Protein AF-0000000085032322 (afdb_homodimer)

Structure (mmCIF, N/CA/C/O backbone):
data_AF-0000000085032322-model_v1
#
loop_
_entity.id
_entity.type
_entity.pdbx_description
1 polymer Nitroreductase
#
loop_
_atom_site.group_PDB
_atom_site.id
_atom_site.type_symbol
_atom_site.label_atom_id
_atom_site.label_alt_id
_atom_site.label_comp_id
_atom_site.label_asym_id
_atom_site.label_entity_id
_atom_site.label_seq_id
_atom_site.pdbx_PDB_ins_code
_atom_site.Cartn_x
_atom_site.Cartn_y
_atom_site.Cartn_z
_atom_site.occupancy
_atom_site.B_iso_or_equiv
_atom_site.auth_seq_id
_atom_site.auth_comp_id
_atom_site.auth_asym_id
_atom_site.auth_atom_id
_atom_site.pdbx_PDB_model_num
ATOM 1 N N . MET A 1 1 ? 2.844 -12.906 16.047 1 96.62 1 MET A N 1
ATOM 2 C CA . MET A 1 1 ? 4.188 -12.375 16.25 1 96.62 1 MET A CA 1
ATOM 3 C C . MET A 1 1 ? 4.152 -10.859 16.406 1 96.62 1 MET A C 1
ATOM 5 O O . MET A 1 1 ? 3.119 -10.234 16.172 1 96.62 1 MET A O 1
ATOM 9 N N . GLU A 1 2 ? 5.281 -10.32 16.797 1 97.25 2 GLU A N 1
ATOM 10 C CA . GLU A 1 2 ? 5.328 -8.867 16.906 1 97.25 2 GLU A CA 1
ATOM 11 C C . GLU A 1 2 ? 5.289 -8.203 15.539 1 97.25 2 GLU A C 1
ATOM 13 O O . GLU A 1 2 ? 5.73 -8.797 14.547 1 97.25 2 GLU A O 1
ATOM 18 N N . ALA A 1 3 ? 4.77 -6.973 15.5 1 97.94 3 ALA A N 1
ATOM 19 C CA . ALA A 1 3 ? 4.57 -6.27 14.242 1 97.94 3 ALA A CA 1
ATOM 20 C C . ALA A 1 3 ? 5.898 -6.035 13.523 1 97.94 3 ALA A C 1
ATOM 22 O O . ALA A 1 3 ? 6.004 -6.238 12.312 1 97.94 3 ALA A O 1
ATOM 23 N N . HIS A 1 4 ? 6.984 -5.605 14.258 1 97.38 4 HIS A N 1
ATOM 24 C CA . HIS A 1 4 ? 8.273 -5.375 13.617 1 97.38 4 HIS A CA 1
ATOM 25 C C . HIS A 1 4 ? 8.844 -6.668 13.031 1 97.38 4 HIS A C 1
ATOM 27 O O . HIS A 1 4 ? 9.5 -6.645 11.992 1 97.38 4 HIS A O 1
ATOM 33 N N . GLN A 1 5 ? 8.555 -7.766 13.656 1 97.88 5 GLN A N 1
ATOM 34 C CA . GLN A 1 5 ? 8.992 -9.062 13.133 1 97.88 5 GLN A CA 1
ATOM 35 C C . GLN A 1 5 ? 8.258 -9.406 11.836 1 97.88 5 GLN A C 1
ATOM 37 O O . GLN A 1 5 ? 8.859 -9.938 10.906 1 97.88 5 GLN A O 1
ATOM 42 N N . ALA A 1 6 ? 6.906 -9.141 11.828 1 98.25 6 ALA A N 1
ATOM 43 C CA . ALA A 1 6 ? 6.129 -9.422 10.625 1 98.25 6 ALA A CA 1
ATOM 44 C C . ALA A 1 6 ? 6.652 -8.617 9.438 1 98.25 6 ALA A C 1
ATOM 46 O O . ALA A 1 6 ? 6.738 -9.133 8.32 1 98.25 6 ALA A O 1
ATOM 47 N N . LEU A 1 7 ? 7.027 -7.332 9.68 1 97.62 7 LEU A N 1
ATOM 48 C CA . LEU A 1 7 ? 7.578 -6.473 8.641 1 97.62 7 LEU A CA 1
ATOM 49 C C . LEU A 1 7 ? 8.93 -7.004 8.156 1 97.62 7 LEU A C 1
ATOM 51 O O . LEU A 1 7 ? 9.188 -7.051 6.953 1 97.62 7 LEU A O 1
ATOM 55 N N . GLU A 1 8 ? 9.75 -7.441 9.031 1 95.38 8 GLU A N 1
ATOM 56 C CA . GLU A 1 8 ? 11.109 -7.867 8.711 1 95.38 8 GLU A CA 1
ATOM 57 C C . GLU A 1 8 ? 11.117 -9.25 8.07 1 95.38 8 GLU A C 1
ATOM 59 O O . GLU A 1 8 ? 11.977 -9.547 7.23 1 95.38 8 GLU A O 1
ATOM 64 N N . ARG A 1 9 ? 10.117 -10.062 8.422 1 95.31 9 ARG A N 1
ATOM 65 C CA . ARG A 1 9 ? 10.164 -11.469 8.031 1 95.31 9 ARG A CA 1
ATOM 66 C C . ARG A 1 9 ? 9.367 -11.703 6.758 1 95.31 9 ARG A C 1
ATOM 68 O O . ARG A 1 9 ? 9.508 -12.75 6.117 1 95.31 9 ARG A O 1
ATOM 75 N N . ARG A 1 10 ? 8.461 -10.773 6.496 1 95.44 10 ARG A N 1
ATOM 76 C CA . ARG A 1 10 ? 7.723 -10.992 5.254 1 95.44 10 ARG A CA 1
ATOM 77 C C . ARG A 1 10 ? 8.68 -11.102 4.07 1 95.44 10 ARG A C 1
ATOM 79 O O . ARG A 1 10 ? 9.609 -10.305 3.939 1 95.44 10 ARG A O 1
ATOM 86 N N . ARG A 1 11 ? 8.562 -12.078 3.229 1 94.25 11 ARG A N 1
ATOM 87 C CA . ARG A 1 11 ? 9.336 -12.312 2.01 1 94.25 11 ARG A CA 1
ATOM 88 C C . ARG A 1 11 ? 8.461 -12.906 0.914 1 94.25 11 ARG A C 1
ATOM 90 O O . ARG A 1 11 ? 7.508 -13.633 1.2 1 94.25 11 ARG A O 1
ATOM 97 N N . SER A 1 12 ? 8.828 -12.602 -0.283 1 96 12 SER A N 1
ATOM 98 C CA . SER A 1 12 ? 8.125 -13.195 -1.414 1 96 12 SER A CA 1
ATOM 99 C C . SER A 1 12 ? 8.391 -14.695 -1.509 1 96 12 SER A C 1
ATOM 101 O O . SER A 1 12 ? 9.547 -15.117 -1.581 1 96 12 SER A O 1
ATOM 103 N N . THR A 1 13 ? 7.352 -15.469 -1.435 1 97.5 13 THR A N 1
ATOM 104 C CA . THR A 1 13 ? 7.422 -16.922 -1.579 1 97.5 13 THR A CA 1
ATOM 105 C C . THR A 1 13 ? 7.09 -17.344 -3.01 1 97.5 13 THR A C 1
ATOM 107 O O . THR A 1 13 ? 5.957 -17.172 -3.467 1 97.5 13 THR A O 1
ATOM 110 N N . ARG A 1 14 ? 8.016 -18 -3.613 1 97.5 14 ARG A N 1
ATOM 111 C CA . ARG A 1 14 ? 7.836 -18.234 -5.043 1 97.5 14 ARG A CA 1
ATOM 112 C C . ARG A 1 14 ? 7.645 -19.719 -5.336 1 97.5 14 ARG A C 1
ATOM 114 O O . ARG A 1 14 ? 7.852 -20.156 -6.465 1 97.5 14 ARG A O 1
ATOM 121 N N . TRP A 1 15 ? 7.348 -20.438 -4.34 1 98.62 15 TRP A N 1
ATOM 122 C CA . TRP A 1 15 ? 6.855 -21.812 -4.414 1 98.62 15 TRP A CA 1
ATOM 123 C C . TRP A 1 15 ? 6.242 -22.25 -3.086 1 98.62 15 TRP A C 1
ATOM 125 O O . TRP A 1 15 ? 6.922 -22.25 -2.057 1 98.62 15 TRP A O 1
ATOM 135 N N . PHE A 1 16 ? 4.965 -22.625 -3.141 1 98.81 16 PHE A N 1
ATOM 136 C CA . PHE A 1 16 ? 4.227 -23 -1.939 1 98.81 16 PHE A CA 1
ATOM 137 C C . PHE A 1 16 ? 4.117 -24.516 -1.821 1 98.81 16 PHE A C 1
ATOM 139 O O . PHE A 1 16 ? 4.148 -25.219 -2.828 1 98.81 16 PHE A O 1
ATOM 146 N N . LEU A 1 17 ? 3.996 -25.016 -0.553 1 98.75 17 LEU A N 1
ATOM 147 C CA . LEU A 1 17 ? 3.641 -26.406 -0.308 1 98.75 17 LEU A CA 1
ATOM 148 C C . LEU A 1 17 ? 2.215 -26.688 -0.768 1 98.75 17 LEU A C 1
ATOM 150 O O . LEU A 1 17 ? 1.369 -25.797 -0.777 1 98.75 17 LEU A O 1
ATOM 154 N N . ASP A 1 18 ? 2.043 -27.984 -1.103 1 96.94 18 ASP A N 1
ATOM 155 C CA . ASP A 1 18 ? 0.691 -28.438 -1.428 1 96.94 18 ASP A CA 1
ATOM 156 C C . ASP A 1 18 ? -0.138 -28.641 -0.163 1 96.94 18 ASP A C 1
ATOM 158 O O . ASP A 1 18 ? -0.427 -29.781 0.216 1 96.94 18 ASP A O 1
ATOM 162 N N . ARG A 1 19 ? -0.375 -27.734 0.65 1 97.75 19 ARG A N 1
ATOM 163 C CA . ARG A 1 19 ? -1.167 -27.703 1.875 1 97.75 19 ARG A CA 1
ATOM 164 C C . ARG A 1 19 ? -2.221 -26.609 1.819 1 97.75 19 ARG A C 1
ATOM 166 O O . ARG A 1 19 ? -1.889 -25.422 1.661 1 97.75 19 ARG A O 1
ATOM 173 N N . PRO A 1 20 ? -3.484 -27.094 1.827 1 97.94 20 PRO A N 1
ATOM 174 C CA . PRO A 1 20 ? -4.52 -26.062 1.769 1 97.94 20 PRO A CA 1
ATOM 175 C C . PRO A 1 20 ? -4.441 -25.078 2.932 1 97.94 20 PRO A C 1
ATOM 177 O O . PRO A 1 20 ? -3.936 -25.422 4.004 1 97.94 20 PRO A O 1
ATOM 180 N N . VAL A 1 21 ? -4.832 -23.859 2.693 1 98.38 21 VAL A N 1
ATOM 181 C CA . VAL A 1 21 ? -4.977 -22.859 3.746 1 98.38 21 VAL A CA 1
ATOM 182 C C . VAL A 1 21 ? -6.422 -22.844 4.246 1 98.38 21 VAL A C 1
ATOM 184 O O . VAL A 1 21 ? -7.359 -22.922 3.447 1 98.38 21 VAL A O 1
ATOM 187 N N . ASP A 1 22 ? -6.641 -22.75 5.488 1 98 22 ASP A N 1
ATOM 188 C CA . ASP A 1 22 ? -7.973 -22.672 6.078 1 98 22 ASP A CA 1
ATOM 189 C C . ASP A 1 22 ? -8.727 -21.453 5.543 1 98 22 ASP A C 1
ATOM 191 O O . ASP A 1 22 ? -8.219 -20.328 5.582 1 98 22 ASP A O 1
ATOM 195 N N . PRO A 1 23 ? -9.961 -21.703 5.031 1 96.75 23 PRO A N 1
ATOM 196 C CA . PRO A 1 23 ? -10.75 -20.594 4.492 1 96.75 23 PRO A CA 1
ATOM 197 C C . PRO A 1 23 ? -10.938 -19.469 5.508 1 96.75 23 PRO A C 1
ATOM 199 O O . PRO A 1 23 ? -10.969 -18.281 5.137 1 96.75 23 PRO A O 1
ATOM 202 N N . ASP A 1 24 ? -11.133 -19.797 6.742 1 97.12 24 ASP A N 1
ATOM 203 C CA . ASP A 1 24 ? -11.312 -18.781 7.773 1 97.12 24 ASP A CA 1
ATOM 204 C C . ASP A 1 24 ? -10.062 -17.906 7.926 1 97.12 24 ASP A C 1
ATOM 206 O O . ASP A 1 24 ? -10.156 -16.719 8.18 1 97.12 24 ASP A O 1
ATOM 210 N N . ASP A 1 25 ? -8.883 -18.531 7.812 1 97.88 25 ASP A N 1
ATOM 211 C CA . ASP A 1 25 ? -7.629 -17.781 7.852 1 97.88 25 ASP A CA 1
ATOM 212 C C . ASP A 1 25 ? -7.523 -16.828 6.668 1 97.88 25 ASP A C 1
ATOM 214 O O . ASP A 1 25 ? -7.105 -15.672 6.824 1 97.88 25 ASP A O 1
ATOM 218 N N . LEU A 1 26 ? -7.945 -17.312 5.484 1 97.88 26 LEU A N 1
ATOM 219 C CA . LEU A 1 26 ? -7.914 -16.484 4.289 1 97.88 26 LEU A CA 1
ATOM 220 C C . LEU A 1 26 ? -8.805 -15.25 4.457 1 97.88 26 LEU A C 1
ATOM 222 O O . LEU A 1 26 ? -8.391 -14.133 4.148 1 97.88 26 LEU A O 1
ATOM 226 N N . LYS A 1 27 ? -9.977 -15.492 4.949 1 95.69 27 LYS A N 1
ATOM 227 C CA . LYS A 1 27 ? -10.914 -14.391 5.164 1 95.69 27 LYS A CA 1
ATOM 228 C C . LYS A 1 27 ? -10.367 -13.406 6.195 1 95.69 27 LYS A C 1
ATOM 230 O O . LYS A 1 27 ? -10.477 -12.188 6.012 1 95.69 27 LYS A O 1
ATOM 235 N N . THR A 1 28 ? -9.797 -13.945 7.25 1 96.19 28 THR A N 1
ATOM 236 C CA . THR A 1 28 ? -9.219 -13.094 8.289 1 96.19 28 THR A CA 1
ATOM 237 C C . THR A 1 28 ? -8.102 -12.227 7.711 1 96.19 28 THR A C 1
ATOM 239 O O . THR A 1 28 ? -8.016 -11.039 8.031 1 96.19 28 THR A O 1
ATOM 242 N N . ILE A 1 29 ? -7.27 -12.781 6.852 1 97.75 29 ILE A N 1
ATOM 243 C CA . ILE A 1 29 ? -6.164 -12.062 6.234 1 97.75 29 ILE A CA 1
ATOM 244 C C . ILE A 1 29 ? -6.707 -10.883 5.43 1 97.75 29 ILE A C 1
ATOM 246 O O . ILE A 1 29 ? -6.211 -9.758 5.555 1 97.75 29 ILE A O 1
ATOM 250 N N . VAL A 1 30 ? -7.77 -11.086 4.652 1 96.88 30 VAL A N 1
ATOM 251 C CA . VAL A 1 30 ? -8.328 -10.039 3.811 1 96.88 30 VAL A CA 1
ATOM 252 C C . VAL A 1 30 ? -8.977 -8.961 4.684 1 96.88 30 VAL A C 1
ATOM 254 O O . VAL A 1 30 ? -8.766 -7.766 4.461 1 96.88 30 VAL A O 1
ATOM 257 N N . VAL A 1 31 ? -9.68 -9.398 5.707 1 94.56 31 VAL A N 1
ATOM 258 C CA . VAL A 1 31 ? -10.367 -8.469 6.598 1 94.56 31 VAL A CA 1
ATOM 259 C C . VAL A 1 31 ? -9.344 -7.609 7.336 1 94.56 31 VAL A C 1
ATOM 261 O O . VAL A 1 31 ? -9.539 -6.402 7.488 1 94.56 31 VAL A O 1
ATOM 264 N N . GLN A 1 32 ? -8.289 -8.203 7.758 1 95.94 32 GLN A N 1
ATOM 265 C CA . GLN A 1 32 ? -7.234 -7.438 8.414 1 95.94 32 GLN A CA 1
ATOM 266 C C . GLN A 1 32 ? -6.594 -6.441 7.453 1 95.94 32 GLN A C 1
ATOM 268 O O . GLN A 1 32 ? -6.211 -5.34 7.855 1 95.94 32 GLN A O 1
ATOM 273 N N . GLY A 1 33 ? -6.477 -6.828 6.156 1 96.19 33 GLY A N 1
ATOM 274 C CA . GLY A 1 33 ? -5.977 -5.906 5.148 1 96.19 33 GLY A CA 1
ATOM 275 C C . GLY A 1 33 ? -6.852 -4.68 4.977 1 96.19 33 GLY A C 1
ATOM 276 O O . GLY A 1 33 ? -6.359 -3.605 4.625 1 96.19 33 GLY A O 1
ATOM 277 N N . LEU A 1 34 ? -8.141 -4.758 5.293 1 93.5 34 LEU A N 1
ATOM 278 C CA . LEU A 1 34 ? -9.117 -3.688 5.098 1 93.5 34 LEU A CA 1
ATOM 279 C C . LEU A 1 34 ? -8.891 -2.566 6.109 1 93.5 34 LEU A C 1
ATOM 281 O O . LEU A 1 34 ? -9.453 -1.476 5.965 1 93.5 34 LEU A O 1
ATOM 285 N N . HIS A 1 35 ? -7.996 -2.805 7.066 1 93.81 35 HIS A N 1
ATOM 286 C CA . HIS A 1 35 ? -7.68 -1.761 8.031 1 93.81 35 HIS A CA 1
ATOM 287 C C . HIS A 1 35 ? -6.758 -0.708 7.426 1 93.81 35 HIS A C 1
ATOM 289 O O . HIS A 1 35 ? -6.535 0.347 8.023 1 93.81 35 HIS A O 1
ATOM 295 N N . ALA A 1 36 ? -6.219 -0.999 6.223 1 96.06 36 ALA A N 1
ATOM 296 C CA . ALA A 1 36 ? -5.418 0.01 5.535 1 96.06 36 ALA A CA 1
ATOM 297 C C . ALA A 1 36 ? -6.223 1.287 5.305 1 96.06 36 ALA A C 1
ATOM 299 O O . ALA A 1 36 ? -7.422 1.229 5.02 1 96.06 36 ALA A O 1
ATOM 300 N N . PRO A 1 37 ? -5.602 2.455 5.5 1 96.06 37 PRO A N 1
ATOM 301 C CA . PRO A 1 37 ? -6.309 3.691 5.156 1 96.06 37 PRO A CA 1
ATOM 302 C C . PRO A 1 37 ? -6.59 3.811 3.658 1 96.06 37 PRO A C 1
ATOM 304 O O . PRO A 1 37 ? -5.90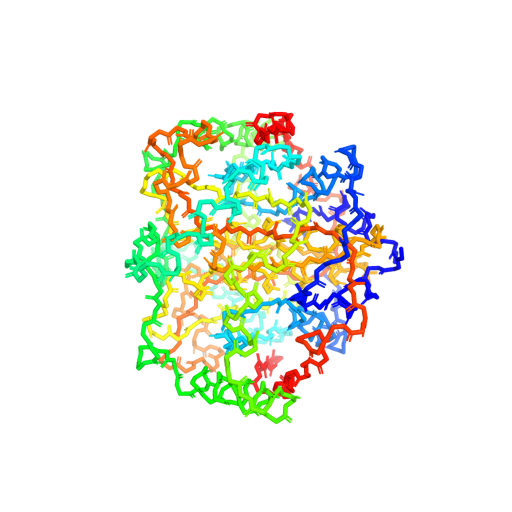2 3.189 2.846 1 96.06 37 PRO A O 1
ATOM 307 N N . SER A 1 38 ? -7.645 4.484 3.307 1 96.19 38 SER A N 1
ATOM 308 C CA . SER A 1 38 ? -7.969 4.82 1.924 1 96.19 38 SER A CA 1
ATOM 309 C C . SER A 1 38 ? -8.477 6.254 1.81 1 96.19 38 SER A C 1
ATOM 311 O O . SER A 1 38 ? -8.914 6.844 2.799 1 96.19 38 SER A O 1
ATOM 313 N N . TRP A 1 39 ? -8.297 6.875 0.628 1 97.19 39 TRP A N 1
ATOM 314 C CA . TRP A 1 39 ? -8.727 8.242 0.357 1 97.19 39 TRP A CA 1
ATOM 315 C C . TRP A 1 39 ? -10.164 8.469 0.816 1 97.19 39 TRP A C 1
ATOM 317 O O . TRP A 1 39 ? -11.094 7.902 0.244 1 97.19 39 TRP A O 1
ATOM 327 N N . VAL A 1 40 ? -10.359 9.305 1.935 1 93.94 40 VAL A N 1
ATOM 328 C CA . VAL A 1 40 ? -11.664 9.633 2.496 1 93.94 40 VAL A CA 1
ATOM 329 C C . VAL A 1 40 ? -12.469 8.359 2.717 1 93.94 40 VAL A C 1
ATOM 331 O O . VAL A 1 40 ? -13.664 8.305 2.404 1 93.94 40 VAL A O 1
ATOM 334 N N . ASN A 1 41 ? -11.789 7.293 3.113 1 93.44 41 ASN A N 1
ATOM 335 C CA . ASN A 1 41 ? -12.391 5.992 3.398 1 93.44 41 ASN A CA 1
ATOM 336 C C . ASN A 1 41 ? -13.141 5.445 2.189 1 93.44 41 ASN A C 1
ATOM 338 O O . ASN A 1 41 ? -14.164 4.777 2.34 1 93.44 41 ASN A O 1
ATOM 342 N N . SER A 1 42 ? -12.617 5.68 1.024 1 94.88 42 SER A N 1
ATOM 343 C CA . SER A 1 42 ? -13.281 5.25 -0.203 1 94.88 42 SER A CA 1
ATOM 344 C C . SER A 1 42 ? -13.305 3.73 -0.317 1 94.88 42 SER A C 1
ATOM 346 O O . SER A 1 42 ? -14.234 3.164 -0.905 1 94.88 42 SER A O 1
ATOM 348 N N . GLN A 1 43 ? -12.305 3.059 0.145 1 93.94 43 GLN A N 1
ATOM 349 C CA . GLN A 1 43 ? -12.172 1.611 0.018 1 93.94 43 GLN A CA 1
ATOM 350 C C . GLN A 1 43 ? -12.523 1.148 -1.394 1 93.94 43 GLN A C 1
ATOM 352 O O . GLN A 1 43 ? -13.398 0.306 -1.576 1 93.94 43 GLN A O 1
ATOM 357 N N . PRO A 1 44 ? -11.664 1.643 -2.348 1 95.25 44 PRO A N 1
ATOM 358 C CA . PRO A 1 44 ? -12.07 1.54 -3.752 1 95.25 44 PRO A CA 1
ATOM 359 C C . PRO A 1 44 ? -11.828 0.149 -4.336 1 95.25 44 PRO A C 1
ATOM 361 O O . PRO A 1 44 ? -12.016 -0.061 -5.535 1 95.25 44 PRO A O 1
ATOM 364 N N . TYR A 1 45 ? -11.484 -0.844 -3.607 1 95.88 45 TYR A N 1
ATOM 365 C CA . TYR A 1 45 ? -10.977 -2.111 -4.117 1 95.88 45 TYR A CA 1
ATOM 366 C C . TYR A 1 45 ? -11.906 -3.26 -3.756 1 95.88 45 TYR A C 1
ATOM 368 O O . TYR A 1 45 ? -12.844 -3.084 -2.969 1 95.88 45 TYR A O 1
ATOM 376 N N . HIS A 1 46 ? -11.688 -4.406 -4.402 1 95.81 46 HIS A N 1
ATOM 377 C CA . HIS A 1 46 ? -12.352 -5.668 -4.105 1 95.81 46 HIS A CA 1
ATOM 378 C C . HIS A 1 46 ? -11.367 -6.832 -4.125 1 95.81 46 HIS A C 1
ATOM 380 O O . HIS A 1 46 ? -10.344 -6.766 -4.809 1 95.81 46 HIS A O 1
ATOM 386 N N . ALA A 1 47 ? -11.609 -7.816 -3.27 1 97.25 47 ALA A N 1
ATOM 387 C CA . ALA A 1 47 ? -10.789 -9.023 -3.199 1 97.25 47 ALA A CA 1
ATOM 388 C C . ALA A 1 47 ? -11.602 -10.266 -3.551 1 97.25 47 ALA A C 1
ATOM 390 O O . ALA A 1 47 ? -12.656 -10.508 -2.971 1 97.25 47 ALA A O 1
ATOM 391 N N . HIS A 1 48 ? -11.133 -11.016 -4.52 1 97.62 48 HIS A N 1
ATOM 392 C CA . HIS A 1 48 ? -11.695 -12.32 -4.863 1 97.62 48 HIS A CA 1
ATOM 393 C C . HIS A 1 48 ? -10.766 -13.445 -4.422 1 97.62 48 HIS A C 1
ATOM 395 O O . HIS A 1 48 ? -9.719 -13.672 -5.031 1 97.62 48 HIS A O 1
ATOM 401 N N . ILE A 1 49 ? -11.156 -14.195 -3.35 1 98.31 49 ILE A N 1
ATOM 402 C CA . ILE A 1 49 ? -10.375 -15.328 -2.863 1 98.31 49 ILE A CA 1
ATOM 403 C C . ILE A 1 49 ? -10.719 -16.578 -3.664 1 98.31 49 ILE A C 1
ATOM 405 O O . ILE A 1 49 ? -11.883 -16.984 -3.732 1 98.31 49 ILE A O 1
ATOM 409 N N . VAL A 1 50 ? -9.734 -17.172 -4.293 1 98.69 50 VAL A N 1
ATOM 410 C CA . VAL A 1 50 ? -9.953 -18.344 -5.117 1 98.69 50 VAL A CA 1
ATOM 411 C C . VAL A 1 50 ? -9.094 -19.5 -4.605 1 98.69 50 VAL A C 1
ATOM 413 O O . VAL A 1 50 ? -7.887 -19.344 -4.41 1 98.69 50 VAL A O 1
ATOM 416 N N . THR A 1 51 ? -9.672 -20.703 -4.285 1 98.44 51 THR A N 1
ATOM 417 C CA . THR A 1 51 ? -9 -21.906 -3.775 1 98.44 51 THR A CA 1
ATOM 418 C C . THR A 1 51 ? -9.555 -23.156 -4.434 1 98.44 51 THR A C 1
ATOM 420 O O . THR A 1 51 ? -10.359 -23.078 -5.367 1 98.44 51 THR A O 1
ATOM 423 N N . GLY A 1 52 ? -9.062 -24.281 -4.105 1 97.81 52 GLY A N 1
ATOM 424 C CA . GLY A 1 52 ? -9.656 -25.562 -4.422 1 97.81 52 GLY A CA 1
ATOM 425 C C . GLY A 1 52 ? -9.7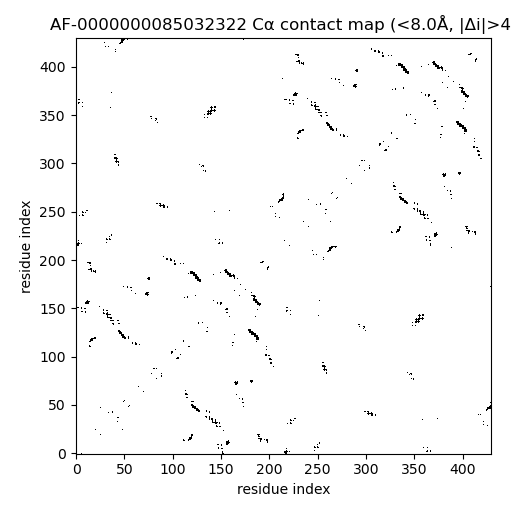11 -25.859 -5.91 1 97.81 52 GLY A C 1
ATOM 426 O O . GLY A 1 52 ? -8.742 -25.594 -6.629 1 97.81 52 GLY A O 1
ATOM 427 N N . GLU A 1 53 ? -10.844 -26.422 -6.301 1 98.06 53 GLU A N 1
ATOM 428 C CA . GLU A 1 53 ? -11 -26.906 -7.668 1 98.06 53 GLU A CA 1
ATOM 429 C C . GLU A 1 53 ? -10.977 -25.75 -8.672 1 98.06 53 GLU A C 1
ATOM 431 O O . GLU A 1 53 ? -10.438 -25.891 -9.766 1 98.06 53 GLU A O 1
ATOM 436 N N . THR A 1 54 ? -11.586 -24.641 -8.305 1 98.56 54 THR A N 1
ATOM 437 C CA . THR A 1 54 ? -11.602 -23.484 -9.203 1 98.56 54 THR A CA 1
ATOM 438 C C . THR A 1 54 ? -10.18 -23.016 -9.5 1 98.56 54 THR A C 1
ATOM 440 O O . THR A 1 54 ? -9.836 -22.766 -10.656 1 98.56 54 THR A O 1
ATOM 443 N N . LEU A 1 55 ? -9.391 -22.938 -8.445 1 98.69 55 LEU A N 1
ATOM 444 C CA . LEU A 1 55 ? -8.016 -22.5 -8.648 1 98.69 55 LEU A CA 1
ATOM 445 C C . LEU A 1 55 ? -7.23 -23.531 -9.453 1 98.69 55 LEU A C 1
ATOM 447 O O . LEU A 1 55 ? -6.395 -23.156 -10.289 1 98.69 55 LEU A O 1
ATOM 451 N N . GLN A 1 56 ? -7.512 -24.812 -9.211 1 98.5 56 GLN A N 1
ATOM 452 C CA . GLN A 1 56 ? -6.824 -25.844 -9.977 1 98.5 56 GLN A CA 1
ATOM 453 C C . GLN A 1 56 ? -7.141 -25.734 -11.469 1 98.5 56 GLN A C 1
ATOM 455 O O . GLN A 1 56 ? -6.25 -25.891 -12.305 1 98.5 56 GLN A O 1
ATOM 460 N N . ARG A 1 57 ? -8.359 -25.438 -11.773 1 98.69 57 ARG A N 1
ATOM 461 C CA . ARG A 1 57 ? -8.742 -25.25 -13.172 1 98.69 57 ARG A CA 1
ATOM 462 C C . ARG A 1 57 ? -8.016 -24.062 -13.789 1 98.69 57 ARG A C 1
ATOM 464 O O . ARG A 1 57 ? -7.566 -24.125 -14.93 1 98.69 57 ARG A O 1
ATOM 471 N N . ILE A 1 58 ? -7.914 -22.969 -13.047 1 98.75 58 ILE A N 1
ATOM 472 C CA . ILE A 1 58 ? -7.188 -21.781 -13.508 1 98.75 58 ILE A CA 1
ATOM 473 C C . ILE A 1 58 ? -5.727 -22.156 -13.758 1 98.75 58 ILE A C 1
ATOM 475 O O . ILE A 1 58 ? -5.164 -21.797 -14.805 1 98.75 58 ILE A O 1
ATOM 479 N N . LYS A 1 59 ? -5.133 -22.906 -12.805 1 98.69 59 LYS A N 1
ATOM 480 C CA . LYS A 1 59 ? -3.734 -23.312 -12.938 1 98.69 59 LYS A CA 1
ATOM 481 C C . LYS A 1 59 ? -3.523 -24.156 -14.188 1 98.69 59 LYS A C 1
ATOM 483 O O . LYS A 1 59 ? -2.553 -23.953 -14.922 1 98.69 59 LYS A O 1
ATOM 488 N N . ASP A 1 60 ? -4.422 -25.078 -14.43 1 98.69 60 ASP A N 1
ATOM 489 C CA . ASP A 1 60 ? -4.324 -25.938 -15.602 1 98.69 60 ASP A CA 1
ATOM 490 C C . ASP A 1 60 ? -4.406 -25.125 -16.891 1 98.69 60 ASP A C 1
ATOM 492 O O . ASP A 1 60 ? -3.613 -25.328 -17.812 1 98.69 60 ASP A O 1
ATOM 496 N N . ASP A 1 61 ? -5.336 -24.234 -16.922 1 98.56 61 ASP A N 1
ATOM 497 C CA . ASP A 1 61 ? -5.52 -23.391 -18.109 1 98.56 61 ASP A CA 1
ATOM 498 C C . ASP A 1 61 ? -4.324 -22.469 -18.312 1 98.56 61 ASP A C 1
ATOM 500 O O . ASP A 1 61 ? -3.916 -22.219 -19.453 1 98.56 61 ASP A O 1
ATOM 504 N N . TYR A 1 62 ? -3.791 -21.891 -17.203 1 98.38 62 TYR A N 1
ATOM 505 C CA . TYR A 1 62 ? -2.604 -21.047 -17.281 1 98.38 62 TYR A CA 1
ATOM 506 C C . TYR A 1 62 ? -1.419 -21.828 -17.844 1 98.38 62 TYR A C 1
ATOM 508 O O . TYR A 1 62 ? -0.686 -21.312 -18.688 1 98.38 62 TYR A O 1
ATOM 516 N N . LEU A 1 63 ? -1.247 -23.016 -17.312 1 98.19 63 LEU A N 1
ATOM 517 C CA . LEU A 1 63 ? -0.135 -23.859 -17.766 1 98.19 63 LEU A CA 1
ATOM 518 C C . LEU A 1 63 ? -0.252 -24.156 -19.266 1 98.19 63 LEU A C 1
ATOM 520 O O . LEU A 1 63 ? 0.729 -24.047 -20 1 98.19 63 LEU A O 1
ATOM 524 N N . GLU A 1 64 ? -1.423 -24.516 -19.656 1 98.31 64 GLU A N 1
ATOM 525 C CA . GLU A 1 64 ? -1.663 -24.797 -21.078 1 98.31 64 GLU A CA 1
ATOM 526 C C . GLU A 1 64 ? -1.395 -23.562 -21.938 1 98.31 64 GLU A C 1
ATOM 528 O O . GLU A 1 64 ? -0.752 -23.656 -22.984 1 98.31 64 GLU A O 1
ATOM 533 N N . ALA A 1 65 ? -1.913 -22.422 -21.516 1 98.06 65 ALA A N 1
ATOM 534 C CA . ALA A 1 65 ? -1.709 -21.172 -22.234 1 98.06 65 ALA A CA 1
ATOM 535 C C . ALA A 1 65 ? -0.224 -20.844 -22.359 1 98.06 65 ALA A C 1
ATOM 537 O O . ALA A 1 65 ? 0.243 -20.438 -23.422 1 98.06 65 ALA A O 1
ATOM 538 N N . SER A 1 66 ? 0.48 -21.016 -21.234 1 96.56 66 SER A N 1
ATOM 539 C CA . SER A 1 66 ? 1.915 -20.75 -21.234 1 96.56 66 SER A CA 1
ATOM 540 C C . SER A 1 66 ? 2.654 -21.688 -22.188 1 96.56 66 SER A C 1
ATOM 542 O O . SER A 1 66 ? 3.521 -21.25 -22.938 1 96.56 66 SER A O 1
ATOM 544 N N . ARG A 1 67 ? 2.328 -22.922 -22.188 1 96.56 67 ARG A N 1
ATOM 545 C CA . ARG A 1 67 ? 2.971 -23.938 -23.031 1 96.56 67 ARG A CA 1
ATOM 546 C C . ARG A 1 67 ? 2.711 -23.656 -24.5 1 96.56 67 ARG A C 1
ATOM 548 O O . ARG A 1 67 ? 3.574 -23.906 -25.344 1 96.56 67 ARG A O 1
ATOM 555 N N . ASN A 1 68 ? 1.587 -23.094 -24.781 1 97.62 68 ASN A N 1
ATOM 556 C CA . ASN A 1 68 ? 1.195 -22.828 -26.156 1 97.62 68 ASN A CA 1
ATOM 557 C C . ASN A 1 68 ? 1.652 -21.438 -26.609 1 97.62 68 ASN A C 1
ATOM 559 O O . ASN A 1 68 ? 1.314 -21 -27.719 1 97.62 68 ASN A O 1
ATOM 563 N N . GLY A 1 69 ? 2.326 -20.719 -25.812 1 96.56 69 GLY A N 1
ATOM 564 C CA . GLY A 1 69 ? 2.873 -19.406 -26.172 1 96.56 69 GLY A CA 1
ATOM 565 C C . GLY A 1 69 ? 1.821 -18.328 -26.266 1 96.56 69 GLY A C 1
ATOM 566 O O . GLY A 1 69 ? 1.948 -17.391 -27.047 1 96.56 69 GLY A O 1
ATOM 567 N N . LYS A 1 70 ? 0.777 -18.5 -25.469 1 97.31 70 LYS A N 1
ATOM 568 C CA . LYS A 1 70 ? -0.254 -17.469 -25.453 1 97.31 70 LYS A CA 1
ATOM 569 C C . LYS A 1 70 ? 0.317 -16.125 -24.984 1 97.31 70 LYS A C 1
ATOM 571 O O . LYS A 1 70 ? 1.059 -16.078 -24 1 97.31 70 LYS A O 1
ATOM 576 N N . GLU A 1 71 ? -0.008 -15.109 -25.734 1 97.31 71 GLU A N 1
ATOM 577 C CA . GLU A 1 71 ? 0.441 -13.766 -25.359 1 97.31 71 GLU A CA 1
ATOM 578 C C . GLU A 1 71 ? -0.261 -13.281 -24.094 1 97.31 71 GLU A C 1
ATOM 580 O O . GLU A 1 71 ? -1.47 -13.469 -23.938 1 97.31 71 GLU A O 1
ATOM 585 N N . SER A 1 72 ? 0.542 -12.688 -23.203 1 97 72 SER A N 1
ATOM 586 C CA . SER A 1 72 ? -0.039 -12.055 -22.031 1 97 72 SER A CA 1
ATOM 587 C C . SER A 1 72 ? -0.811 -10.789 -22.406 1 97 72 SER A C 1
ATOM 589 O O . SER A 1 72 ? -0.372 -10.023 -23.266 1 97 72 SER A O 1
ATOM 591 N N . LYS A 1 73 ? -1.988 -10.57 -21.812 1 97.38 73 LYS A N 1
ATOM 592 C CA . LYS A 1 73 ? -2.793 -9.367 -22.031 1 97.38 73 LYS A CA 1
ATOM 593 C C . LYS A 1 73 ? -3.363 -8.844 -20.719 1 97.38 73 LYS A C 1
ATOM 595 O O . LYS A 1 73 ? -4.582 -8.727 -20.562 1 97.38 73 LYS A O 1
ATOM 600 N N . PRO A 1 74 ? -2.455 -8.523 -19.812 1 97.88 74 PRO A N 1
ATOM 601 C CA . PRO A 1 74 ? -2.936 -7.996 -18.531 1 97.88 74 PRO A CA 1
ATOM 602 C C . PRO A 1 74 ? -3.768 -6.727 -18.688 1 97.88 74 PRO A C 1
ATOM 604 O O . PRO A 1 74 ? -3.588 -5.984 -19.656 1 97.88 74 PRO A O 1
ATOM 607 N N . GLU A 1 75 ? -4.672 -6.527 -17.797 1 97.62 75 GLU A N 1
ATOM 608 C CA . GLU A 1 75 ? -5.566 -5.375 -17.859 1 97.62 75 GLU A CA 1
ATOM 609 C C . GLU A 1 75 ? -4.863 -4.102 -17.406 1 97.62 75 GLU A C 1
ATOM 611 O O . GLU A 1 75 ? -5.242 -2.998 -17.812 1 97.62 75 GLU A O 1
ATOM 616 N N . LEU A 1 76 ? -3.891 -4.184 -16.562 1 97.06 76 LEU A N 1
ATOM 617 C CA . LEU A 1 76 ? -2.912 -3.143 -16.266 1 97.06 76 LEU A CA 1
ATOM 618 C C . LEU A 1 76 ? -1.529 -3.539 -16.781 1 97.06 76 LEU A C 1
ATOM 620 O O . LEU A 1 76 ? -0.908 -4.461 -16.25 1 97.06 76 LEU A O 1
ATOM 624 N N . PRO A 1 77 ? -1.031 -2.898 -17.766 1 95.56 77 PRO A N 1
ATOM 625 C CA . PRO A 1 77 ? 0.205 -3.338 -18.422 1 95.56 77 PRO A CA 1
ATOM 626 C C . PRO A 1 77 ? 1.441 -3.113 -17.547 1 95.56 77 PRO A C 1
ATOM 628 O O . PRO A 1 77 ? 1.462 -2.193 -16.734 1 95.56 77 PRO A O 1
ATOM 631 N N . PRO A 1 78 ? 2.418 -4.027 -17.766 1 95.75 78 PRO A N 1
ATOM 632 C CA . PRO A 1 78 ? 3.697 -3.76 -17.109 1 95.75 78 PRO A CA 1
ATOM 633 C C . PRO A 1 78 ? 4.391 -2.514 -17.641 1 95.75 78 PRO A C 1
ATOM 635 O O . PRO A 1 78 ? 4.043 -2.029 -18.719 1 95.75 78 PRO A O 1
ATOM 638 N N . THR A 1 79 ? 5.285 -2.018 -16.875 1 95.94 79 THR A N 1
ATOM 639 C CA . THR A 1 79 ? 6.086 -0.869 -17.281 1 95.94 79 THR A CA 1
ATOM 640 C C . THR A 1 79 ? 7.41 -1.322 -17.891 1 95.94 79 THR A C 1
ATOM 642 O O . THR A 1 79 ? 8.172 -2.047 -17.25 1 95.94 79 THR A O 1
ATOM 645 N N . PRO A 1 80 ? 7.688 -0.906 -19.172 1 96.06 80 PRO A N 1
ATOM 646 C CA . PRO A 1 80 ? 8.992 -1.253 -19.75 1 96.06 80 PRO A CA 1
ATOM 647 C C . PRO A 1 80 ? 10.164 -0.784 -18.891 1 96.06 80 PRO A C 1
ATOM 649 O O . PRO A 1 80 ? 10.094 0.286 -18.281 1 96.06 80 PRO A O 1
ATOM 652 N N . LEU A 1 81 ? 11.172 -1.581 -18.906 1 95.38 81 LEU A N 1
ATOM 653 C CA . LEU A 1 81 ? 12.352 -1.324 -18.078 1 95.38 81 LEU A CA 1
ATOM 654 C C . LEU A 1 81 ? 12.875 0.09 -18.312 1 95.38 81 LEU A C 1
ATOM 656 O O . LEU A 1 81 ? 13.234 0.784 -17.359 1 95.38 81 LEU A O 1
ATOM 660 N N . GLU A 1 82 ? 12.891 0.559 -19.531 1 95.06 82 GLU A N 1
ATOM 661 C CA . GLU A 1 82 ? 13.5 1.828 -19.906 1 95.06 82 GLU A CA 1
ATOM 662 C C . GLU A 1 82 ? 12.719 3.01 -19.344 1 95.06 82 GLU A C 1
ATOM 664 O O . GLU A 1 82 ? 13.234 4.133 -19.297 1 95.06 82 GLU A O 1
ATOM 669 N N . ASP A 1 83 ? 11.484 2.754 -18.938 1 95.81 83 ASP A N 1
ATOM 670 C CA . ASP A 1 83 ? 10.641 3.836 -18.438 1 95.81 83 ASP A CA 1
ATOM 671 C C . ASP A 1 83 ? 10.789 4.004 -16.938 1 95.81 83 ASP A C 1
ATOM 673 O O . ASP A 1 83 ? 10.227 4.938 -16.344 1 95.81 83 ASP A O 1
ATOM 677 N N . TRP A 1 84 ? 11.508 3.123 -16.266 1 95.75 84 TRP A N 1
ATOM 678 C CA . TRP A 1 84 ? 11.789 3.25 -14.836 1 95.75 84 TRP A CA 1
ATOM 679 C C . TRP A 1 84 ? 12.969 4.191 -14.602 1 95.75 84 TRP A C 1
ATOM 681 O O . TRP A 1 84 ? 13.773 4.434 -15.5 1 95.75 84 TRP A O 1
ATOM 691 N N . SER A 1 85 ? 13.07 4.793 -13.414 1 94.06 85 SER A N 1
ATOM 692 C CA . SER A 1 85 ? 14.203 5.641 -13.062 1 94.06 85 SER A CA 1
ATOM 693 C C . SER A 1 85 ? 15.516 4.863 -13.102 1 94.06 85 SER A C 1
ATOM 695 O O . SER A 1 85 ? 15.516 3.635 -12.992 1 94.06 85 SER A O 1
ATOM 697 N N . PRO A 1 86 ? 16.672 5.566 -13.195 1 93.38 86 PRO A N 1
ATOM 698 C CA . PRO A 1 86 ? 17.969 4.879 -13.195 1 93.38 86 PRO A CA 1
ATOM 699 C C . PRO A 1 86 ? 18.188 4.031 -11.945 1 93.38 86 PRO A C 1
ATOM 701 O O . PRO A 1 86 ? 18.688 2.906 -12.039 1 93.38 86 PRO A O 1
ATOM 704 N N . LEU A 1 87 ? 17.797 4.52 -10.805 1 91.38 87 LEU A N 1
ATOM 705 C CA . LEU A 1 87 ? 17.969 3.766 -9.562 1 91.38 87 LEU A CA 1
ATOM 706 C C . LEU A 1 87 ? 17.109 2.508 -9.57 1 91.38 87 LEU A C 1
ATOM 708 O O . LEU A 1 87 ? 17.547 1.439 -9.148 1 91.38 87 LEU A O 1
ATOM 712 N N . ALA A 1 88 ? 15.836 2.645 -10.016 1 93.94 88 ALA A N 1
ATOM 713 C CA . ALA A 1 88 ? 14.953 1.483 -10.109 1 93.94 88 ALA A CA 1
ATOM 714 C C . ALA A 1 88 ? 15.523 0.434 -11.055 1 93.94 88 ALA A C 1
ATOM 716 O O . ALA A 1 88 ? 15.484 -0.764 -10.766 1 93.94 88 ALA A O 1
ATOM 717 N N . GLN A 1 89 ? 16.031 0.893 -12.195 1 95.44 89 GLN A N 1
ATOM 718 C CA . GLN A 1 89 ? 16.656 -0.023 -13.148 1 95.44 89 GLN A CA 1
ATOM 719 C C . GLN A 1 89 ? 17.828 -0.761 -12.523 1 95.44 89 GLN A C 1
ATOM 721 O O . GLN A 1 89 ? 18 -1.961 -12.742 1 95.44 89 GLN A O 1
ATOM 726 N N . GLN A 1 90 ? 18.609 -0.03 -11.805 1 93.44 90 GLN A N 1
ATOM 727 C CA . GLN A 1 90 ? 19.75 -0.634 -11.117 1 93.44 90 GLN A CA 1
ATOM 728 C C . GLN A 1 90 ? 19.281 -1.693 -10.117 1 93.44 90 GLN A C 1
ATOM 730 O O . GLN A 1 90 ? 19.859 -2.787 -10.062 1 93.44 90 GLN A O 1
ATOM 735 N N . ASN A 1 91 ? 18.281 -1.375 -9.312 1 92.75 91 ASN A N 1
ATOM 736 C CA . ASN A 1 91 ? 17.734 -2.322 -8.352 1 92.75 91 ASN A CA 1
ATOM 737 C C . ASN A 1 91 ? 17.203 -3.576 -9.031 1 92.75 91 ASN A C 1
ATOM 739 O O . ASN A 1 91 ? 17.438 -4.691 -8.57 1 92.75 91 ASN A O 1
ATOM 743 N N . MET A 1 92 ? 16.5 -3.385 -10.148 1 94.31 92 MET A N 1
ATOM 744 C CA . MET A 1 92 ? 15.953 -4.508 -10.906 1 94.31 92 MET A CA 1
ATOM 745 C C . MET A 1 92 ? 17.062 -5.391 -11.461 1 94.31 92 MET A C 1
ATOM 747 O O . MET A 1 92 ? 16.953 -6.617 -11.461 1 94.31 92 MET A O 1
ATOM 751 N N . THR A 1 93 ? 18.109 -4.75 -11.969 1 93.44 93 THR A N 1
ATOM 752 C CA . THR A 1 93 ? 19.266 -5.492 -12.477 1 93.44 93 THR A CA 1
ATOM 753 C C . THR A 1 93 ? 19.906 -6.324 -11.367 1 93.44 93 THR A C 1
ATOM 755 O O . THR A 1 93 ? 20.219 -7.5 -11.57 1 93.44 93 THR A O 1
ATOM 758 N N . HIS A 1 94 ? 20.094 -5.68 -10.188 1 91.88 94 HIS A N 1
ATOM 759 C CA . HIS A 1 94 ? 20.656 -6.391 -9.047 1 91.88 94 HIS A CA 1
ATOM 760 C C . HIS A 1 94 ? 19.781 -7.582 -8.656 1 91.88 94 HIS A C 1
ATOM 762 O O . HIS A 1 94 ? 20.312 -8.648 -8.312 1 91.88 94 HIS A O 1
ATOM 768 N N . TRP A 1 95 ? 18.516 -7.375 -8.688 1 91.94 95 TRP A N 1
ATOM 769 C CA . TRP A 1 95 ? 17.594 -8.453 -8.367 1 91.94 95 TRP A CA 1
ATOM 770 C C . TRP A 1 95 ? 17.734 -9.609 -9.359 1 91.94 95 TRP A C 1
ATOM 772 O O . TRP A 1 95 ? 17.797 -10.773 -8.961 1 91.94 95 TRP A O 1
ATOM 782 N N . ARG A 1 96 ? 17.812 -9.305 -10.648 1 92 96 ARG A N 1
ATOM 783 C CA . ARG A 1 96 ? 17.938 -10.32 -11.688 1 92 96 ARG A CA 1
ATOM 784 C C . ARG A 1 96 ? 19.25 -11.078 -11.539 1 92 96 ARG A C 1
ATOM 786 O O . ARG A 1 96 ? 19.297 -12.297 -11.734 1 92 96 ARG A O 1
ATOM 793 N N . GLU A 1 97 ? 20.281 -10.352 -11.227 1 90.5 97 GLU A N 1
ATOM 794 C CA . GLU A 1 97 ? 21.578 -10.992 -10.992 1 90.5 97 GLU A CA 1
ATOM 795 C C . GLU A 1 97 ? 21.516 -11.961 -9.82 1 90.5 97 GLU A C 1
ATOM 797 O O . GLU A 1 97 ? 22.125 -13.031 -9.852 1 90.5 97 GLU A O 1
ATOM 802 N N . GLY A 1 98 ? 20.781 -11.516 -8.797 1 89.75 98 GLY A N 1
ATOM 803 C CA . GLY A 1 98 ? 20.578 -12.414 -7.672 1 89.75 98 GLY A CA 1
ATOM 804 C C . GLY A 1 98 ? 19.828 -13.688 -8.047 1 89.75 98 GLY A C 1
ATOM 805 O O . GLY A 1 98 ? 20.172 -14.773 -7.57 1 89.75 98 GLY A O 1
ATOM 806 N N . VAL A 1 99 ? 18.812 -13.531 -8.883 1 91.5 99 VAL A N 1
ATOM 807 C CA . VAL A 1 99 ? 18.062 -14.688 -9.367 1 91.5 99 VAL A CA 1
ATOM 808 C C . VAL A 1 99 ? 18.984 -15.617 -10.148 1 91.5 99 VAL A C 1
ATOM 810 O O . VAL A 1 99 ? 19.016 -16.828 -9.906 1 91.5 99 VAL A O 1
ATOM 813 N N . GLU A 1 100 ? 19.766 -15.07 -11.016 1 90.62 100 GLU A N 1
ATOM 814 C CA . GLU A 1 100 ? 20.672 -15.852 -11.859 1 90.62 100 GLU A CA 1
ATOM 815 C C . GLU A 1 100 ? 21.734 -16.562 -11.016 1 90.62 100 GLU A C 1
ATOM 817 O O . GLU A 1 100 ? 22.109 -17.688 -11.297 1 90.62 100 GLU A O 1
ATOM 822 N N . HIS A 1 101 ? 22.219 -15.852 -10.109 1 90.88 101 HIS A N 1
ATOM 823 C CA . HIS A 1 101 ? 23.219 -16.422 -9.227 1 90.88 101 HIS A CA 1
ATOM 824 C C . HIS A 1 101 ? 22.672 -17.609 -8.453 1 90.88 101 HIS A C 1
ATOM 826 O O . HIS A 1 101 ? 23.375 -18.609 -8.25 1 90.88 101 HIS A O 1
ATOM 832 N N . THR A 1 102 ? 21.438 -17.484 -8.039 1 91.69 102 THR A N 1
ATOM 833 C CA . THR A 1 102 ? 20.844 -18.516 -7.195 1 91.69 102 THR A CA 1
ATOM 834 C C . THR A 1 102 ? 20.344 -19.688 -8.039 1 91.69 102 THR A C 1
ATOM 836 O O . THR A 1 102 ? 20.531 -20.859 -7.656 1 91.69 102 THR A O 1
ATOM 839 N N . LEU A 1 103 ? 19.719 -19.375 -9.195 1 93.31 103 LEU A N 1
ATOM 840 C CA . LEU A 1 103 ? 19 -20.391 -9.93 1 93.31 103 LEU A CA 1
ATOM 841 C C . LEU A 1 103 ? 19.781 -20.844 -11.164 1 93.31 103 LEU A C 1
ATOM 843 O O . LEU A 1 103 ? 19.5 -21.891 -11.734 1 93.31 103 LEU A O 1
ATOM 847 N N . GLY A 1 104 ? 20.797 -20.078 -11.547 1 87.94 104 GLY A N 1
ATOM 848 C CA . GLY A 1 104 ? 21.578 -20.391 -12.727 1 87.94 104 GLY A CA 1
ATOM 849 C C . GLY A 1 104 ? 20.906 -19.969 -14.023 1 87.94 104 GLY A C 1
ATOM 850 O O . GLY A 1 104 ? 21.594 -19.625 -15 1 87.94 104 GLY A O 1
ATOM 851 N N . ASP A 1 105 ? 19.703 -20.125 -14.062 1 85.62 105 ASP A N 1
ATOM 852 C CA . ASP A 1 105 ? 18.953 -19.75 -15.25 1 85.62 105 ASP A CA 1
ATOM 853 C C . ASP A 1 105 ? 17.547 -19.266 -14.891 1 85.62 105 ASP A C 1
ATOM 855 O O . ASP A 1 105 ? 16.953 -19.734 -13.922 1 85.62 105 ASP A O 1
ATOM 859 N N . MET A 1 106 ? 17.031 -18.359 -15.727 1 88.38 106 MET A N 1
ATOM 860 C CA . MET A 1 106 ? 15.719 -17.766 -15.492 1 88.38 106 MET A CA 1
ATOM 861 C C . MET A 1 106 ? 14.602 -18.75 -15.805 1 88.38 106 MET A C 1
ATOM 863 O O . MET A 1 106 ? 13.453 -18.547 -15.414 1 88.38 106 MET A O 1
ATOM 867 N N . LYS A 1 107 ? 14.961 -19.859 -16.422 1 90.69 107 LYS A N 1
ATOM 868 C CA . LYS A 1 107 ? 13.969 -20.859 -16.797 1 90.69 107 LYS A CA 1
ATOM 869 C C . LYS A 1 107 ? 13.297 -21.469 -15.578 1 90.69 107 LYS A C 1
ATOM 871 O O . LYS A 1 107 ? 12.117 -21.812 -15.617 1 90.69 107 LYS A O 1
ATOM 876 N N . VAL A 1 108 ? 14.078 -21.625 -14.547 1 93.56 108 VAL A N 1
ATOM 877 C CA . VAL A 1 108 ? 13.539 -22.188 -13.312 1 93.56 108 VAL A CA 1
ATOM 878 C C . VAL A 1 108 ? 12.461 -21.25 -12.758 1 93.56 108 VAL A C 1
ATOM 880 O O . VAL A 1 108 ? 11.406 -21.719 -12.312 1 93.56 108 VAL A O 1
ATOM 883 N N . MET A 1 109 ? 12.758 -19.969 -12.797 1 94.25 109 MET A N 1
ATOM 884 C CA . MET A 1 109 ? 11.789 -18.969 -12.352 1 94.25 109 MET A CA 1
ATOM 885 C C . MET A 1 109 ? 10.555 -18.984 -13.242 1 94.25 109 MET A C 1
ATOM 887 O O . MET A 1 109 ? 9.422 -18.922 -12.75 1 94.25 109 MET A O 1
ATOM 891 N N . GLU A 1 110 ? 10.758 -19.078 -14.5 1 94 110 GLU A N 1
ATOM 892 C CA . GLU A 1 110 ? 9.664 -19.094 -15.461 1 94 110 GLU A CA 1
ATOM 893 C C . GLU A 1 110 ? 8.781 -20.328 -15.266 1 94 110 GLU A C 1
ATOM 895 O O . GLU A 1 110 ? 7.559 -20.25 -15.422 1 94 110 GLU A O 1
ATOM 900 N N . GLU A 1 111 ? 9.383 -21.406 -15.008 1 95.56 111 GLU A N 1
ATOM 901 C CA . GLU A 1 111 ? 8.633 -22.625 -14.758 1 95.56 111 GLU A CA 1
ATOM 902 C C . GLU A 1 111 ? 7.758 -22.5 -13.508 1 95.56 111 GLU A C 1
ATOM 904 O O . GLU A 1 111 ? 6.59 -22.891 -13.523 1 95.56 111 GLU A O 1
ATOM 909 N N . ALA A 1 112 ? 8.352 -21.953 -12.469 1 97.19 112 ALA A N 1
ATOM 910 C CA . ALA A 1 112 ? 7.574 -21.719 -11.258 1 97.19 112 ALA A CA 1
ATOM 911 C C . ALA A 1 112 ? 6.387 -20.797 -11.531 1 97.19 112 ALA A C 1
ATOM 913 O O . ALA A 1 112 ? 5.273 -21.062 -11.078 1 97.19 112 ALA A O 1
ATOM 914 N N . ALA A 1 113 ? 6.645 -19.781 -12.297 1 97.25 113 ALA A N 1
ATOM 915 C CA . ALA A 1 113 ? 5.617 -18.797 -12.625 1 97.25 113 ALA A CA 1
ATOM 916 C C . ALA A 1 113 ? 4.496 -19.422 -13.453 1 97.25 113 ALA A C 1
ATOM 918 O O . ALA A 1 113 ? 3.324 -19.078 -13.273 1 97.25 113 ALA A O 1
ATOM 919 N N . SER A 1 114 ? 4.824 -20.328 -14.352 1 97.19 114 SER A N 1
ATOM 920 C CA . SER A 1 114 ? 3.828 -20.953 -15.219 1 97.19 114 SER A CA 1
ATOM 921 C C . SER A 1 114 ? 2.885 -21.844 -14.422 1 97.19 114 SER A C 1
ATOM 923 O O . SER A 1 114 ? 1.773 -22.141 -14.859 1 97.19 114 SER A O 1
ATOM 925 N N . HIS A 1 115 ? 3.346 -22.281 -13.273 1 98.06 115 HIS A N 1
ATOM 926 C CA . HIS A 1 115 ? 2.525 -23.094 -12.391 1 98.06 115 HIS A CA 1
ATOM 927 C C . HIS A 1 115 ? 1.868 -22.25 -11.305 1 98.06 115 HIS A C 1
ATOM 929 O O . HIS A 1 115 ? 1.379 -22.781 -10.305 1 98.06 115 HIS A O 1
ATOM 935 N N . LEU A 1 116 ? 1.938 -20.922 -11.453 1 98.75 116 LEU A N 1
ATOM 936 C CA . LEU A 1 116 ? 1.425 -19.953 -10.492 1 98.75 116 LEU A CA 1
ATOM 937 C C . LEU A 1 116 ? 1.966 -20.219 -9.094 1 98.75 116 LEU A C 1
ATOM 939 O O . LEU A 1 116 ? 1.219 -20.188 -8.117 1 98.75 116 LEU A O 1
ATOM 943 N N . TYR A 1 117 ? 3.244 -20.656 -9.086 1 98.69 117 TYR A N 1
ATOM 944 C CA . TYR A 1 117 ? 4.062 -20.828 -7.895 1 98.69 117 TYR A CA 1
ATOM 945 C C . TYR A 1 117 ? 3.457 -21.859 -6.953 1 98.69 117 TYR A C 1
ATOM 947 O O . TYR A 1 117 ? 3.672 -21.797 -5.738 1 98.69 117 TYR A O 1
ATOM 955 N N . ASN A 1 118 ? 2.559 -22.719 -7.457 1 98.69 118 ASN A N 1
ATOM 956 C CA . ASN A 1 118 ? 1.892 -23.781 -6.695 1 98.69 118 ASN A CA 1
ATOM 957 C C . ASN A 1 118 ? 1.11 -23.203 -5.516 1 98.69 118 ASN A C 1
ATOM 959 O O . ASN A 1 118 ? 1.023 -23.828 -4.457 1 98.69 118 ASN A O 1
ATOM 963 N N . ALA A 1 119 ? 0.596 -22 -5.688 1 98.88 119 ALA A N 1
ATOM 964 C CA . ALA A 1 119 ? -0.161 -21.359 -4.621 1 98.88 119 ALA A CA 1
ATOM 965 C C . ALA A 1 119 ? -1.47 -22.094 -4.352 1 98.88 119 ALA A C 1
ATOM 967 O O . ALA A 1 119 ? -2.264 -22.312 -5.27 1 98.88 119 ALA A O 1
ATOM 968 N N . PRO A 1 120 ? -1.751 -22.5 -3.113 1 98.81 120 PRO A N 1
ATOM 969 C CA . PRO A 1 120 ? -3.023 -23.156 -2.822 1 98.81 120 PRO A CA 1
ATOM 970 C C . PRO A 1 120 ? -4.195 -22.188 -2.746 1 98.81 120 PRO A C 1
ATOM 972 O O . PRO A 1 120 ? -5.355 -22.609 -2.725 1 98.81 120 PRO A O 1
ATOM 975 N N . ALA A 1 121 ? -3.945 -20.875 -2.627 1 98.88 121 ALA A N 1
ATOM 976 C CA . ALA A 1 121 ? -4.938 -19.812 -2.637 1 98.88 121 ALA A CA 1
ATOM 977 C C . ALA A 1 121 ? -4.395 -18.562 -3.334 1 98.88 121 ALA A C 1
ATOM 979 O O . ALA A 1 121 ? -3.217 -18.234 -3.191 1 98.88 121 ALA A O 1
ATOM 980 N N . ILE A 1 122 ? -5.211 -17.922 -4.105 1 98.88 122 ILE A N 1
ATOM 981 C CA . ILE A 1 122 ? -4.879 -16.625 -4.699 1 98.88 122 ILE A CA 1
ATOM 982 C C . ILE A 1 122 ? -5.984 -15.625 -4.398 1 98.88 122 ILE A C 1
ATOM 984 O O . ILE A 1 122 ? -7.172 -15.93 -4.551 1 98.88 122 ILE A O 1
ATOM 988 N N . VAL A 1 123 ? -5.617 -14.516 -3.871 1 98.81 123 VAL A N 1
ATOM 989 C CA . VAL A 1 123 ? -6.531 -13.383 -3.746 1 98.81 123 VAL A CA 1
ATOM 990 C C . VAL A 1 123 ? -6.34 -12.43 -4.926 1 98.81 123 VAL A C 1
ATOM 992 O O . VAL A 1 123 ? -5.305 -11.773 -5.039 1 98.81 123 VAL A O 1
ATOM 995 N N . TYR A 1 124 ? -7.312 -12.352 -5.812 1 98.62 124 TYR A N 1
ATOM 996 C CA . TYR A 1 124 ? -7.297 -11.406 -6.926 1 98.62 124 TYR A CA 1
ATOM 997 C C . TYR A 1 124 ? -7.828 -10.047 -6.496 1 98.62 124 TYR A C 1
ATOM 999 O O . TYR A 1 124 ? -8.945 -9.945 -5.988 1 98.62 124 TYR A O 1
ATOM 1007 N N . LEU A 1 125 ? -7.016 -9.055 -6.668 1 98.56 125 LEU A N 1
ATOM 1008 C CA . LEU A 1 125 ? -7.359 -7.684 -6.297 1 98.56 125 LEU A CA 1
ATOM 1009 C C . LEU A 1 125 ? -7.852 -6.898 -7.504 1 98.56 125 LEU A C 1
ATOM 1011 O O . LEU A 1 125 ? -7.184 -6.863 -8.539 1 98.56 125 LEU A O 1
ATOM 1015 N N . THR A 1 126 ? -9 -6.25 -7.359 1 98 126 THR A N 1
ATOM 1016 C CA . THR A 1 126 ? -9.578 -5.508 -8.477 1 98 126 THR A CA 1
ATOM 1017 C C . THR A 1 126 ? -9.883 -4.07 -8.062 1 98 126 THR A C 1
ATOM 1019 O O . THR A 1 126 ? -9.969 -3.764 -6.875 1 98 126 THR A O 1
ATOM 1022 N N . LEU A 1 127 ? -9.922 -3.215 -8.992 1 98.06 127 LEU A N 1
ATOM 1023 C CA . LEU A 1 127 ? -10.398 -1.836 -8.906 1 98.06 127 LEU A CA 1
ATOM 1024 C C . LEU A 1 127 ? -11.469 -1.564 -9.961 1 98.06 127 LEU A C 1
ATOM 1026 O O . LEU A 1 127 ? -11.57 -2.291 -10.945 1 98.06 127 LEU A O 1
ATOM 1030 N N . PRO A 1 128 ? -12.344 -0.505 -9.703 1 96.69 128 PRO A N 1
ATOM 1031 C CA . PRO A 1 128 ? -13.273 -0.117 -10.766 1 96.69 128 PRO A CA 1
ATOM 1032 C C . PRO A 1 128 ? -12.562 0.292 -12.055 1 96.69 128 PRO A C 1
ATOM 1034 O O . PRO A 1 128 ? -11.438 0.802 -12.008 1 96.69 128 PRO A O 1
ATOM 1037 N N . LYS A 1 129 ? -13.5 0.13 -13.07 1 91.25 129 LYS A N 1
ATOM 1038 C CA . LYS A 1 129 ? -13 0.632 -14.344 1 91.25 129 LYS A CA 1
ATOM 1039 C C . LYS A 1 129 ? -12.75 2.137 -14.289 1 91.25 129 LYS A C 1
ATOM 1041 O O . LYS A 1 129 ? -13.5 2.869 -13.633 1 91.25 129 LYS A O 1
ATOM 1046 N N . ASN A 1 130 ? -11.68 2.766 -14.469 1 90.44 130 ASN A N 1
ATOM 1047 C CA . ASN A 1 130 ? -11.273 4.168 -14.461 1 90.44 130 ASN A CA 1
ATOM 1048 C C . ASN A 1 130 ? -10.781 4.602 -13.086 1 90.44 130 ASN A C 1
ATOM 1050 O O . ASN A 1 130 ? -11.055 5.719 -12.641 1 90.44 130 ASN A O 1
ATOM 1054 N N . PHE A 1 131 ? -10.375 3.596 -12.44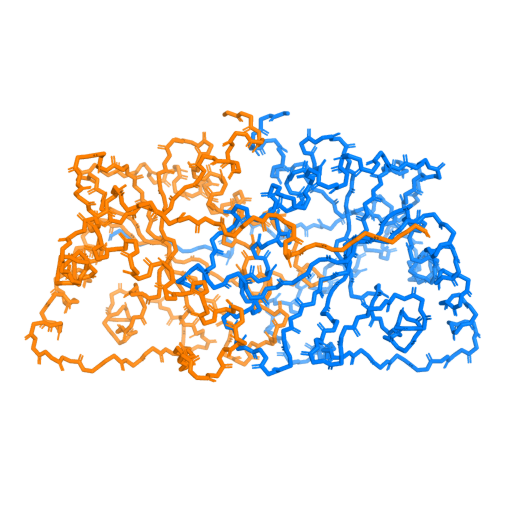5 1 94.62 131 PHE A N 1
ATOM 1055 C CA . PHE A 1 131 ? -9.859 3.92 -11.117 1 94.62 131 PHE A CA 1
ATOM 1056 C C . PHE A 1 131 ? -8.859 5.066 -11.195 1 94.62 131 PHE A C 1
ATOM 1058 O O . PHE A 1 131 ? -8.188 5.25 -12.219 1 94.62 131 PHE A O 1
ATOM 1065 N N . SER A 1 132 ? -8.836 5.844 -10.141 1 93.94 132 SER A N 1
ATOM 1066 C CA . SER A 1 132 ? -7.891 6.953 -10.039 1 93.94 132 SER A CA 1
ATOM 1067 C C . SER A 1 132 ? -6.516 6.473 -9.586 1 93.94 132 SER A C 1
ATOM 1069 O O . SER A 1 132 ? -6.387 5.375 -9.039 1 93.94 132 SER A O 1
ATOM 1071 N N . PRO A 1 133 ? -5.484 7.336 -9.766 1 95.5 133 PRO A N 1
ATOM 1072 C CA . PRO A 1 133 ? -4.168 7.031 -9.203 1 95.5 133 PRO A CA 1
ATOM 1073 C C . PRO A 1 133 ? -4.215 6.793 -7.691 1 95.5 133 PRO A C 1
ATOM 1075 O O . PRO A 1 133 ? -3.502 5.926 -7.18 1 95.5 133 PRO A O 1
ATOM 1078 N N . TRP A 1 134 ? -5.098 7.457 -7.043 1 97.31 134 TRP A N 1
ATOM 1079 C CA . TRP A 1 134 ? -5.203 7.324 -5.59 1 97.31 134 TRP A CA 1
ATOM 1080 C C . TRP A 1 134 ? -5.762 5.961 -5.207 1 97.31 134 TRP A C 1
ATOM 1082 O O . TRP A 1 134 ? -5.398 5.402 -4.168 1 97.31 134 TRP A O 1
ATOM 1092 N N . SER A 1 135 ? -6.613 5.395 -6.094 1 97.88 135 SER A N 1
ATOM 1093 C CA . SER A 1 135 ? -7.121 4.047 -5.859 1 97.88 135 SER A CA 1
ATOM 1094 C C . SER A 1 135 ? -6 3.016 -5.926 1 97.88 135 SER A C 1
ATOM 1096 O O . SER A 1 135 ? -6.023 2.016 -5.203 1 97.88 135 SER A O 1
ATOM 1098 N N . LEU A 1 136 ? -5.039 3.262 -6.816 1 98 136 LEU A N 1
ATOM 1099 C CA . LEU A 1 136 ? -3.904 2.352 -6.926 1 98 136 LEU A CA 1
ATOM 1100 C C . LEU A 1 136 ? -3.014 2.441 -5.691 1 98 136 LEU A C 1
ATOM 1102 O O . LEU A 1 136 ? -2.549 1.42 -5.18 1 98 136 LEU A O 1
ATOM 1106 N N . TYR A 1 137 ? -2.768 3.688 -5.207 1 98.56 137 TYR A N 1
ATOM 1107 C CA . TYR A 1 137 ? -2.043 3.865 -3.955 1 98.56 137 TYR A CA 1
ATOM 1108 C C . TYR A 1 137 ? -2.727 3.115 -2.818 1 98.56 137 TYR A C 1
ATOM 1110 O O . TYR A 1 137 ? -2.074 2.398 -2.057 1 98.56 137 TYR A O 1
ATOM 1118 N N . ASP A 1 138 ? -4.062 3.275 -2.734 1 98.38 138 ASP A N 1
ATOM 1119 C CA . ASP A 1 138 ? -4.84 2.621 -1.686 1 98.38 138 ASP A CA 1
ATOM 1120 C C . ASP A 1 138 ? -4.758 1.102 -1.806 1 98.38 138 ASP A C 1
ATOM 1122 O O . ASP A 1 138 ? -4.684 0.397 -0.797 1 98.38 138 ASP A O 1
ATOM 1126 N N . LEU A 1 139 ? -4.781 0.61 -3.061 1 98.69 139 LEU A N 1
ATOM 1127 C CA . LEU A 1 139 ? -4.688 -0.827 -3.293 1 98.69 139 LEU A CA 1
ATOM 1128 C C . LEU A 1 139 ? -3.363 -1.379 -2.777 1 98.69 139 LEU A C 1
ATOM 1130 O O . LEU A 1 139 ? -3.316 -2.486 -2.236 1 98.69 139 LEU A O 1
ATOM 1134 N N . GLY A 1 140 ? -2.283 -0.591 -2.973 1 98.81 140 GLY A N 1
ATOM 1135 C CA . GLY A 1 140 ? -0.991 -0.994 -2.441 1 98.81 140 GLY A CA 1
ATOM 1136 C C . GLY A 1 140 ? -0.989 -1.152 -0.933 1 98.81 140 GLY A C 1
ATOM 1137 O O . GLY A 1 140 ? -0.422 -2.111 -0.405 1 98.81 140 GLY A O 1
ATOM 1138 N N . GLY A 1 141 ? -1.599 -0.216 -0.261 1 98.75 141 GLY A N 1
ATOM 1139 C CA . GLY A 1 141 ? -1.733 -0.318 1.183 1 98.75 141 GLY A CA 1
ATOM 1140 C C . GLY A 1 141 ? -2.547 -1.521 1.623 1 98.75 141 GLY A C 1
ATOM 1141 O O . GLY A 1 141 ? -2.174 -2.215 2.572 1 98.75 141 GLY A O 1
ATOM 1142 N N . PHE A 1 142 ? -3.682 -1.78 0.909 1 98.44 142 PHE A N 1
ATOM 1143 C CA . PHE A 1 142 ? -4.531 -2.939 1.162 1 98.44 142 PHE A CA 1
ATOM 1144 C C . PHE A 1 142 ? -3.742 -4.234 1 1 98.44 142 PHE A C 1
ATOM 1146 O O . PHE A 1 142 ? -3.779 -5.102 1.873 1 98.44 142 PHE A O 1
ATOM 1153 N N . GLY A 1 143 ? -2.982 -4.336 -0.048 1 98.75 143 GLY A N 1
ATOM 1154 C CA . GLY A 1 143 ? -2.133 -5.492 -0.285 1 98.75 143 GLY A CA 1
ATOM 1155 C C . GLY A 1 143 ? -1.1 -5.711 0.805 1 98.75 143 GLY A C 1
ATOM 1156 O O . GLY A 1 143 ? -0.929 -6.828 1.293 1 98.75 143 GLY A O 1
ATOM 1157 N N . MET A 1 144 ? -0.419 -4.621 1.211 1 98.88 144 MET A N 1
ATOM 1158 C CA . MET A 1 144 ? 0.602 -4.723 2.25 1 98.88 144 MET A CA 1
ATOM 1159 C C . MET A 1 144 ? -0.015 -5.148 3.578 1 98.88 144 MET A C 1
ATOM 1161 O O . MET A 1 144 ? 0.586 -5.922 4.328 1 98.88 144 MET A O 1
ATOM 1165 N N . GLY A 1 145 ? -1.206 -4.598 3.873 1 98.62 145 GLY A N 1
ATOM 1166 C CA . GLY A 1 145 ? -1.908 -5.059 5.062 1 98.62 145 GLY A CA 1
ATOM 1167 C C . GLY A 1 145 ? -2.15 -6.555 5.07 1 98.62 145 GLY A C 1
ATOM 1168 O O . GLY A 1 145 ? -1.929 -7.219 6.086 1 98.62 145 GLY A O 1
ATOM 1169 N N . MET A 1 146 ? -2.588 -7.117 3.955 1 98.56 146 MET A N 1
ATOM 1170 C CA . MET A 1 146 ? -2.814 -8.555 3.842 1 98.56 146 MET A CA 1
ATOM 1171 C C . MET A 1 146 ? -1.517 -9.328 4.035 1 98.56 146 MET A C 1
ATOM 1173 O O . MET A 1 146 ? -1.506 -10.375 4.684 1 98.56 146 MET A O 1
ATOM 1177 N N . ILE A 1 147 ? -0.427 -8.812 3.439 1 98.88 147 ILE A N 1
ATOM 1178 C CA . ILE A 1 147 ? 0.868 -9.477 3.52 1 98.88 147 ILE A CA 1
ATOM 1179 C C . ILE A 1 147 ? 1.326 -9.539 4.973 1 98.88 147 ILE A C 1
ATOM 1181 O O . ILE A 1 147 ? 1.797 -10.578 5.438 1 98.88 147 ILE A O 1
ATOM 1185 N N . ILE A 1 148 ? 1.124 -8.453 5.738 1 98.88 148 ILE A N 1
ATOM 1186 C CA . ILE A 1 148 ? 1.497 -8.422 7.148 1 98.88 148 ILE A CA 1
ATOM 1187 C C . ILE A 1 148 ? 0.604 -9.375 7.941 1 98.88 148 ILE A C 1
ATOM 1189 O O . ILE A 1 148 ? 1.086 -10.125 8.797 1 98.88 148 ILE A O 1
ATOM 1193 N N . ALA A 1 149 ? -0.694 -9.375 7.664 1 98.62 149 ALA A N 1
ATOM 1194 C CA . ALA A 1 149 ? -1.634 -10.273 8.328 1 98.62 149 ALA A CA 1
ATOM 1195 C C . ALA A 1 149 ? -1.271 -11.734 8.078 1 98.62 149 ALA A C 1
ATOM 1197 O O . ALA A 1 149 ? -1.292 -12.555 9 1 98.62 149 ALA A O 1
ATOM 1198 N N . ALA A 1 150 ? -0.951 -12.062 6.844 1 98.81 150 ALA A N 1
ATOM 1199 C CA . ALA A 1 150 ? -0.561 -13.422 6.484 1 98.81 150 ALA A CA 1
ATOM 1200 C C . ALA A 1 150 ? 0.699 -13.844 7.234 1 98.81 150 ALA A C 1
ATOM 1202 O O . ALA A 1 150 ? 0.737 -14.922 7.836 1 98.81 150 ALA A O 1
ATOM 1203 N N . THR A 1 151 ? 1.703 -12.945 7.199 1 98.69 151 THR A N 1
ATOM 1204 C CA . THR A 1 151 ? 2.959 -13.227 7.883 1 98.69 151 THR A CA 1
ATOM 1205 C C . THR A 1 151 ? 2.721 -13.484 9.367 1 98.69 151 THR A C 1
ATOM 1207 O O . THR A 1 151 ? 3.309 -14.406 9.945 1 98.69 151 THR A O 1
ATOM 1210 N N . ASP A 1 152 ? 1.837 -12.711 9.961 1 98.31 152 ASP A N 1
ATOM 1211 C CA . ASP A 1 152 ? 1.483 -12.836 11.375 1 98.31 152 ASP A CA 1
ATOM 1212 C C . ASP A 1 152 ? 0.898 -14.211 11.672 1 98.31 152 ASP A C 1
ATOM 1214 O O . ASP A 1 152 ? 1.099 -14.758 12.758 1 98.31 152 ASP A O 1
ATOM 1218 N N . GLN A 1 153 ? 0.221 -14.797 10.734 1 97.88 153 GLN A N 1
ATOM 1219 C CA . GLN A 1 153 ? -0.47 -16.078 10.922 1 97.88 153 GLN A CA 1
ATOM 1220 C C . GLN A 1 153 ? 0.398 -17.234 10.469 1 97.88 153 GLN A C 1
ATOM 1222 O O . GLN A 1 153 ? -0.058 -18.391 10.438 1 97.88 153 GLN A O 1
ATOM 1227 N N . GLY A 1 154 ? 1.6 -16.953 10.086 1 97.88 154 GLY A N 1
ATOM 1228 C CA . GLY A 1 154 ? 2.49 -18 9.602 1 97.88 154 GLY A CA 1
ATOM 1229 C C . GLY A 1 154 ? 2.17 -18.453 8.188 1 97.88 154 GLY A C 1
ATOM 1230 O O . GLY A 1 154 ? 2.559 -19.547 7.781 1 97.88 154 GLY A O 1
ATOM 1231 N N . ILE A 1 155 ? 1.359 -17.703 7.5 1 98.75 155 ILE A N 1
ATOM 1232 C CA . ILE A 1 155 ? 1.018 -17.969 6.105 1 98.75 155 ILE A CA 1
ATOM 1233 C C . ILE A 1 155 ? 1.886 -17.109 5.191 1 98.75 155 ILE A C 1
ATOM 1235 O O . ILE A 1 155 ? 2.006 -15.898 5.402 1 98.75 155 ILE A O 1
ATOM 1239 N N . ALA A 1 156 ? 2.607 -17.719 4.223 1 98.62 156 ALA A N 1
ATOM 1240 C CA . ALA A 1 156 ? 3.469 -17 3.277 1 98.62 156 ALA A CA 1
ATOM 1241 C C . ALA A 1 156 ? 2.646 -16.359 2.168 1 98.62 156 ALA A C 1
ATOM 1243 O O . ALA A 1 156 ? 1.474 -16.688 1.981 1 98.62 156 ALA A O 1
ATOM 1244 N N . SER A 1 157 ? 3.287 -15.406 1.484 1 98.81 157 SER A N 1
ATOM 1245 C CA . SER A 1 157 ? 2.57 -14.664 0.452 1 98.81 157 SER A CA 1
ATOM 1246 C C . SER A 1 157 ? 3.488 -14.312 -0.712 1 98.81 157 SER A C 1
ATOM 1248 O O . SER A 1 157 ? 4.715 -14.336 -0.575 1 98.81 157 SER A O 1
ATOM 1250 N N . LEU A 1 158 ? 2.91 -14.039 -1.843 1 98.62 158 LEU A N 1
ATOM 1251 C CA . LEU A 1 158 ? 3.576 -13.5 -3.025 1 98.62 158 LEU A CA 1
ATOM 1252 C C . LEU A 1 158 ? 2.639 -12.586 -3.809 1 98.62 158 LEU A C 1
ATOM 1254 O O . LEU A 1 158 ? 1.701 -13.062 -4.457 1 98.62 158 LEU A O 1
ATOM 1258 N N . PRO A 1 159 ? 2.818 -11.297 -3.67 1 98.75 159 PRO A N 1
ATOM 1259 C CA . PRO A 1 159 ? 2.205 -10.469 -4.711 1 98.75 159 PRO A CA 1
ATOM 1260 C C . PRO A 1 159 ? 2.887 -10.625 -6.066 1 98.75 159 PRO A C 1
ATOM 1262 O O . PRO A 1 159 ? 4.105 -10.453 -6.172 1 98.75 159 PRO A O 1
ATOM 1265 N N . ALA A 1 160 ? 2.139 -10.945 -7.109 1 98.31 160 ALA A N 1
ATOM 1266 C CA . ALA A 1 160 ? 2.795 -11.172 -8.398 1 98.31 160 ALA A CA 1
ATOM 1267 C C . ALA A 1 160 ? 1.879 -10.781 -9.555 1 98.31 160 ALA A C 1
ATOM 1269 O O . ALA A 1 160 ? 0.688 -11.102 -9.547 1 98.31 160 ALA A O 1
ATOM 1270 N N . TYR A 1 161 ? 2.477 -10.141 -10.43 1 97.12 161 TYR A N 1
ATOM 1271 C CA . TYR A 1 161 ? 1.854 -9.773 -11.695 1 97.12 161 TYR A CA 1
ATOM 1272 C C . TYR A 1 161 ? 1.48 -11.008 -12.5 1 97.12 161 TYR A C 1
ATOM 1274 O O . TYR A 1 161 ? 0.482 -11.008 -13.227 1 97.12 161 TYR A O 1
ATOM 1282 N N . ARG A 1 162 ? 2.16 -12.078 -12.367 1 97.69 162 ARG A N 1
ATOM 1283 C CA . ARG A 1 162 ? 1.979 -13.32 -13.109 1 97.69 162 ARG A CA 1
ATOM 1284 C C . ARG A 1 162 ? 0.591 -13.906 -12.875 1 97.69 162 ARG A C 1
ATOM 1286 O O . ARG A 1 162 ? 0.041 -14.586 -13.742 1 97.69 162 ARG A O 1
ATOM 1293 N N . PHE A 1 163 ? 0.019 -13.609 -11.781 1 98.75 163 PHE A N 1
ATOM 1294 C CA . PHE A 1 163 ? -1.278 -14.172 -11.43 1 98.75 163 PHE A CA 1
ATOM 1295 C C . PHE A 1 163 ? -2.383 -13.57 -12.289 1 98.75 163 PHE A C 1
ATOM 1297 O O . PHE A 1 163 ? -3.508 -14.078 -12.305 1 98.75 163 PHE A O 1
ATOM 1304 N N . VAL A 1 164 ? -2.049 -12.484 -13.031 1 98.62 164 VAL A N 1
ATOM 1305 C CA . VAL A 1 164 ? -3.156 -11.797 -13.688 1 98.62 164 VAL A CA 1
ATOM 1306 C C . VAL A 1 164 ? -2.824 -11.57 -15.164 1 98.62 164 VAL A C 1
ATOM 1308 O O . VAL A 1 164 ? -3.41 -10.695 -15.812 1 98.62 164 VAL A O 1
ATOM 1311 N N . ILE A 1 165 ? -1.893 -12.336 -15.758 1 98.44 165 ILE A N 1
ATOM 1312 C CA . ILE A 1 165 ? -1.419 -12.047 -17.109 1 98.44 165 ILE A CA 1
ATOM 1313 C C . ILE A 1 165 ? -2.402 -12.617 -18.125 1 98.44 165 ILE A C 1
ATOM 1315 O O . ILE A 1 165 ? -2.352 -12.258 -19.312 1 98.44 165 ILE A O 1
ATOM 1319 N N . TYR A 1 166 ? -3.293 -13.5 -17.766 1 98.56 166 TYR A N 1
ATOM 1320 C CA . TYR A 1 166 ? -4.363 -14.031 -18.609 1 98.56 166 TYR A CA 1
ATOM 1321 C C . TYR A 1 166 ? -5.727 -13.773 -17.969 1 98.56 166 TYR A C 1
ATOM 1323 O O . TYR A 1 166 ? -6.41 -14.719 -17.562 1 98.56 166 TYR A O 1
ATOM 1331 N N . PRO A 1 167 ? -6.211 -12.477 -18.031 1 98.38 167 PRO A N 1
ATOM 1332 C CA . PRO A 1 167 ? -7.477 -12.164 -17.359 1 98.38 167 PRO A CA 1
ATOM 1333 C C . PRO A 1 167 ? -8.656 -12.93 -17.938 1 98.38 167 PRO A C 1
ATOM 1335 O O . PRO A 1 167 ? -9.617 -13.234 -17.234 1 98.38 167 PRO A O 1
ATOM 1338 N N . ASP A 1 168 ? -8.617 -13.25 -19.219 1 97.94 168 ASP A N 1
ATOM 1339 C CA . ASP A 1 168 ? -9.711 -13.992 -19.844 1 97.94 168 ASP A CA 1
ATOM 1340 C C . ASP A 1 168 ? -9.867 -15.367 -19.188 1 97.94 168 ASP A C 1
ATOM 1342 O O . ASP A 1 168 ? -10.992 -15.836 -18.984 1 97.94 168 ASP A O 1
ATOM 1346 N N . ILE A 1 169 ? -8.758 -16.031 -18.859 1 98.5 169 ILE A N 1
ATOM 1347 C CA . ILE A 1 169 ? -8.797 -17.328 -18.188 1 98.5 169 ILE A CA 1
ATOM 1348 C C . ILE A 1 169 ? -9.414 -17.188 -16.812 1 98.5 169 ILE A C 1
ATOM 1350 O O . ILE A 1 169 ? -10.281 -17.984 -16.422 1 98.5 169 ILE A O 1
ATOM 1354 N N . ILE A 1 170 ? -9.031 -16.188 -16.031 1 98.69 170 ILE A N 1
ATOM 1355 C CA . ILE A 1 170 ? -9.547 -15.977 -14.688 1 98.69 170 ILE A CA 1
ATOM 1356 C C . ILE A 1 170 ? -11.055 -15.727 -14.742 1 98.69 170 ILE A C 1
ATOM 1358 O O . ILE A 1 170 ? -11.812 -16.344 -13.992 1 98.69 170 ILE A O 1
ATOM 1362 N N . ARG A 1 171 ? -11.461 -14.898 -15.648 1 97.88 171 ARG A N 1
ATOM 1363 C CA . ARG A 1 171 ? -12.859 -14.484 -15.75 1 97.88 171 ARG A CA 1
ATOM 1364 C C . ARG A 1 171 ? -13.742 -15.641 -16.203 1 97.88 171 ARG A C 1
ATOM 1366 O O . ARG A 1 171 ? -14.961 -15.602 -16.016 1 97.88 171 ARG A O 1
ATOM 1373 N N . GLN A 1 172 ? -13.18 -16.688 -16.797 1 97.5 172 GLN A N 1
ATOM 1374 C CA . GLN A 1 172 ? -13.93 -17.891 -17.156 1 97.5 172 GLN A CA 1
ATOM 1375 C C . GLN A 1 172 ? -14.336 -18.656 -15.898 1 97.5 172 GLN A C 1
ATOM 1377 O O . GLN A 1 172 ? -15.352 -19.359 -15.906 1 97.5 172 GLN A O 1
ATOM 1382 N N . HIS A 1 173 ? -13.539 -18.484 -14.812 1 97.56 173 HIS A N 1
ATOM 1383 C CA . HIS A 1 173 ? -13.734 -19.328 -13.648 1 97.56 173 HIS A CA 1
ATOM 1384 C C . HIS A 1 173 ? -14.219 -18.531 -12.445 1 97.56 173 HIS A C 1
ATOM 1386 O O . HIS A 1 173 ? -14.75 -19.094 -11.484 1 97.56 173 HIS A O 1
ATOM 1392 N N . VAL A 1 174 ? -13.953 -17.25 -12.438 1 96.31 174 VAL A N 1
ATOM 1393 C CA . VAL A 1 174 ? -14.305 -16.359 -11.336 1 96.31 174 VAL A CA 1
ATOM 1394 C C . VAL A 1 174 ? -15.211 -15.25 -11.836 1 96.31 174 VAL A C 1
ATOM 1396 O O . VAL A 1 174 ? -14.891 -14.562 -12.805 1 96.31 174 VAL A O 1
ATOM 1399 N N . GLU A 1 175 ? -16.328 -15.07 -11.25 1 92.94 175 GLU A N 1
ATOM 1400 C CA . GLU A 1 175 ? -17.25 -14.016 -11.641 1 92.94 175 GLU A CA 1
ATOM 1401 C C . GLU A 1 175 ? -16.766 -12.648 -11.164 1 92.94 175 GLU A C 1
ATOM 1403 O O . GLU A 1 175 ? -17.125 -12.188 -10.086 1 92.94 175 GLU A O 1
ATOM 1408 N N . ILE A 1 176 ? -16.062 -12.008 -12.008 1 95.12 176 ILE A N 1
ATOM 1409 C CA . ILE A 1 176 ? -15.609 -10.641 -11.766 1 95.12 176 ILE A CA 1
ATOM 1410 C C . ILE A 1 176 ? -16.422 -9.672 -12.617 1 95.12 176 ILE A C 1
ATOM 1412 O O . ILE A 1 176 ? -16.5 -9.812 -13.836 1 95.12 176 ILE A O 1
ATOM 1416 N N . PRO A 1 177 ? -17.078 -8.75 -11.992 1 94.12 177 PRO A N 1
ATOM 1417 C CA . PRO A 1 177 ? -17.875 -7.789 -12.758 1 94.12 177 PRO A CA 1
ATOM 1418 C C . PRO A 1 177 ? -17.078 -7.117 -13.875 1 94.12 177 PRO A C 1
ATOM 1420 O O . PRO A 1 177 ? -15.883 -6.848 -13.711 1 94.12 177 PRO A O 1
ATOM 1423 N N . GLU A 1 178 ? -17.766 -6.762 -14.953 1 94.06 178 GLU A N 1
ATOM 1424 C CA . GLU A 1 178 ? -17.125 -6.18 -16.125 1 94.06 178 GLU A CA 1
ATOM 1425 C C . GLU A 1 178 ? -16.578 -4.785 -15.836 1 94.06 178 GLU A C 1
ATOM 1427 O O . GLU A 1 178 ? -15.641 -4.324 -16.484 1 94.06 178 GLU A O 1
ATOM 1432 N N . ASP A 1 179 ? -17.094 -4.188 -14.844 1 94.81 179 ASP A N 1
ATOM 1433 C CA . ASP A 1 179 ? -16.688 -2.824 -14.531 1 94.81 179 ASP A CA 1
ATOM 1434 C C . ASP A 1 179 ? -15.523 -2.814 -13.539 1 94.81 179 ASP A C 1
ATOM 1436 O O . ASP A 1 179 ? -15.18 -1.767 -12.984 1 94.81 179 ASP A O 1
ATOM 1440 N N . GLU A 1 180 ? -14.938 -3.977 -13.305 1 95.94 180 GLU A N 1
ATOM 1441 C CA . GLU A 1 180 ? -13.727 -4.09 -12.5 1 95.94 180 GLU A CA 1
ATOM 1442 C C . GLU A 1 180 ? -12.523 -4.477 -13.352 1 95.94 180 GLU A C 1
ATOM 1444 O O . GLU A 1 180 ? -12.664 -5.219 -14.328 1 95.94 180 GLU A O 1
ATOM 1449 N N . VAL A 1 181 ? -11.438 -3.977 -12.922 1 97.38 181 VAL A N 1
ATOM 1450 C CA . VAL A 1 181 ? -10.156 -4.312 -13.539 1 97.38 181 VAL A CA 1
ATOM 1451 C C . VAL A 1 181 ? -9.352 -5.215 -12.602 1 97.38 181 VAL A C 1
ATOM 1453 O O . VAL A 1 181 ? -9.195 -4.91 -11.422 1 97.38 181 VAL A O 1
ATOM 1456 N N . LEU A 1 182 ? -8.914 -6.355 -13.172 1 98.19 182 LEU A N 1
ATOM 1457 C CA . LEU A 1 182 ? -7.984 -7.215 -12.445 1 98.19 182 LEU A CA 1
ATOM 1458 C C . LEU A 1 182 ? -6.598 -6.582 -12.375 1 98.19 182 LEU A C 1
ATOM 1460 O O . LEU A 1 182 ? -5.914 -6.461 -13.398 1 98.19 182 LEU A O 1
ATOM 1464 N N . VAL A 1 183 ? -6.16 -6.27 -11.195 1 98.5 183 VAL A N 1
ATOM 1465 C CA . VAL A 1 183 ? -4.926 -5.492 -11.086 1 98.5 183 VAL A CA 1
ATOM 1466 C C . VAL A 1 183 ? -3.773 -6.406 -10.68 1 98.5 183 VAL A C 1
ATOM 1468 O O . VAL A 1 183 ? -2.73 -6.434 -11.336 1 98.5 183 VAL A O 1
ATOM 1471 N N . LEU A 1 184 ? -3.965 -7.203 -9.609 1 98.69 184 LEU A N 1
ATOM 1472 C CA . LEU A 1 184 ? -2.891 -7.992 -9.016 1 98.69 184 LEU A CA 1
ATOM 1473 C C . LEU A 1 184 ? -3.439 -9.242 -8.344 1 98.69 184 LEU A C 1
ATOM 1475 O O . LEU A 1 184 ? -4.617 -9.297 -7.984 1 98.69 184 LEU A O 1
ATOM 1479 N N . GLY A 1 185 ? -2.648 -10.227 -8.289 1 98.81 185 GLY A N 1
ATOM 1480 C CA . GLY A 1 185 ? -2.916 -11.367 -7.43 1 98.81 185 GLY A CA 1
ATOM 1481 C C . GLY A 1 185 ? -1.916 -11.508 -6.301 1 98.81 185 GLY A C 1
ATOM 1482 O O . GLY A 1 185 ? -0.733 -11.203 -6.465 1 98.81 185 GLY A O 1
ATOM 1483 N N . ILE A 1 186 ? -2.402 -11.992 -5.188 1 98.94 186 ILE A N 1
ATOM 1484 C CA . ILE A 1 186 ? -1.539 -12.367 -4.074 1 98.94 186 ILE A CA 1
ATOM 1485 C C . ILE A 1 186 ? -1.726 -13.852 -3.76 1 98.94 186 ILE A C 1
ATOM 1487 O O . ILE A 1 186 ? -2.799 -14.273 -3.318 1 98.94 186 ILE A O 1
ATOM 1491 N N . GLY A 1 187 ? -0.656 -14.641 -4.012 1 98.94 187 GLY A N 1
ATOM 1492 C CA . GLY A 1 187 ? -0.667 -16.031 -3.58 1 98.94 187 GLY A CA 1
ATOM 1493 C C . GLY A 1 187 ? -0.497 -16.188 -2.082 1 98.94 187 GLY A C 1
ATOM 1494 O O . GLY A 1 187 ? 0.273 -15.453 -1.457 1 98.94 187 GLY A O 1
ATOM 1495 N N . LEU A 1 188 ? -1.213 -17.094 -1.493 1 98.88 188 LEU A N 1
ATOM 1496 C CA . LEU A 1 188 ? -1.142 -17.391 -0.068 1 98.88 188 LEU A CA 1
ATOM 1497 C C . LEU A 1 188 ? -0.99 -18.891 0.163 1 98.88 188 LEU A C 1
ATOM 1499 O O . LEU A 1 188 ? -1.621 -19.688 -0.526 1 98.88 188 LEU A O 1
ATOM 1503 N N . GLY A 1 189 ? -0.158 -19.25 1.046 1 98.88 189 GLY A N 1
ATOM 1504 C CA . GLY A 1 189 ? 0.101 -20.641 1.393 1 98.88 189 GLY A CA 1
ATOM 1505 C C . GLY A 1 189 ? 1.295 -20.812 2.312 1 98.88 189 GLY A C 1
ATOM 1506 O O . GLY A 1 189 ? 1.683 -19.875 3.018 1 98.88 189 GLY A O 1
ATOM 1507 N N . TYR A 1 190 ? 1.795 -22 2.373 1 98.81 190 TYR A N 1
ATOM 1508 C CA . TYR A 1 190 ? 2.951 -22.312 3.205 1 98.81 190 TYR A CA 1
ATOM 1509 C C . TYR A 1 190 ? 4.211 -22.453 2.355 1 98.81 190 TYR A C 1
ATOM 1511 O O . TYR A 1 190 ? 4.207 -23.172 1.348 1 98.81 190 TYR A O 1
ATOM 1519 N N . ARG A 1 191 ? 5.254 -21.734 2.762 1 98.38 191 ARG A N 1
ATOM 1520 C CA . ARG A 1 191 ? 6.492 -21.656 1.995 1 98.38 191 ARG A CA 1
ATOM 1521 C C . ARG A 1 191 ? 7.195 -23 1.944 1 98.38 191 ARG A C 1
ATOM 1523 O O . ARG A 1 191 ? 7.352 -23.672 2.971 1 98.38 191 ARG A O 1
ATOM 1530 N N . ASP A 1 192 ? 7.555 -23.516 0.773 1 98.44 192 ASP A N 1
ATOM 1531 C CA . ASP A 1 192 ? 8.477 -24.625 0.624 1 98.44 192 ASP A CA 1
ATOM 1532 C C . ASP A 1 192 ? 9.93 -24.172 0.76 1 98.44 192 ASP A C 1
ATOM 1534 O O . ASP A 1 192 ? 10.516 -23.656 -0.199 1 98.44 192 ASP A O 1
ATOM 1538 N N . SER A 1 193 ? 10.531 -24.375 1.886 1 95.19 193 SER A N 1
ATOM 1539 C CA . SER A 1 193 ? 11.859 -23.844 2.188 1 95.19 193 SER A CA 1
ATOM 1540 C C . SER A 1 193 ? 12.93 -24.562 1.368 1 95.19 193 SER A C 1
ATOM 1542 O O . SER A 1 193 ? 14.07 -24.078 1.277 1 95.19 193 SER A O 1
ATOM 1544 N N . TYR A 1 194 ? 12.531 -25.656 0.716 1 95.81 194 TYR A N 1
ATOM 1545 C CA . TYR A 1 194 ? 13.516 -26.438 -0.03 1 95.81 194 TYR A CA 1
ATOM 1546 C C . TYR A 1 194 ? 13.453 -26.109 -1.516 1 95.81 194 TYR A C 1
ATOM 1548 O O . TYR A 1 194 ? 14.344 -26.5 -2.281 1 95.81 194 TYR A O 1
ATOM 1556 N N . ALA A 1 195 ? 12.453 -25.359 -1.932 1 96.31 195 ALA A N 1
ATOM 1557 C CA . ALA A 1 195 ? 12.367 -24.984 -3.338 1 96.31 195 ALA A CA 1
ATOM 1558 C C . ALA A 1 195 ? 13.453 -23.984 -3.697 1 96.31 195 ALA A C 1
ATOM 1560 O O . ALA A 1 195 ? 13.602 -22.953 -3.035 1 96.31 195 ALA A O 1
ATOM 1561 N N . PRO A 1 196 ? 14.219 -24.188 -4.75 1 94.19 196 PRO A N 1
ATOM 1562 C CA . PRO A 1 196 ? 15.312 -23.297 -5.113 1 94.19 196 PRO A CA 1
ATOM 1563 C C . PRO A 1 196 ? 14.844 -21.859 -5.336 1 94.19 196 PRO A C 1
ATOM 1565 O O . PRO A 1 196 ? 15.539 -20.906 -4.957 1 94.19 196 PRO A O 1
ATOM 1568 N N . VAL A 1 197 ? 13.727 -21.656 -5.91 1 95.56 197 VAL A N 1
ATOM 1569 C CA . VAL A 1 197 ? 13.227 -20.312 -6.23 1 95.56 197 VAL A CA 1
ATOM 1570 C C . VAL A 1 197 ? 12.969 -19.531 -4.941 1 95.56 197 VAL A C 1
ATOM 1572 O O . VAL A 1 197 ? 12.906 -18.312 -4.957 1 95.56 197 VAL A O 1
ATOM 1575 N N . ASN A 1 198 ? 12.797 -20.219 -3.816 1 96.06 198 ASN A N 1
ATOM 1576 C CA . ASN A 1 198 ? 12.578 -19.547 -2.537 1 96.06 198 ASN A CA 1
ATOM 1577 C C . ASN A 1 198 ? 13.898 -19.219 -1.845 1 96.06 198 ASN A C 1
ATOM 1579 O O . ASN A 1 198 ? 13.906 -18.594 -0.776 1 96.06 198 ASN A O 1
ATOM 1583 N N . ARG A 1 199 ? 14.984 -19.484 -2.482 1 91.44 199 ARG A N 1
ATOM 1584 C CA . ARG A 1 199 ? 16.297 -19.203 -1.891 1 91.44 199 ARG A CA 1
ATOM 1585 C C . ARG A 1 199 ? 16.922 -17.969 -2.512 1 91.44 199 ARG A C 1
ATOM 1587 O O . ARG A 1 199 ? 18.062 -17.609 -2.174 1 91.44 199 ARG A O 1
ATOM 1594 N N . ILE A 1 200 ? 16.156 -17.453 -3.395 1 86.75 200 ILE A N 1
ATOM 1595 C CA . ILE A 1 200 ? 16.625 -16.219 -4.012 1 86.75 200 ILE A CA 1
ATOM 1596 C C . ILE A 1 200 ? 16.844 -15.156 -2.939 1 86.75 200 ILE A C 1
ATOM 1598 O O . ILE A 1 200 ? 15.992 -14.953 -2.076 1 86.75 200 ILE A O 1
ATOM 1602 N N . ILE A 1 201 ? 18.047 -14.664 -2.869 1 69.12 201 ILE A N 1
ATOM 1603 C CA . ILE A 1 201 ? 18.328 -13.555 -1.969 1 69.12 201 ILE A CA 1
ATOM 1604 C C . ILE A 1 201 ? 18.5 -12.266 -2.775 1 69.12 201 ILE A C 1
ATOM 1606 O O . ILE A 1 201 ? 19.328 -12.203 -3.686 1 69.12 201 ILE A O 1
ATOM 1610 N N . ALA A 1 202 ? 17.438 -11.43 -2.748 1 61.12 202 ALA A N 1
ATOM 1611 C CA . ALA A 1 202 ? 17.625 -10.125 -3.383 1 61.12 202 ALA A CA 1
ATOM 1612 C C . ALA A 1 202 ? 18.344 -9.164 -2.449 1 61.12 202 ALA A C 1
ATOM 1614 O O . ALA A 1 202 ? 18.016 -9.055 -1.268 1 61.12 202 ALA A O 1
ATOM 1615 N N . ALA A 1 203 ? 19.703 -8.844 -2.775 1 56.53 203 ALA A N 1
ATOM 1616 C CA . ALA A 1 203 ? 20.375 -7.828 -1.979 1 56.53 203 ALA A CA 1
ATOM 1617 C C . ALA A 1 203 ? 19.578 -6.535 -1.933 1 56.53 203 ALA A C 1
ATOM 1619 O O . ALA A 1 203 ? 18.984 -6.125 -2.938 1 56.53 203 ALA A O 1
ATOM 1620 N N . ARG A 1 204 ? 18.875 -6.184 -0.843 1 56.12 204 ARG A N 1
ATOM 1621 C CA . ARG A 1 204 ? 18.219 -4.883 -0.751 1 56.12 204 ARG A CA 1
ATOM 1622 C C . ARG A 1 204 ? 19.234 -3.768 -0.563 1 56.12 204 ARG A C 1
ATOM 1624 O O . ARG A 1 204 ? 20.266 -3.965 0.082 1 56.12 204 ARG A O 1
ATOM 1631 N N . GLU A 1 205 ? 19.297 -2.924 -1.643 1 54.75 205 GLU A N 1
ATOM 1632 C CA . GLU A 1 205 ? 20.141 -1.745 -1.455 1 54.75 205 GLU A CA 1
ATOM 1633 C C . GLU A 1 205 ? 20.031 -1.211 -0.029 1 54.75 205 GLU A C 1
ATOM 1635 O O . GLU A 1 205 ? 18.969 -1.262 0.579 1 54.75 205 GLU A O 1
ATOM 1640 N N . PRO A 1 206 ? 21.141 -0.816 0.48 1 54.78 206 PRO A N 1
ATOM 1641 C CA . PRO A 1 206 ? 21.156 -0.176 1.797 1 54.78 206 PRO A CA 1
ATOM 1642 C C . PRO A 1 206 ? 20.141 0.958 1.917 1 54.78 206 PRO A C 1
ATOM 1644 O O . PRO A 1 206 ? 19.891 1.674 0.943 1 54.78 206 PRO A O 1
ATOM 1647 N N . LEU A 1 207 ? 19.125 0.935 2.889 1 61.44 207 LEU A N 1
ATOM 1648 C CA . LEU A 1 207 ? 18.078 1.83 3.383 1 61.44 207 LEU A CA 1
ATOM 1649 C C . LEU A 1 207 ? 18.5 3.287 3.24 1 61.44 207 LEU A C 1
ATOM 1651 O O . LEU A 1 207 ? 17.672 4.156 2.955 1 61.44 207 LEU A O 1
ATOM 1655 N N . THR A 1 208 ? 19.75 3.463 3.1 1 65.12 208 THR A N 1
ATOM 1656 C CA . THR A 1 208 ? 20.266 4.824 3.223 1 65.12 208 THR A CA 1
ATOM 1657 C C . THR A 1 208 ? 20.031 5.609 1.934 1 65.12 208 THR A C 1
ATOM 1659 O O . THR A 1 208 ? 19.891 6.832 1.96 1 65.12 208 THR A O 1
ATOM 1662 N N . GLU A 1 209 ? 19.766 4.941 0.899 1 79.31 209 GLU A N 1
ATOM 1663 C CA . GLU A 1 209 ? 19.688 5.684 -0.354 1 79.31 209 GLU A CA 1
ATOM 1664 C C . GLU A 1 209 ? 18.25 6.148 -0.633 1 79.31 209 GLU A C 1
ATOM 1666 O O . GLU A 1 209 ? 18.031 7.035 -1.461 1 79.31 209 GLU A O 1
ATOM 1671 N N . LEU A 1 210 ? 17.359 5.738 0.21 1 87.12 210 LEU A N 1
ATOM 1672 C CA . LEU A 1 210 ? 15.961 6.035 -0.095 1 87.12 210 LEU A CA 1
ATOM 1673 C C . LEU A 1 210 ? 15.367 6.973 0.947 1 87.12 210 LEU A C 1
ATOM 1675 O O . LEU A 1 210 ? 14.156 7.184 0.979 1 87.12 210 LEU A O 1
ATOM 1679 N N . LEU A 1 211 ? 16.266 7.566 1.74 1 90.5 211 LEU A N 1
ATOM 1680 C CA . LEU A 1 211 ? 15.734 8.438 2.779 1 90.5 211 LEU A CA 1
ATOM 1681 C C . LEU A 1 211 ? 16.609 9.68 2.949 1 90.5 211 LEU A C 1
ATOM 1683 O O . LEU A 1 211 ? 17.828 9.594 2.873 1 90.5 211 LEU A O 1
ATOM 1687 N N . ASP A 1 212 ? 15.977 10.812 3.068 1 90.19 212 ASP A N 1
ATOM 1688 C CA . ASP A 1 212 ? 16.609 12.055 3.502 1 90.19 212 ASP A CA 1
ATOM 1689 C C . ASP A 1 212 ? 15.969 12.57 4.793 1 90.19 212 ASP A C 1
ATOM 1691 O O . ASP A 1 212 ? 14.789 12.328 5.047 1 90.19 212 ASP A O 1
ATOM 1695 N N . TYR A 1 213 ? 16.797 13.195 5.613 1 92.81 213 TYR A N 1
ATOM 1696 C CA . TYR A 1 213 ? 16.328 13.781 6.863 1 92.81 213 TYR A CA 1
ATOM 1697 C C . TYR A 1 213 ? 16.688 15.266 6.938 1 92.81 213 TYR A C 1
ATOM 1699 O O . TYR A 1 213 ? 17.812 15.656 6.621 1 92.81 213 TYR A O 1
ATOM 1707 N N . LYS A 1 214 ? 15.656 16.047 7.215 1 91.56 214 LYS A N 1
ATOM 1708 C CA . LYS A 1 214 ? 15.852 17.484 7.367 1 91.56 214 LYS A CA 1
ATOM 1709 C C . LYS A 1 214 ? 15.203 17.984 8.648 1 91.56 214 LYS A C 1
ATOM 1711 O O . LYS A 1 214 ? 14.023 17.719 8.906 1 91.56 214 LYS A O 1
ATOM 1716 N N . GLU A 1 215 ? 15.906 18.703 9.516 1 92.5 215 GLU A N 1
ATOM 1717 C CA . GLU A 1 215 ? 15.406 19.266 10.758 1 92.5 215 GLU A CA 1
ATOM 1718 C C . GLU A 1 215 ? 15.234 20.781 10.656 1 92.5 215 GLU A C 1
ATOM 1720 O O . GLU A 1 215 ? 16.062 21.469 10.047 1 92.5 215 GLU A O 1
ATOM 1725 N N . MET B 1 1 ? 4.117 -4.52 19.844 1 96.56 1 MET B N 1
ATOM 1726 C CA . MET B 1 1 ? 2.824 -5.195 19.938 1 96.56 1 MET B CA 1
ATOM 1727 C C . MET B 1 1 ? 2.701 -6.27 18.859 1 96.56 1 MET B C 1
ATOM 1729 O O . MET B 1 1 ? 3.541 -6.355 17.969 1 96.56 1 MET B O 1
ATOM 1733 N N . GLU B 1 2 ? 1.66 -7.059 18.984 1 97.19 2 GLU B N 1
ATOM 1734 C CA . GLU B 1 2 ? 1.454 -8.078 17.953 1 97.19 2 GLU B CA 1
ATOM 1735 C C . GLU B 1 2 ? 1.023 -7.441 16.641 1 97.19 2 GLU B C 1
ATOM 1737 O O . GLU B 1 2 ? 0.403 -6.379 16.625 1 97.19 2 GLU B O 1
ATOM 1742 N N . ALA B 1 3 ? 1.336 -8.148 15.531 1 98 3 ALA B N 1
ATOM 1743 C CA . ALA B 1 3 ? 1.075 -7.605 14.203 1 98 3 ALA B CA 1
ATOM 1744 C C . ALA B 1 3 ? -0.418 -7.391 13.984 1 98 3 ALA B C 1
ATOM 1746 O O . ALA B 1 3 ? -0.83 -6.355 13.453 1 98 3 ALA B O 1
ATOM 1747 N N . HIS B 1 4 ? -1.301 -8.352 14.391 1 97.44 4 HIS B N 1
ATOM 1748 C CA . HIS B 1 4 ? -2.738 -8.188 14.211 1 97.44 4 HIS B CA 1
ATOM 1749 C C . HIS B 1 4 ? -3.262 -6.996 15.008 1 97.44 4 HIS B C 1
ATOM 1751 O O . HIS B 1 4 ? -4.188 -6.309 14.57 1 97.44 4 HIS B O 1
ATOM 1757 N N . GLN B 1 5 ? -2.672 -6.734 16.141 1 97.88 5 GLN B N 1
ATOM 1758 C CA . GLN B 1 5 ? -3.053 -5.574 16.938 1 97.88 5 GLN B CA 1
ATOM 1759 C C . GLN B 1 5 ? -2.674 -4.273 16.219 1 97.88 5 GLN B C 1
ATOM 1761 O O . GLN B 1 5 ? -3.434 -3.303 16.25 1 97.88 5 GLN B O 1
ATOM 1766 N N . ALA B 1 6 ? -1.432 -4.25 15.641 1 98.25 6 ALA B N 1
ATOM 1767 C CA . ALA B 1 6 ? -0.994 -3.059 14.922 1 98.25 6 ALA B CA 1
ATOM 1768 C C . ALA B 1 6 ? -1.932 -2.742 13.758 1 98.25 6 ALA B C 1
ATOM 1770 O O . ALA B 1 6 ? -2.26 -1.577 13.516 1 98.25 6 ALA B O 1
ATOM 1771 N N . LEU B 1 7 ? -2.381 -3.793 13.047 1 97.75 7 LEU B N 1
ATOM 1772 C CA . LEU B 1 7 ? -3.312 -3.625 11.938 1 97.75 7 LEU B CA 1
ATOM 1773 C C . LEU B 1 7 ? -4.656 -3.1 12.43 1 97.75 7 LEU B C 1
ATOM 1775 O O . LEU B 1 7 ? -5.23 -2.191 11.82 1 97.75 7 LEU B O 1
ATOM 1779 N N . GLU B 1 8 ? -5.148 -3.588 13.5 1 95.56 8 GLU B N 1
ATOM 1780 C CA . GLU B 1 8 ? -6.473 -3.258 14.016 1 95.56 8 GLU B CA 1
ATOM 1781 C C . GLU B 1 8 ? -6.477 -1.892 14.695 1 95.56 8 GLU B C 1
ATOM 1783 O O . GLU B 1 8 ? -7.484 -1.181 14.664 1 95.56 8 GLU B O 1
ATOM 1788 N N . ARG B 1 9 ? -5.32 -1.509 15.234 1 95.44 9 ARG B N 1
ATOM 1789 C CA . ARG B 1 9 ? -5.285 -0.324 16.094 1 95.44 9 ARG B CA 1
ATOM 1790 C C . ARG B 1 9 ? -4.848 0.905 15.297 1 95.44 9 ARG B C 1
ATOM 1792 O O . ARG B 1 9 ? -5.023 2.037 15.75 1 95.44 9 ARG B O 1
ATOM 1799 N N . ARG B 1 10 ? -4.184 0.629 14.18 1 95.5 10 ARG B N 1
ATOM 1800 C CA . ARG B 1 10 ? -3.805 1.808 13.414 1 95.5 10 ARG B CA 1
ATOM 1801 C C . ARG B 1 10 ? -5.027 2.65 13.062 1 95.5 10 ARG B C 1
ATOM 1803 O O . ARG B 1 10 ? -6.055 2.117 12.641 1 95.5 10 ARG B O 1
ATOM 1810 N N . ARG B 1 11 ? -5.02 3.932 13.289 1 94.38 11 ARG B N 1
ATOM 1811 C CA . ARG B 1 11 ? -6.062 4.898 12.961 1 94.38 11 ARG B CA 1
ATOM 1812 C C . ARG B 1 11 ? -5.457 6.227 12.516 1 94.38 11 ARG B C 1
ATOM 1814 O O . ARG B 1 11 ? -4.367 6.598 12.961 1 94.38 11 ARG B O 1
ATOM 1821 N N . SER B 1 12 ? -6.184 6.891 11.672 1 96.06 12 SER B N 1
ATOM 1822 C CA . SER B 1 12 ? -5.75 8.219 11.258 1 96.06 12 SER B CA 1
ATOM 1823 C C . SER B 1 12 ? -5.824 9.211 12.406 1 96.06 12 SER B C 1
ATOM 1825 O O . SER B 1 12 ? -6.887 9.398 13.008 1 96.06 12 SER B O 1
ATOM 1827 N N . THR B 1 13 ? -4.715 9.789 12.758 1 97.56 13 THR B N 1
ATOM 1828 C CA . THR B 1 13 ? -4.621 10.812 13.789 1 97.56 13 THR B CA 1
ATOM 1829 C C . THR B 1 13 ? -4.652 12.211 13.172 1 97.56 13 THR B C 1
ATOM 1831 O O . THR B 1 13 ? -3.721 12.602 12.469 1 97.56 13 THR B O 1
ATOM 1834 N N . ARG B 1 14 ? -5.613 12.961 13.562 1 97.56 14 ARG B N 1
ATOM 1835 C CA . ARG B 1 14 ? -5.816 14.211 12.844 1 97.56 14 ARG B CA 1
ATOM 1836 C C . ARG B 1 14 ? -5.52 15.406 13.742 1 97.56 14 ARG B C 1
ATOM 1838 O O . ARG B 1 14 ? -5.977 16.516 13.477 1 97.56 14 ARG B O 1
ATOM 1845 N N . TRP B 1 15 ? -4.852 15.164 14.805 1 98.62 15 TRP B N 1
ATOM 1846 C CA . TRP B 1 15 ? -4.223 16.156 15.664 1 98.62 15 TRP B CA 1
ATOM 1847 C C . TRP B 1 15 ? -3.213 15.508 16.594 1 98.62 15 TRP B C 1
ATOM 1849 O O . TRP B 1 15 ? -3.568 14.641 17.391 1 98.62 15 TRP B O 1
ATOM 1859 N N . PHE B 1 16 ? -1.964 15.961 16.5 1 98.81 16 PHE B N 1
ATOM 1860 C CA . PHE B 1 16 ? -0.876 15.391 17.281 1 98.81 16 PHE B CA 1
ATOM 1861 C C . PHE B 1 16 ? -0.534 16.281 18.469 1 98.81 16 PHE B C 1
ATOM 1863 O O . PHE B 1 16 ? -0.745 17.484 18.438 1 98.81 16 PHE B O 1
ATOM 1870 N N . LEU B 1 17 ? -0.007 15.648 19.562 1 98.75 17 LEU B N 1
ATOM 1871 C CA . LEU B 1 17 ? 0.585 16.391 20.672 1 98.75 17 LEU B CA 1
ATOM 1872 C C . LEU B 1 17 ? 1.852 17.109 20.219 1 98.75 17 LEU B C 1
ATOM 1874 O O . LEU B 1 17 ? 2.537 16.656 19.297 1 98.75 17 LEU B O 1
ATOM 1878 N N . ASP B 1 18 ? 2.098 18.219 20.953 1 97 18 ASP B N 1
ATOM 1879 C CA . ASP B 1 18 ? 3.35 18.938 20.719 1 97 18 ASP B CA 1
ATOM 1880 C C . ASP B 1 18 ? 4.52 18.219 21.391 1 97 18 ASP B C 1
ATOM 1882 O O . ASP B 1 18 ? 5.047 18.703 22.406 1 97 18 ASP B O 1
ATOM 1886 N N . ARG B 1 19 ? 4.848 17.062 21.109 1 97.75 19 ARG B N 1
ATOM 1887 C CA . ARG B 1 19 ? 5.938 16.219 21.594 1 97.75 19 ARG B CA 1
ATOM 1888 C C . ARG B 1 19 ? 6.777 15.688 20.422 1 97.75 19 ARG B C 1
ATOM 1890 O O . ARG B 1 19 ? 6.262 15.008 19.547 1 97.75 19 ARG B O 1
ATOM 1897 N N . PRO B 1 20 ? 8.055 16.156 20.438 1 98 20 PRO B N 1
ATOM 1898 C CA . PRO B 1 20 ? 8.883 15.688 19.328 1 98 20 PRO B CA 1
ATOM 1899 C C . PRO B 1 20 ? 9 14.164 19.297 1 98 20 PRO B C 1
ATOM 1901 O O . PRO B 1 20 ? 8.867 13.508 20.328 1 98 20 PRO B O 1
ATOM 1904 N N . VAL B 1 21 ? 9.148 13.633 18.125 1 98.38 21 VAL B N 1
ATOM 1905 C CA . VAL B 1 21 ? 9.445 12.219 17.953 1 98.38 21 VAL B CA 1
ATOM 1906 C C . VAL B 1 21 ? 10.953 12.016 17.828 1 98.38 21 VAL B C 1
ATOM 1908 O O . VAL B 1 21 ? 11.641 12.789 17.156 1 98.38 21 VAL B O 1
ATOM 1911 N N . ASP B 1 22 ? 11.5 11.039 18.438 1 98 22 ASP B N 1
ATOM 1912 C CA . ASP B 1 22 ? 12.922 10.711 18.344 1 98 22 ASP B CA 1
ATOM 1913 C C . ASP B 1 22 ? 13.328 10.445 16.891 1 98 22 ASP B C 1
ATOM 1915 O O . ASP B 1 22 ? 12.703 9.641 16.203 1 98 22 ASP B O 1
ATOM 1919 N N . PRO B 1 23 ? 14.391 11.156 16.453 1 96.69 23 PRO B N 1
ATOM 1920 C CA . PRO B 1 23 ? 14.836 10.961 15.062 1 96.69 23 PRO B CA 1
ATOM 1921 C C . PRO B 1 23 ? 15.148 9.5 14.75 1 96.69 23 PRO B C 1
ATOM 1923 O O . PRO B 1 23 ? 14.914 9.039 13.633 1 96.69 23 PRO B O 1
ATOM 1926 N N . ASP B 1 24 ? 15.727 8.797 15.656 1 97 24 ASP B N 1
ATOM 1927 C CA . ASP B 1 24 ? 16.047 7.395 15.438 1 97 24 ASP B CA 1
ATOM 1928 C C . ASP B 1 24 ? 14.789 6.562 15.227 1 97 24 ASP B C 1
ATOM 1930 O O . ASP B 1 24 ? 14.789 5.613 14.438 1 97 24 ASP B O 1
ATOM 1934 N N . ASP B 1 25 ? 13.711 6.883 15.961 1 97.88 25 ASP B N 1
ATOM 1935 C CA . ASP B 1 25 ? 12.43 6.207 15.766 1 97.88 25 ASP B CA 1
ATOM 1936 C C . ASP B 1 25 ? 11.867 6.484 14.375 1 97.88 25 ASP B C 1
ATOM 1938 O O . ASP B 1 25 ? 11.359 5.578 13.711 1 97.88 25 ASP B O 1
ATOM 1942 N N . LEU B 1 26 ? 12.008 7.754 13.938 1 97.81 26 LEU B N 1
ATOM 1943 C CA . LEU B 1 26 ? 11.523 8.125 12.609 1 97.81 26 LEU B CA 1
ATOM 1944 C C . LEU B 1 26 ? 12.258 7.34 11.531 1 97.81 26 LEU B C 1
ATOM 1946 O O . LEU B 1 26 ? 11.625 6.801 10.617 1 97.81 26 LEU B O 1
ATOM 1950 N N . LYS B 1 27 ? 13.539 7.277 11.672 1 95.62 27 LYS B N 1
ATOM 1951 C CA . LYS B 1 27 ? 14.336 6.539 10.703 1 95.62 27 LYS B CA 1
ATOM 1952 C C . LYS B 1 27 ? 13.984 5.055 10.703 1 95.62 27 LYS B C 1
ATOM 1954 O O . LYS B 1 27 ? 13.867 4.434 9.648 1 95.62 27 LYS B O 1
ATOM 1959 N N . THR B 1 28 ? 13.812 4.516 11.891 1 96.31 28 THR B N 1
ATOM 1960 C CA . THR B 1 28 ? 13.438 3.111 12.023 1 96.31 28 THR B CA 1
ATOM 1961 C C . THR B 1 28 ? 12.102 2.842 11.336 1 96.31 28 THR B C 1
ATOM 1963 O O . THR B 1 28 ? 11.945 1.831 10.648 1 96.31 28 THR B O 1
ATOM 1966 N N . ILE B 1 29 ? 11.148 3.738 11.492 1 97.69 29 ILE B N 1
ATOM 1967 C CA . ILE B 1 29 ? 9.828 3.598 10.891 1 97.69 29 ILE B CA 1
ATOM 1968 C C . ILE B 1 29 ? 9.953 3.523 9.375 1 97.69 29 ILE B C 1
ATOM 1970 O O . ILE B 1 29 ? 9.367 2.646 8.734 1 97.69 29 ILE B O 1
ATOM 1974 N N . VAL B 1 30 ? 10.766 4.391 8.781 1 96.81 30 VAL B N 1
ATOM 1975 C CA . VAL B 1 30 ? 10.922 4.434 7.328 1 96.81 30 VAL B CA 1
ATOM 1976 C C . VAL B 1 30 ? 11.633 3.17 6.848 1 96.81 30 VAL B C 1
ATOM 1978 O O . VAL B 1 30 ? 11.211 2.545 5.871 1 96.81 30 VAL B O 1
ATOM 1981 N N . VAL B 1 31 ? 12.664 2.777 7.578 1 94.56 31 VAL B N 1
ATOM 1982 C CA . VAL B 1 31 ? 13.445 1.603 7.199 1 94.56 31 VAL B CA 1
ATOM 1983 C C . VAL B 1 31 ? 12.562 0.355 7.273 1 94.56 31 VAL B C 1
ATOM 1985 O O . VAL B 1 31 ? 12.625 -0.507 6.395 1 94.56 31 VAL B O 1
ATOM 1988 N N . GLN B 1 32 ? 11.75 0.269 8.266 1 95.81 32 GLN B N 1
ATOM 1989 C CA . GLN B 1 32 ? 10.836 -0.86 8.375 1 95.81 32 GLN B CA 1
ATOM 1990 C C . GLN B 1 32 ? 9.82 -0.853 7.23 1 95.81 32 GLN B C 1
ATOM 1992 O O . GLN B 1 32 ? 9.43 -1.911 6.738 1 95.81 32 GLN B O 1
ATOM 1997 N N . GLY B 1 33 ? 9.375 0.355 6.805 1 96.06 33 GLY B N 1
ATOM 1998 C CA . GLY B 1 33 ? 8.492 0.467 5.656 1 96.06 3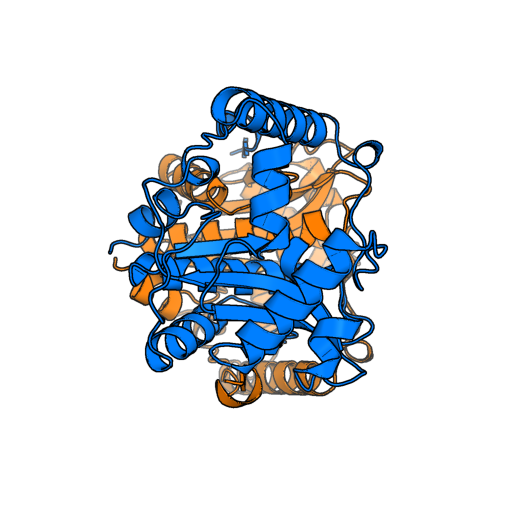3 GLY B CA 1
ATOM 1999 C C . GLY B 1 33 ? 9.109 -0.065 4.379 1 96.06 33 GLY B C 1
ATOM 2000 O O . GLY B 1 33 ? 8.391 -0.548 3.494 1 96.06 33 GLY B O 1
ATOM 2001 N N . LEU B 1 34 ? 10.422 -0.075 4.258 1 93.25 34 LEU B N 1
ATOM 2002 C CA . LEU B 1 34 ? 11.148 -0.477 3.057 1 93.25 34 LEU B CA 1
ATOM 2003 C C . LEU B 1 34 ? 11.078 -1.988 2.861 1 93.25 34 LEU B C 1
ATOM 2005 O O . LEU B 1 34 ? 11.422 -2.496 1.791 1 93.25 34 LEU B O 1
ATOM 2009 N N . HIS B 1 35 ? 10.531 -2.682 3.85 1 93.62 35 HIS B N 1
ATOM 2010 C CA . HIS B 1 35 ? 10.367 -4.125 3.713 1 93.62 35 HIS B CA 1
ATOM 2011 C C . HIS B 1 35 ? 9.18 -4.461 2.816 1 93.62 35 HIS B C 1
ATOM 2013 O O . HIS B 1 35 ? 8.992 -5.617 2.434 1 93.62 35 HIS B O 1
ATOM 2019 N N . ALA B 1 36 ? 8.375 -3.439 2.48 1 95.75 36 ALA B N 1
ATOM 2020 C CA . ALA B 1 36 ? 7.285 -3.67 1.534 1 95.75 36 ALA B CA 1
ATOM 2021 C C . ALA B 1 36 ? 7.816 -4.207 0.208 1 95.75 36 ALA B C 1
ATOM 2023 O O . ALA B 1 36 ? 8.883 -3.797 -0.252 1 95.75 36 ALA B O 1
ATOM 2024 N N . PRO B 1 37 ? 7.121 -5.176 -0.395 1 95.81 37 PRO B N 1
ATOM 2025 C CA . PRO B 1 37 ? 7.527 -5.609 -1.735 1 95.81 37 PRO B CA 1
ATOM 2026 C C . PRO B 1 37 ? 7.367 -4.508 -2.783 1 95.81 37 PRO B C 1
ATOM 2028 O O . PRO B 1 37 ? 6.578 -3.58 -2.592 1 95.81 37 PRO B O 1
ATOM 2031 N N . SER B 1 38 ? 8.172 -4.543 -3.805 1 96.12 38 SER B N 1
ATOM 2032 C CA . SER B 1 38 ? 8.055 -3.664 -4.961 1 96.12 38 SER B CA 1
ATOM 2033 C C . SER B 1 38 ? 8.312 -4.422 -6.262 1 96.12 38 SER B C 1
ATOM 2035 O O . SER B 1 38 ? 8.93 -5.488 -6.25 1 96.12 38 SER B O 1
ATOM 2037 N N . TRP B 1 39 ? 7.738 -3.938 -7.379 1 97.12 39 TRP B N 1
ATOM 2038 C CA . TRP B 1 39 ? 7.887 -4.547 -8.695 1 97.12 39 TRP B CA 1
ATOM 2039 C C . TRP B 1 39 ? 9.352 -4.848 -8.992 1 97.12 39 TRP B C 1
ATOM 2041 O O . TRP B 1 39 ? 10.156 -3.93 -9.164 1 97.12 39 TRP B O 1
ATOM 2051 N N . VAL B 1 40 ? 9.734 -6.211 -9.031 1 93.81 40 VAL B N 1
ATOM 2052 C CA . VAL B 1 40 ? 11.094 -6.672 -9.305 1 93.81 40 VAL B CA 1
ATOM 2053 C C . VAL B 1 40 ? 12.086 -5.922 -8.422 1 93.81 40 VAL B C 1
ATOM 2055 O O . VAL B 1 40 ? 13.148 -5.5 -8.891 1 93.81 40 VAL B O 1
ATOM 2058 N N . ASN B 1 41 ? 11.688 -5.633 -7.199 1 93.06 41 ASN B N 1
ATOM 2059 C CA . ASN B 1 41 ? 12.508 -4.941 -6.211 1 93.06 41 ASN B CA 1
ATOM 2060 C C . ASN B 1 41 ? 12.961 -3.574 -6.711 1 93.06 41 ASN B C 1
ATOM 2062 O O . ASN B 1 41 ? 14.062 -3.129 -6.402 1 93.06 41 ASN B O 1
ATOM 2066 N N . SER B 1 42 ? 12.109 -2.902 -7.43 1 94.69 42 SER B N 1
ATOM 2067 C CA . SER B 1 42 ? 12.461 -1.612 -8.016 1 94.69 42 SER B CA 1
ATOM 2068 C C . SER B 1 42 ? 12.648 -0.552 -6.934 1 94.69 42 SER B C 1
ATOM 2070 O O . SER B 1 42 ? 13.453 0.371 -7.098 1 94.69 42 SER B O 1
ATOM 2072 N N . GLN B 1 43 ? 11.906 -0.611 -5.875 1 93.69 43 GLN B N 1
ATOM 2073 C CA . GLN B 1 43 ? 11.922 0.39 -4.812 1 93.69 43 GLN B CA 1
ATOM 2074 C C . GLN B 1 43 ? 11.93 1.803 -5.391 1 93.69 43 GLN B C 1
ATOM 2076 O O . GLN B 1 43 ? 12.828 2.596 -5.098 1 93.69 43 GLN B O 1
ATOM 2081 N N . PRO B 1 44 ? 10.797 2.094 -6.102 1 95 44 PRO B N 1
ATOM 2082 C CA . PRO B 1 44 ? 10.812 3.277 -6.965 1 95 44 PRO B CA 1
ATOM 2083 C C . PRO B 1 44 ? 10.609 4.574 -6.184 1 95 44 PRO B C 1
ATOM 2085 O O . PRO B 1 44 ? 10.5 5.648 -6.785 1 95 44 PRO B O 1
ATOM 2088 N N . TYR B 1 45 ? 10.586 4.605 -4.898 1 95.75 45 TYR B N 1
ATOM 2089 C CA . TYR B 1 45 ? 10.133 5.738 -4.098 1 95.75 45 TYR B CA 1
ATOM 2090 C C . TYR B 1 45 ? 11.281 6.316 -3.275 1 95.75 45 TYR B C 1
ATOM 2092 O O . TYR B 1 45 ? 12.359 5.73 -3.207 1 95.75 45 TYR B O 1
ATOM 2100 N N . HIS B 1 46 ? 11.047 7.52 -2.721 1 95.88 46 HIS B N 1
ATOM 2101 C CA . HIS B 1 46 ? 11.938 8.188 -1.772 1 95.88 46 HIS B CA 1
ATOM 2102 C C . HIS B 1 46 ? 11.148 8.812 -0.627 1 95.88 46 HIS B C 1
ATOM 2104 O O . HIS B 1 46 ? 9.977 9.156 -0.789 1 95.88 46 HIS B O 1
ATOM 2110 N N . ALA B 1 47 ? 11.75 8.812 0.558 1 97.19 47 ALA B N 1
ATOM 2111 C CA . ALA B 1 47 ? 11.148 9.422 1.744 1 97.19 47 ALA B CA 1
ATOM 2112 C C . ALA B 1 47 ? 11.992 10.594 2.248 1 97.19 47 ALA B C 1
ATOM 2114 O O . ALA B 1 47 ? 13.188 10.445 2.482 1 97.19 47 ALA B O 1
ATOM 2115 N N . HIS B 1 48 ? 11.383 11.75 2.369 1 97.62 48 HIS B N 1
ATOM 2116 C CA . HIS B 1 48 ? 12 12.914 2.996 1 97.62 48 HIS B CA 1
ATOM 2117 C C . HIS B 1 48 ? 11.398 13.188 4.371 1 97.62 48 HIS B C 1
ATOM 2119 O O . HIS B 1 48 ? 10.258 13.648 4.477 1 97.62 48 HIS B O 1
ATOM 2125 N N . ILE B 1 49 ? 12.164 12.891 5.461 1 98.31 49 ILE B N 1
ATOM 2126 C CA . ILE B 1 49 ? 11.711 13.133 6.824 1 98.31 49 ILE B CA 1
ATOM 2127 C C . ILE B 1 49 ? 11.984 14.586 7.207 1 98.31 49 ILE B C 1
ATOM 2129 O O . ILE B 1 49 ? 13.125 15.047 7.141 1 98.31 49 ILE B O 1
ATOM 2133 N N . VAL B 1 50 ? 10.953 15.312 7.562 1 98.69 50 VAL B N 1
ATOM 2134 C CA . VAL B 1 50 ? 11.094 16.719 7.914 1 98.69 50 VAL B CA 1
ATOM 2135 C C . VAL B 1 50 ? 10.57 16.953 9.328 1 98.69 50 VAL B C 1
ATOM 2137 O O . VAL B 1 50 ? 9.461 16.547 9.664 1 98.69 50 VAL B O 1
ATOM 2140 N N . THR B 1 51 ? 11.367 17.547 10.266 1 98.44 51 THR B N 1
ATOM 2141 C CA . THR B 1 51 ? 11.031 17.828 11.656 1 98.44 51 THR B CA 1
ATOM 2142 C C . THR B 1 51 ? 11.555 19.203 12.07 1 98.44 51 THR B C 1
ATOM 2144 O O . THR B 1 51 ? 12.055 19.969 11.234 1 98.44 51 THR B O 1
ATOM 2147 N N . GLY B 1 52 ? 11.32 19.625 13.25 1 97.88 52 GLY B N 1
ATOM 2148 C CA . GLY B 1 52 ? 11.977 20.766 13.875 1 97.88 52 GLY B CA 1
ATOM 2149 C C . GLY B 1 52 ? 11.648 22.078 13.203 1 97.88 52 GLY B C 1
ATOM 2150 O O . GLY B 1 52 ? 10.492 22.328 12.859 1 97.88 52 GLY B O 1
ATOM 2151 N N . GLU B 1 53 ? 12.688 22.891 13.086 1 98.12 53 GLU B N 1
ATOM 2152 C CA . GLU B 1 53 ? 12.516 24.25 12.602 1 98.12 53 GLU B CA 1
ATOM 2153 C C . GLU B 1 53 ? 12.062 24.281 11.148 1 98.12 53 GLU B C 1
ATOM 2155 O O . GLU B 1 53 ? 11.258 25.125 10.75 1 98.12 53 GLU B O 1
ATOM 2160 N N . THR B 1 54 ? 12.594 23.375 10.352 1 98.56 54 THR B N 1
ATOM 2161 C CA . THR B 1 54 ? 12.203 23.312 8.945 1 98.56 54 THR B CA 1
ATOM 2162 C C . THR B 1 54 ? 10.711 23.047 8.812 1 98.56 54 THR B C 1
ATOM 2164 O O . THR B 1 54 ? 10.023 23.719 8.039 1 98.56 54 THR B O 1
ATOM 2167 N N . LEU B 1 55 ? 10.25 22.078 9.602 1 98.69 55 LEU B N 1
ATOM 2168 C CA . LEU B 1 55 ? 8.828 21.781 9.539 1 98.69 55 LEU B CA 1
ATOM 2169 C C . LEU B 1 55 ? 7.988 22.938 10.062 1 98.69 55 LEU B C 1
ATOM 2171 O O . LEU B 1 55 ? 6.914 23.219 9.531 1 98.69 55 LEU B O 1
ATOM 2175 N N . GLN B 1 56 ? 8.5 23.609 11.102 1 98.5 56 GLN B N 1
ATOM 2176 C CA . GLN B 1 56 ? 7.77 24.766 11.625 1 98.5 56 GLN B CA 1
ATOM 2177 C C . GLN B 1 56 ? 7.633 25.859 10.562 1 98.5 56 GLN B C 1
ATOM 2179 O O . GLN B 1 56 ? 6.574 26.484 10.438 1 98.5 56 GLN B O 1
ATOM 2184 N N . ARG B 1 57 ? 8.672 26.078 9.82 1 98.69 57 ARG B N 1
ATOM 2185 C CA . ARG B 1 57 ? 8.617 27.062 8.75 1 98.69 57 ARG B CA 1
ATOM 2186 C C . ARG B 1 57 ? 7.59 26.672 7.691 1 98.69 57 ARG B C 1
ATOM 2188 O O . ARG B 1 57 ? 6.848 27.531 7.191 1 98.69 57 ARG B O 1
ATOM 2195 N N . ILE B 1 58 ? 7.559 25.406 7.328 1 98.75 58 ILE B N 1
ATOM 2196 C CA . ILE B 1 58 ? 6.578 24.906 6.367 1 98.75 58 ILE B CA 1
ATOM 2197 C C . ILE B 1 58 ? 5.168 25.141 6.906 1 98.75 58 ILE B C 1
ATOM 2199 O O . ILE B 1 58 ? 4.293 25.625 6.191 1 98.75 58 ILE B O 1
ATOM 2203 N N . LYS B 1 59 ? 4.965 24.812 8.211 1 98.69 59 LYS B N 1
ATOM 2204 C CA . LYS B 1 59 ? 3.654 24.984 8.828 1 98.69 59 LYS B CA 1
ATOM 2205 C C . LYS B 1 59 ? 3.217 26.438 8.789 1 98.69 59 LYS B C 1
ATOM 2207 O O . LYS B 1 59 ? 2.062 26.75 8.477 1 98.69 59 LYS B O 1
ATOM 2212 N N . ASP B 1 60 ? 4.133 27.328 9.094 1 98.69 60 ASP B N 1
ATOM 2213 C CA . ASP B 1 60 ? 3.828 28.75 9.094 1 98.69 60 ASP B CA 1
ATOM 2214 C C . ASP B 1 60 ? 3.436 29.219 7.691 1 98.69 60 ASP B C 1
ATOM 2216 O O . ASP B 1 60 ? 2.453 29.953 7.527 1 98.69 60 ASP B O 1
ATOM 2220 N N . ASP B 1 61 ? 4.191 28.812 6.73 1 98.62 61 ASP B N 1
ATOM 2221 C CA . ASP B 1 61 ? 3.918 29.203 5.355 1 98.62 61 ASP B CA 1
ATOM 2222 C C . ASP B 1 61 ? 2.6 28.609 4.863 1 98.62 61 ASP B C 1
ATOM 2224 O O . ASP B 1 61 ? 1.86 29.266 4.121 1 98.62 61 ASP B O 1
ATOM 2228 N N . TYR B 1 62 ? 2.324 27.344 5.227 1 98.44 62 TYR B N 1
ATOM 2229 C CA . TYR B 1 62 ? 1.062 26.703 4.879 1 98.44 62 TYR B CA 1
ATOM 2230 C C . TYR B 1 62 ? -0.119 27.469 5.465 1 98.44 62 TYR B C 1
ATOM 2232 O O . TYR B 1 62 ? -1.124 27.688 4.785 1 98.44 62 TYR B O 1
ATOM 2240 N N . LEU B 1 63 ? 0.03 27.812 6.734 1 98.19 63 LEU B N 1
ATOM 2241 C CA . LEU B 1 63 ? -1.04 28.531 7.414 1 98.19 63 LEU B CA 1
ATOM 2242 C C . LEU B 1 63 ? -1.304 29.875 6.738 1 98.19 63 LEU B C 1
ATOM 2244 O O . LEU B 1 63 ? -2.459 30.234 6.5 1 98.19 63 LEU B O 1
ATOM 2248 N N . GLU B 1 64 ? -0.257 30.562 6.445 1 98.31 64 GLU B N 1
ATOM 2249 C CA . GLU B 1 64 ? -0.386 31.844 5.754 1 98.31 64 GLU B CA 1
ATOM 2250 C C . GLU B 1 64 ? -1.051 31.672 4.391 1 98.31 64 GLU B C 1
ATOM 2252 O O . GLU B 1 64 ? -1.943 32.438 4.031 1 98.31 64 GLU B O 1
ATOM 2257 N N . ALA B 1 65 ? -0.594 30.688 3.635 1 98.06 65 ALA B N 1
ATOM 2258 C CA . ALA B 1 65 ? -1.161 30.406 2.318 1 98.06 65 ALA B CA 1
ATOM 2259 C C . ALA B 1 65 ? -2.65 30.094 2.418 1 98.06 65 ALA B C 1
ATOM 2261 O O . ALA B 1 65 ? -3.449 30.578 1.61 1 98.06 65 ALA B O 1
ATOM 2262 N N . SER B 1 66 ? -2.988 29.266 3.393 1 96.5 66 SER B N 1
ATOM 2263 C CA . SER B 1 66 ? -4.387 28.906 3.6 1 96.5 66 SER B CA 1
ATOM 2264 C C . SER B 1 66 ? -5.23 30.125 3.953 1 96.5 66 SER B C 1
ATOM 2266 O O . SER B 1 66 ? -6.324 30.297 3.418 1 96.5 66 SER B O 1
ATOM 2268 N N . ARG B 1 67 ? -4.746 30.969 4.801 1 96.44 67 ARG B N 1
ATOM 2269 C CA . ARG B 1 67 ? -5.457 32.156 5.246 1 96.44 67 ARG B CA 1
ATOM 2270 C C . ARG B 1 67 ? -5.66 33.125 4.098 1 96.44 67 ARG B C 1
ATOM 2272 O O . ARG B 1 67 ? -6.684 33.812 4.031 1 96.44 67 ARG B O 1
ATOM 2279 N N . ASN B 1 68 ? -4.762 33.125 3.195 1 97.62 68 ASN B N 1
ATOM 2280 C CA . ASN B 1 68 ? -4.812 34.062 2.072 1 97.62 68 ASN B CA 1
ATOM 2281 C C . ASN B 1 68 ? -5.559 33.469 0.884 1 97.62 68 ASN B C 1
ATOM 2283 O O . ASN B 1 68 ? -5.602 34.062 -0.192 1 97.62 68 ASN B O 1
ATOM 2287 N N . GLY B 1 69 ? -6.066 32.312 0.989 1 96.5 69 GLY B N 1
ATOM 2288 C CA . GLY B 1 69 ? -6.863 31.688 -0.052 1 96.5 69 GLY B CA 1
ATOM 2289 C C . GLY B 1 69 ? -6.031 31.188 -1.222 1 96.5 69 GLY B C 1
ATOM 2290 O O . GLY B 1 69 ? -6.5 31.172 -2.361 1 96.5 69 GLY B O 1
ATOM 2291 N N . LYS B 1 70 ? -4.801 30.844 -0.924 1 97.38 70 LYS B N 1
ATOM 2292 C CA . LYS B 1 70 ? -3.953 30.297 -1.981 1 97.38 70 LYS B CA 1
ATOM 2293 C C . LYS B 1 70 ? -4.547 29.016 -2.559 1 97.38 70 LYS B C 1
ATOM 2295 O O . LYS B 1 70 ? -4.98 28.141 -1.812 1 97.38 70 LYS B O 1
ATOM 2300 N N . GLU B 1 71 ? -4.586 28.969 -3.852 1 97.25 71 GLU B N 1
ATOM 2301 C CA . GLU B 1 71 ? -5.09 27.766 -4.52 1 97.25 71 GLU B CA 1
ATOM 2302 C C . GLU B 1 71 ? -4.129 26.594 -4.352 1 97.25 71 GLU B C 1
ATOM 2304 O O . GLU B 1 71 ? -2.912 26.766 -4.457 1 97.25 71 GLU B O 1
ATOM 2309 N N . SER B 1 72 ? -4.691 25.422 -4.051 1 97.06 72 SER B N 1
ATOM 2310 C CA . SER B 1 72 ? -3.893 24.203 -4.004 1 97.06 72 SER B CA 1
ATOM 2311 C C . SER B 1 72 ? -3.432 23.797 -5.398 1 97.06 72 SER B C 1
ATOM 2313 O O . SER B 1 72 ? -4.188 23.906 -6.367 1 97.06 72 SER B O 1
ATOM 2315 N N . LYS B 1 73 ? -2.184 23.375 -5.527 1 97.31 73 LYS B N 1
ATOM 2316 C CA . LYS B 1 73 ? -1.643 22.891 -6.793 1 97.31 73 LYS B CA 1
ATOM 2317 C C . LYS B 1 73 ? -0.814 21.625 -6.582 1 97.31 73 LYS B C 1
ATOM 2319 O O . LYS B 1 73 ? 0.366 21.578 -6.934 1 97.31 73 LYS B O 1
ATOM 2324 N N . PRO B 1 74 ? -1.48 20.594 -6.059 1 97.81 74 PRO B N 1
ATOM 2325 C CA . PRO B 1 74 ? -0.743 19.359 -5.844 1 97.81 74 PRO B CA 1
ATOM 2326 C C . PRO B 1 74 ? -0.17 18.781 -7.133 1 97.81 74 PRO B C 1
ATOM 2328 O O . PRO B 1 74 ? -0.715 19.016 -8.219 1 97.81 74 PRO B O 1
ATOM 2331 N N . GLU B 1 75 ? 0.907 18.094 -7.027 1 97.56 75 GLU B N 1
ATOM 2332 C CA . GLU B 1 75 ? 1.578 17.531 -8.195 1 97.56 75 GLU B CA 1
ATOM 2333 C C . GLU B 1 75 ? 0.865 16.281 -8.695 1 97.56 75 GLU B C 1
ATOM 2335 O O . GLU B 1 75 ? 0.955 15.93 -9.875 1 97.56 75 GLU B O 1
ATOM 2340 N N . LEU B 1 76 ? 0.204 15.555 -7.855 1 97 76 LEU B N 1
ATOM 2341 C CA . LEU B 1 76 ? -0.786 14.539 -8.195 1 97 76 LEU B CA 1
ATOM 2342 C C . LEU B 1 76 ? -2.189 14.992 -7.816 1 97 76 LEU B C 1
ATOM 2344 O O . LEU B 1 76 ? -2.51 15.109 -6.633 1 97 76 LEU B O 1
ATOM 2348 N N . PRO B 1 77 ? -3.025 15.258 -8.75 1 95.44 77 PRO B N 1
ATOM 2349 C CA . PRO B 1 77 ? -4.324 15.867 -8.461 1 95.44 77 PRO B CA 1
ATOM 2350 C C . PRO B 1 77 ? -5.289 14.906 -7.773 1 95.44 77 PRO B C 1
ATOM 2352 O O . PRO B 1 77 ? -5.207 13.695 -7.973 1 95.44 77 PRO B O 1
ATOM 2355 N N . PRO B 1 78 ? -6.148 15.531 -6.938 1 95.62 78 PRO B N 1
ATOM 2356 C CA . PRO B 1 78 ? -7.223 14.695 -6.391 1 95.62 78 PRO B CA 1
ATOM 2357 C C . PRO B 1 78 ? -8.203 14.219 -7.461 1 95.62 78 PRO B C 1
ATOM 2359 O O . PRO B 1 78 ? -8.234 14.766 -8.562 1 95.62 78 PRO B O 1
ATOM 2362 N N . THR B 1 79 ? -8.898 13.203 -7.117 1 95.88 79 THR B N 1
ATOM 2363 C CA . THR B 1 79 ? -9.93 12.664 -8.008 1 95.88 79 THR B CA 1
ATOM 2364 C C . THR B 1 79 ? -11.297 13.234 -7.648 1 95.88 79 THR B C 1
ATOM 2366 O O . THR B 1 79 ? -11.75 13.109 -6.508 1 95.88 79 THR B O 1
ATOM 2369 N N . PRO B 1 80 ? -11.984 13.906 -8.648 1 96 80 PRO B N 1
ATOM 2370 C CA . PRO B 1 80 ? -13.344 14.383 -8.359 1 96 80 PRO B CA 1
ATOM 2371 C C . PRO B 1 80 ? -14.273 13.281 -7.883 1 96 80 PRO B C 1
ATOM 2373 O O . PRO B 1 80 ? -14.18 12.141 -8.344 1 96 80 PRO B O 1
ATOM 2376 N N . LEU B 1 81 ? -15.133 13.656 -6.996 1 95.25 81 LEU B N 1
ATOM 2377 C CA . LEU B 1 81 ? -16.047 12.711 -6.375 1 95.25 81 LEU B CA 1
ATOM 2378 C C . LEU B 1 81 ? -16.797 11.906 -7.43 1 95.25 81 LEU B C 1
ATOM 2380 O O . LEU B 1 81 ? -16.969 10.688 -7.289 1 95.25 81 LEU B O 1
ATOM 2384 N N . GLU B 1 82 ? -17.219 12.539 -8.508 1 95 82 GLU B N 1
ATOM 2385 C CA . GLU B 1 82 ? -18.078 11.93 -9.523 1 95 82 GLU B CA 1
ATOM 2386 C C . GLU B 1 82 ? -17.344 10.852 -10.305 1 95 82 GLU B C 1
ATOM 2388 O O . GLU B 1 82 ? -17.953 10.023 -10.977 1 95 82 GLU B O 1
ATOM 2393 N N . ASP B 1 83 ? -16.016 10.859 -10.211 1 95.62 83 ASP B N 1
ATOM 2394 C CA . ASP B 1 83 ? -15.211 9.914 -10.977 1 95.62 83 ASP B CA 1
ATOM 2395 C C . ASP B 1 83 ? -14.953 8.641 -10.172 1 95.62 83 ASP B C 1
ATOM 2397 O O . ASP B 1 83 ? -14.375 7.68 -10.695 1 95.62 83 ASP B O 1
ATOM 2401 N N . TRP B 1 84 ? -15.336 8.602 -8.914 1 95.62 84 TRP B N 1
ATOM 2402 C CA . TRP B 1 84 ? -15.227 7.406 -8.086 1 95.62 84 TRP B CA 1
ATOM 2403 C C . TRP B 1 84 ? -16.406 6.465 -8.328 1 95.62 84 TRP B C 1
ATOM 2405 O O . TRP B 1 84 ? -17.453 6.887 -8.812 1 95.62 84 TRP B O 1
ATOM 2415 N N . SER B 1 85 ? -16.25 5.168 -8.055 1 94 85 SER B N 1
ATOM 2416 C CA . SER B 1 85 ? -17.344 4.207 -8.164 1 94 85 SER B CA 1
ATOM 2417 C C . SER B 1 85 ? -18.484 4.566 -7.234 1 94 85 SER B C 1
ATOM 2419 O O . SER B 1 85 ? -18.297 5.27 -6.242 1 94 85 SER B O 1
ATOM 2421 N N . PRO B 1 86 ? -19.703 4.039 -7.492 1 93.44 86 PRO B N 1
ATOM 2422 C CA . PRO B 1 86 ? -20.844 4.312 -6.613 1 93.44 86 PRO B CA 1
ATOM 2423 C C . PRO B 1 86 ? -20.594 3.879 -5.168 1 93.44 86 PRO B C 1
ATOM 2425 O O . PRO B 1 86 ? -20.953 4.605 -4.234 1 93.44 86 PRO B O 1
ATOM 2428 N N . LEU B 1 87 ? -19.969 2.762 -4.977 1 91.56 87 LEU B N 1
ATOM 2429 C CA . LEU B 1 87 ? -19.688 2.285 -3.627 1 91.56 87 LEU B CA 1
ATOM 2430 C C . LEU B 1 87 ? -18.703 3.205 -2.918 1 91.56 87 LEU B C 1
ATOM 2432 O O . LEU B 1 87 ? -18.875 3.512 -1.734 1 91.56 87 LEU B O 1
ATOM 2436 N N . ALA B 1 88 ? -17.625 3.621 -3.648 1 94.12 88 ALA B N 1
ATOM 2437 C CA . ALA B 1 88 ? -16.656 4.551 -3.068 1 94.12 88 ALA B CA 1
ATOM 2438 C C . ALA B 1 88 ? -17.328 5.863 -2.674 1 94.12 88 ALA B C 1
ATOM 2440 O O . ALA B 1 88 ? -17.047 6.414 -1.607 1 94.12 88 ALA B O 1
ATOM 2441 N N . GLN B 1 89 ? -18.203 6.363 -3.547 1 95.62 89 GLN B N 1
ATOM 2442 C CA . GLN B 1 89 ? -18.922 7.59 -3.244 1 95.62 89 GLN B CA 1
ATOM 2443 C C . GLN B 1 89 ? -19.766 7.434 -1.982 1 95.62 89 GLN B C 1
ATOM 2445 O O . GLN B 1 89 ? -19.844 8.344 -1.156 1 95.62 89 GLN B O 1
ATOM 2450 N N . GLN B 1 90 ? -20.406 6.312 -1.886 1 93.69 90 GLN B N 1
ATOM 2451 C CA . GLN B 1 90 ? -21.219 6.027 -0.704 1 93.69 90 GLN B CA 1
ATOM 2452 C C . GLN B 1 90 ? -20.359 6.012 0.558 1 93.69 90 GLN B C 1
ATOM 2454 O O . GLN B 1 90 ? -20.734 6.59 1.578 1 93.69 90 GLN B O 1
ATOM 2459 N N . ASN B 1 91 ? -19.219 5.34 0.499 1 93.19 91 ASN B N 1
ATOM 2460 C CA . ASN B 1 91 ? -18.312 5.285 1.635 1 93.19 91 ASN B CA 1
ATOM 2461 C C . ASN B 1 91 ? -17.828 6.676 2.029 1 93.19 91 ASN B C 1
ATOM 2463 O O . ASN B 1 91 ? -17.766 7.008 3.215 1 93.19 91 ASN B O 1
ATOM 2467 N N . MET B 1 92 ? -17.5 7.496 1.026 1 94.56 92 MET B N 1
ATOM 2468 C CA . MET B 1 92 ? -17.031 8.859 1.273 1 94.56 92 MET B CA 1
ATOM 2469 C C . MET B 1 92 ? -18.125 9.695 1.926 1 94.56 92 MET B C 1
ATOM 2471 O O . MET B 1 92 ? -17.859 10.5 2.818 1 94.56 92 MET B O 1
ATOM 2475 N N . THR B 1 93 ? -19.359 9.531 1.444 1 93.69 93 THR B N 1
ATOM 2476 C CA . THR B 1 93 ? -20.5 10.234 2.029 1 93.69 93 THR B CA 1
ATOM 2477 C C . THR B 1 93 ? -20.672 9.836 3.492 1 93.69 93 THR B C 1
ATOM 2479 O O . THR B 1 93 ? -20.875 10.703 4.355 1 93.69 93 THR B O 1
ATOM 2482 N N . HIS B 1 94 ? -20.594 8.508 3.762 1 92.25 94 HIS B N 1
ATOM 2483 C CA . HIS B 1 94 ? -20.719 8.023 5.133 1 92.25 94 HIS B CA 1
ATOM 2484 C C . HIS B 1 94 ? -19.625 8.609 6.02 1 92.25 94 HIS B C 1
ATOM 2486 O O . HIS B 1 94 ? -19.875 8.961 7.176 1 92.25 94 HIS B O 1
ATOM 2492 N N . TRP B 1 95 ? -18.453 8.656 5.48 1 92.25 95 TRP B N 1
ATOM 2493 C CA . TRP B 1 95 ? -17.328 9.234 6.223 1 92.25 95 TRP B CA 1
ATOM 2494 C C . TRP B 1 95 ? -17.594 10.703 6.551 1 92.25 95 TRP B C 1
ATOM 2496 O O . TRP B 1 95 ? -17.391 11.141 7.684 1 92.25 95 TRP B O 1
ATOM 2506 N N . ARG B 1 96 ? -18.078 11.477 5.582 1 92.25 96 ARG B N 1
ATOM 2507 C CA . ARG B 1 96 ? -18.375 12.891 5.777 1 92.25 96 ARG B CA 1
ATOM 2508 C C . ARG B 1 96 ? -19.469 13.086 6.82 1 92.25 96 ARG B C 1
ATOM 2510 O O . ARG B 1 96 ? -19.406 14.016 7.629 1 92.25 96 ARG B O 1
ATOM 2517 N N . GLU B 1 97 ? -20.453 12.25 6.754 1 90.88 97 GLU B N 1
ATOM 2518 C CA . GLU B 1 97 ? -21.531 12.305 7.746 1 90.88 97 GLU B CA 1
ATOM 2519 C C . GLU B 1 97 ? -21 12.047 9.148 1 90.88 97 GLU B C 1
ATOM 2521 O O . GLU B 1 97 ? -21.438 12.672 10.117 1 90.88 97 GLU B O 1
ATOM 2526 N N . GLY B 1 98 ? -20.062 11.094 9.195 1 90.19 98 GLY B N 1
ATOM 2527 C CA . GLY B 1 98 ? -19.422 10.844 10.477 1 90.19 98 GLY B CA 1
ATOM 2528 C C . GLY B 1 98 ? -18.672 12.039 11.008 1 90.19 98 GLY B C 1
ATOM 2529 O O . GLY B 1 98 ? -18.703 12.328 12.211 1 90.19 98 GLY B O 1
ATOM 2530 N N . VAL B 1 99 ? -17.953 12.727 10.109 1 92.12 99 VAL B N 1
ATOM 2531 C CA . VAL B 1 99 ? -17.234 13.93 10.484 1 92.12 99 VAL B CA 1
ATOM 2532 C C . VAL B 1 99 ? -18.203 14.992 10.984 1 92.12 99 VAL B C 1
ATOM 2534 O O . VAL B 1 99 ? -18 15.578 12.055 1 92.12 99 VAL B O 1
ATOM 2537 N N . GLU B 1 100 ? -19.266 15.188 10.297 1 90.94 100 GLU B N 1
ATOM 2538 C CA . GLU B 1 100 ? -20.266 16.188 10.656 1 90.94 100 GLU B CA 1
ATOM 2539 C C . GLU B 1 100 ? -20.922 15.859 11.992 1 90.94 100 GLU B C 1
ATOM 2541 O O . GLU B 1 100 ? -21.203 16.75 12.797 1 90.94 100 GLU B O 1
ATOM 2546 N N . HIS B 1 101 ? -21.234 14.648 12.117 1 91.56 101 HIS B N 1
ATOM 2547 C CA . HIS B 1 101 ? -21.859 14.203 13.359 1 91.56 101 HIS B CA 1
ATOM 2548 C C . HIS B 1 101 ? -20.953 14.461 14.562 1 91.56 101 HIS B C 1
ATOM 2550 O O . HIS B 1 101 ? -21.422 14.836 15.633 1 91.56 101 HIS B O 1
ATOM 2556 N N . THR B 1 102 ? -19.672 14.242 14.352 1 92.25 102 THR B N 1
ATOM 2557 C CA . THR B 1 102 ? -18.719 14.336 15.445 1 92.25 102 THR B CA 1
ATOM 2558 C C . THR B 1 102 ? -18.328 15.789 15.703 1 92.25 102 THR B C 1
ATOM 2560 O O . THR B 1 102 ? -18.234 16.219 16.859 1 92.25 102 THR B O 1
ATOM 2563 N N . LEU B 1 103 ? -18.109 16.547 14.602 1 93.75 103 LEU B N 1
ATOM 2564 C CA . LEU B 1 103 ? -17.484 17.859 14.734 1 93.75 103 LEU B CA 1
ATOM 2565 C C . LEU B 1 103 ? -18.516 18.969 14.57 1 93.75 103 LEU B C 1
ATOM 2567 O O . LEU B 1 103 ? -18.266 20.109 14.945 1 93.75 103 LEU B O 1
ATOM 2571 N N . GLY B 1 104 ? -19.688 18.641 14.039 1 88.44 104 GLY B N 1
ATOM 2572 C CA . GLY B 1 104 ? -20.734 19.609 13.805 1 88.44 104 GLY B CA 1
ATOM 2573 C C . GLY B 1 104 ? -20.5 20.438 12.555 1 88.44 104 GLY B C 1
ATOM 2574 O O . GLY B 1 104 ? -21.453 20.875 11.898 1 88.44 104 GLY B O 1
ATOM 2575 N N . ASP B 1 105 ? -19.344 20.734 12.312 1 85.94 105 ASP B N 1
ATOM 2576 C CA . ASP B 1 105 ? -18.984 21.547 11.148 1 85.94 105 ASP B CA 1
ATOM 2577 C C . ASP B 1 105 ? -17.641 21.125 10.578 1 85.94 105 ASP B C 1
ATOM 2579 O O . ASP B 1 105 ? -16.734 20.75 11.32 1 85.94 105 ASP B O 1
ATOM 2583 N N . MET B 1 106 ? -17.516 21.219 9.258 1 88.81 106 MET B N 1
ATOM 2584 C CA . MET B 1 106 ? -16.297 20.828 8.57 1 88.81 106 MET B CA 1
ATOM 2585 C C . MET B 1 106 ? -15.188 21.844 8.82 1 88.81 106 MET B C 1
ATOM 2587 O O . MET B 1 106 ? -14.016 21.562 8.562 1 88.81 106 MET B O 1
ATOM 2591 N N . LYS B 1 107 ? -15.547 22.969 9.391 1 91.19 107 LYS B N 1
ATOM 2592 C CA . LYS B 1 107 ? -14.57 24.031 9.641 1 91.19 107 LYS B CA 1
ATOM 2593 C C . LYS B 1 107 ? -13.508 23.578 10.641 1 91.19 107 LYS B C 1
ATOM 2595 O O . LYS B 1 107 ? -12.352 23.984 10.555 1 91.19 107 LYS B O 1
ATOM 2600 N N . VAL B 1 108 ? -13.953 22.766 11.586 1 93.75 108 VAL B N 1
ATOM 2601 C CA . VAL B 1 108 ? -13.016 22.25 12.586 1 93.75 108 VAL B CA 1
ATOM 2602 C C . VAL B 1 108 ? -11.961 21.391 11.906 1 93.75 108 VAL B C 1
ATOM 2604 O O . VAL B 1 108 ? -10.773 21.484 12.227 1 93.75 108 VAL B O 1
ATOM 2607 N N . MET B 1 109 ? -12.43 20.578 10.984 1 94.38 109 MET B N 1
ATOM 2608 C CA . MET B 1 109 ? -11.516 19.734 10.219 1 94.38 109 MET B CA 1
ATOM 2609 C C . MET B 1 109 ? -10.578 20.594 9.359 1 94.38 109 MET B C 1
ATOM 2611 O O . MET B 1 109 ? -9.383 20.312 9.281 1 94.38 109 MET B O 1
ATOM 2615 N N . GLU B 1 110 ? -11.117 21.562 8.758 1 94.06 110 GLU B N 1
ATOM 2616 C CA . GLU B 1 110 ? -10.344 22.453 7.902 1 94.06 110 GLU B CA 1
ATOM 2617 C C . GLU B 1 110 ? -9.273 23.203 8.703 1 94.06 110 GLU B C 1
ATOM 2619 O O . GLU B 1 110 ? -8.172 23.422 8.211 1 94.06 110 GLU B O 1
ATOM 2624 N N . GLU B 1 111 ? -9.633 23.609 9.844 1 95.62 111 GLU B N 1
ATOM 2625 C CA . GLU B 1 111 ? -8.688 24.297 10.719 1 95.62 111 GLU B CA 1
ATOM 2626 C C . GLU B 1 111 ? -7.527 23.391 11.102 1 95.62 111 GLU B C 1
ATOM 2628 O O . GLU B 1 111 ? -6.367 23.797 11.062 1 95.62 111 GLU B O 1
ATOM 2633 N N . ALA B 1 112 ? -7.879 22.156 11.461 1 97.19 112 ALA B N 1
ATOM 2634 C CA . ALA B 1 112 ? -6.832 21.188 11.781 1 97.19 112 ALA B CA 1
ATOM 2635 C C . ALA B 1 112 ? -5.906 20.969 10.586 1 97.19 112 ALA B C 1
ATOM 2637 O O . ALA B 1 112 ? -4.684 20.938 10.742 1 97.19 112 ALA B O 1
ATOM 2638 N N . ALA B 1 113 ? -6.504 20.875 9.438 1 97.31 113 ALA B N 1
ATOM 2639 C CA . ALA B 1 113 ? -5.75 20.625 8.211 1 97.31 113 ALA B CA 1
ATOM 2640 C C . ALA B 1 113 ? -4.832 21.797 7.887 1 97.31 113 ALA B C 1
ATOM 2642 O O . ALA B 1 113 ? -3.713 21.609 7.406 1 97.31 113 ALA B O 1
ATOM 2643 N N . SER B 1 114 ? -5.273 23.031 8.141 1 97.25 114 SER B N 1
ATOM 2644 C CA . SER B 1 114 ? -4.48 24.219 7.828 1 97.25 114 SER B CA 1
ATOM 2645 C C . SER B 1 114 ? -3.242 24.297 8.711 1 97.25 114 SER B C 1
ATOM 2647 O O . SER B 1 114 ? -2.266 24.969 8.359 1 97.25 114 SER B O 1
ATOM 2649 N N . HIS B 1 115 ? -3.305 23.641 9.836 1 98.06 115 HIS B N 1
ATOM 2650 C CA . HIS B 1 115 ? -2.168 23.594 10.742 1 98.06 115 HIS B CA 1
ATOM 2651 C C . HIS B 1 115 ? -1.354 22.328 10.547 1 98.06 115 HIS B C 1
ATOM 2653 O O . HIS B 1 115 ? -0.533 21.969 11.398 1 98.06 115 HIS B O 1
ATOM 2659 N N . LEU B 1 116 ? -1.645 21.578 9.477 1 98.75 116 LEU B N 1
ATOM 2660 C CA . LEU B 1 116 ? -1.021 20.297 9.156 1 98.75 116 LEU B CA 1
ATOM 2661 C C . LEU B 1 116 ? -1.107 19.344 10.344 1 98.75 116 LEU B C 1
ATOM 2663 O O . LEU B 1 116 ? -0.128 18.672 10.68 1 98.75 116 LEU B O 1
ATOM 2667 N N . TYR B 1 117 ? -2.26 19.453 11.039 1 98.75 117 TYR B N 1
ATOM 2668 C CA . TYR B 1 117 ? -2.682 18.531 12.094 1 98.75 117 TYR B CA 1
ATOM 2669 C C . TYR B 1 117 ? -1.702 18.562 13.258 1 98.75 117 TYR B C 1
ATOM 2671 O O . TYR B 1 117 ? -1.575 17.578 13.992 1 98.75 117 TYR B O 1
ATOM 2679 N N . ASN B 1 118 ? -0.87 19.609 13.359 1 98.69 118 ASN B N 1
ATOM 2680 C CA . ASN B 1 118 ? 0.119 19.797 14.414 1 98.69 118 ASN B CA 1
ATOM 2681 C C . ASN B 1 118 ? 1.116 18.641 14.461 1 98.69 118 ASN B C 1
ATOM 2683 O O . ASN B 1 118 ? 1.579 18.25 15.531 1 98.69 118 ASN B O 1
ATOM 2687 N N . ALA B 1 119 ? 1.388 18.078 13.312 1 98.88 119 ALA B N 1
ATOM 2688 C CA . ALA B 1 119 ? 2.322 16.953 13.242 1 98.88 119 ALA B CA 1
ATOM 2689 C C . ALA B 1 119 ? 3.738 17.391 13.594 1 98.88 119 ALA B C 1
ATOM 2691 O O . ALA B 1 119 ? 4.266 18.344 13.008 1 98.88 119 ALA B O 1
ATOM 2692 N N . PRO B 1 120 ? 4.41 16.75 14.539 1 98.81 120 PRO B N 1
ATOM 2693 C CA . PRO B 1 120 ? 5.789 17.125 14.859 1 98.81 120 PRO B CA 1
ATOM 2694 C C . PRO B 1 120 ? 6.793 16.609 13.836 1 98.81 120 PRO B C 1
ATOM 2696 O O . PRO B 1 120 ? 7.957 17.016 13.844 1 98.81 120 PRO B O 1
ATOM 2699 N N . ALA B 1 121 ? 6.414 15.648 12.984 1 98.88 121 ALA B N 1
ATOM 2700 C CA . ALA B 1 121 ? 7.207 15.102 11.883 1 98.88 121 ALA B CA 1
ATOM 2701 C C . ALA B 1 121 ? 6.328 14.766 10.68 1 98.88 121 ALA B C 1
ATOM 2703 O O . ALA B 1 121 ? 5.207 14.281 10.844 1 98.88 121 ALA B O 1
ATOM 2704 N N . ILE B 1 122 ? 6.805 15.055 9.516 1 98.88 122 ILE B N 1
ATOM 2705 C CA . ILE B 1 122 ? 6.148 14.633 8.281 1 98.88 122 ILE B CA 1
ATOM 2706 C C . ILE B 1 122 ? 7.148 13.914 7.383 1 98.88 122 ILE B C 1
ATOM 2708 O O . ILE B 1 122 ? 8.273 14.383 7.195 1 98.88 122 ILE B O 1
ATOM 2712 N N . VAL B 1 123 ? 6.797 12.75 6.957 1 98.81 123 VAL B N 1
ATOM 2713 C CA . VAL B 1 123 ? 7.547 12.055 5.918 1 98.81 123 VAL B CA 1
ATOM 2714 C C . VAL B 1 123 ? 6.91 12.32 4.555 1 98.81 123 VAL B C 1
ATOM 2716 O O . VAL B 1 123 ? 5.805 11.852 4.277 1 98.81 123 VAL B O 1
ATOM 2719 N N . TYR B 1 124 ? 7.574 13.078 3.701 1 98.62 124 TYR B N 1
ATOM 2720 C CA . TYR B 1 124 ? 7.117 13.32 2.336 1 98.62 124 TYR B CA 1
ATOM 2721 C C . TYR B 1 124 ? 7.562 12.195 1.407 1 98.62 124 TYR B C 1
ATOM 2723 O O . TYR B 1 124 ? 8.75 11.891 1.316 1 98.62 124 TYR B O 1
ATOM 2731 N N . LEU B 1 125 ? 6.605 11.586 0.773 1 98.56 125 LEU B N 1
ATOM 2732 C CA . LEU B 1 125 ? 6.852 10.477 -0.138 1 98.56 125 LEU B CA 1
ATOM 2733 C C . LEU B 1 125 ? 6.875 10.953 -1.586 1 98.56 125 LEU B C 1
ATOM 2735 O O . LEU B 1 125 ? 5.949 11.633 -2.035 1 98.56 125 LEU B O 1
ATOM 2739 N N . THR B 1 126 ? 7.918 10.578 -2.309 1 98 126 THR B N 1
ATOM 2740 C CA . THR B 1 126 ? 8.055 11.031 -3.689 1 98 126 THR B CA 1
ATOM 2741 C C . THR B 1 126 ? 8.266 9.844 -4.625 1 98 126 THR B C 1
ATOM 2743 O O . THR B 1 126 ? 8.633 8.75 -4.18 1 98 126 THR B O 1
ATOM 2746 N N . LEU B 1 127 ? 7.926 10 -5.84 1 98.06 127 LEU B N 1
ATOM 2747 C CA . LEU B 1 127 ? 8.211 9.117 -6.969 1 98.06 127 LEU B CA 1
ATOM 2748 C C . LEU B 1 127 ? 8.898 9.883 -8.094 1 98.06 127 LEU B C 1
ATOM 2750 O O . LEU B 1 127 ? 8.82 11.109 -8.156 1 98.06 127 LEU B O 1
ATOM 2754 N N . PRO B 1 128 ? 9.664 9.141 -8.992 1 96.75 128 PRO B N 1
ATOM 2755 C CA . PRO B 1 128 ? 10.203 9.82 -10.172 1 96.75 128 PRO B CA 1
ATOM 2756 C C . PRO B 1 128 ? 9.117 10.445 -11.039 1 96.75 128 PRO B C 1
ATOM 2758 O O . PRO B 1 128 ? 7.988 9.945 -11.086 1 96.75 128 PRO B O 1
ATOM 2761 N N . LYS B 1 129 ? 9.75 11.453 -11.797 1 90.88 129 LYS B N 1
ATOM 2762 C CA . LYS B 1 129 ? 8.859 12.047 -12.781 1 90.88 129 LYS B CA 1
ATOM 2763 C C . LYS B 1 129 ? 8.43 11.023 -13.828 1 90.88 129 LYS B C 1
ATOM 2765 O O . LYS B 1 129 ? 9.219 10.148 -14.203 1 90.88 129 LYS B O 1
ATOM 2770 N N . ASN B 1 130 ? 7.27 10.57 -14.07 1 90.56 130 ASN B N 1
ATOM 2771 C CA . ASN B 1 130 ? 6.684 9.625 -15.016 1 90.56 130 ASN B CA 1
ATOM 2772 C C . ASN B 1 130 ? 6.527 8.242 -14.398 1 90.56 130 ASN B C 1
ATOM 2774 O O . ASN B 1 130 ? 6.75 7.227 -15.062 1 90.56 130 ASN B O 1
ATOM 2778 N N . PHE B 1 131 ? 6.453 8.352 -13.156 1 94.81 131 PHE B N 1
ATOM 2779 C CA . PHE B 1 131 ? 6.285 7.074 -12.469 1 94.81 131 PHE B CA 1
ATOM 2780 C C . PHE B 1 131 ? 5.156 6.266 -13.102 1 94.81 131 PHE B C 1
ATOM 2782 O O . PHE B 1 131 ? 4.215 6.836 -13.656 1 94.81 131 PHE B O 1
ATOM 2789 N N . SER B 1 132 ? 5.316 4.969 -13.07 1 94.31 132 SER B N 1
ATOM 2790 C CA . SER B 1 132 ? 4.297 4.059 -13.586 1 94.31 132 SER B CA 1
ATOM 2791 C C . SER B 1 132 ? 3.188 3.834 -12.562 1 94.31 132 SER B C 1
ATOM 2793 O O . SER B 1 132 ? 3.369 4.105 -11.375 1 94.31 132 SER B O 1
ATOM 2795 N N . PRO B 1 133 ? 2.043 3.275 -13.031 1 95.62 133 PRO B N 1
ATOM 2796 C CA . PRO B 1 133 ? 0.997 2.857 -12.094 1 95.62 133 PRO B CA 1
ATOM 2797 C C . PRO B 1 133 ? 1.506 1.872 -11.047 1 95.62 133 PRO B C 1
ATOM 2799 O O . PRO B 1 133 ? 1.092 1.935 -9.883 1 95.62 133 PRO B O 1
ATOM 2802 N N . TRP B 1 134 ? 2.443 1.085 -11.414 1 97.44 134 TRP B N 1
ATOM 2803 C CA . TRP B 1 134 ? 2.975 0.084 -10.492 1 97.44 134 TRP B CA 1
ATOM 2804 C C . TRP B 1 134 ? 3.803 0.739 -9.398 1 97.44 134 TRP B C 1
ATOM 2806 O O . TRP B 1 134 ? 3.826 0.259 -8.258 1 97.44 134 TRP B O 1
ATOM 2816 N N . SER B 1 135 ? 4.445 1.882 -9.742 1 97.88 135 SER B N 1
ATOM 2817 C CA . SER B 1 135 ? 5.176 2.635 -8.727 1 97.88 135 SER B CA 1
ATOM 2818 C C . SER B 1 135 ? 4.234 3.193 -7.664 1 97.88 135 SER B C 1
ATOM 2820 O O . SER B 1 135 ? 4.594 3.279 -6.488 1 97.88 135 SER B O 1
ATOM 2822 N N . LEU B 1 136 ? 3.041 3.584 -8.094 1 98 136 LEU B N 1
ATOM 2823 C CA . LEU B 1 136 ? 2.055 4.102 -7.152 1 98 136 LEU B CA 1
ATOM 2824 C C . LEU B 1 136 ? 1.539 2.99 -6.246 1 98 136 LEU B C 1
ATOM 2826 O O . LEU B 1 136 ? 1.378 3.193 -5.039 1 98 136 LEU B O 1
ATOM 2830 N N . TYR B 1 137 ? 1.273 1.791 -6.836 1 98.56 137 TYR B N 1
ATOM 2831 C CA . TYR B 1 137 ? 0.91 0.631 -6.031 1 98.56 137 TYR B CA 1
ATOM 2832 C C . TYR B 1 137 ? 1.981 0.334 -4.988 1 98.56 137 TYR B C 1
ATOM 2834 O O . TYR B 1 137 ? 1.671 0.125 -3.814 1 98.56 137 TYR B O 1
ATOM 2842 N N . ASP B 1 138 ? 3.252 0.351 -5.434 1 98.38 138 ASP B N 1
ATOM 2843 C CA . ASP B 1 138 ? 4.371 0.074 -4.539 1 98.38 138 ASP B CA 1
ATOM 2844 C C . ASP B 1 138 ? 4.461 1.122 -3.432 1 98.38 138 ASP B C 1
ATOM 2846 O O . ASP B 1 138 ? 4.773 0.796 -2.285 1 98.38 138 ASP B O 1
ATOM 2850 N N . LEU B 1 139 ? 4.203 2.389 -3.801 1 98.62 139 LEU B N 1
ATOM 2851 C CA . LEU B 1 139 ? 4.238 3.469 -2.82 1 98.62 139 LEU B CA 1
ATOM 2852 C C . LEU B 1 139 ? 3.199 3.248 -1.728 1 98.62 139 LEU B C 1
ATOM 2854 O O . LEU B 1 139 ? 3.455 3.535 -0.556 1 98.62 139 LEU B O 1
ATOM 2858 N N . GLY B 1 140 ? 2.016 2.748 -2.133 1 98.81 140 GLY B N 1
ATOM 2859 C CA . GLY B 1 140 ? 0.989 2.43 -1.153 1 98.81 140 GLY B CA 1
ATOM 2860 C C . GLY B 1 140 ? 1.43 1.383 -0.147 1 98.81 140 GLY B C 1
ATOM 2861 O O . GLY B 1 140 ? 1.164 1.515 1.05 1 98.81 140 GLY B O 1
ATOM 2862 N N . GLY B 1 141 ? 2.066 0.359 -0.637 1 98.75 141 GLY B N 1
ATOM 2863 C CA . GLY B 1 141 ? 2.613 -0.655 0.251 1 98.75 141 GLY B CA 1
ATOM 2864 C C . GLY B 1 141 ? 3.668 -0.113 1.197 1 98.75 141 GLY B C 1
ATOM 2865 O O . GLY B 1 141 ? 3.67 -0.442 2.387 1 98.75 141 GLY B O 1
ATOM 2866 N N . PHE B 1 142 ? 4.582 0.746 0.658 1 98.31 142 PHE B N 1
ATOM 2867 C CA . PHE B 1 142 ? 5.609 1.406 1.45 1 98.31 142 PHE B CA 1
ATOM 2868 C C . PHE B 1 142 ? 4.988 2.248 2.557 1 98.31 142 PHE B C 1
ATOM 2870 O O . PHE B 1 142 ? 5.379 2.143 3.721 1 98.31 142 PHE B O 1
ATOM 2877 N N . GLY B 1 143 ? 3.984 3.006 2.232 1 98.75 143 GLY B N 1
ATOM 2878 C CA . GLY B 1 143 ? 3.264 3.809 3.207 1 98.75 143 GLY B CA 1
ATOM 2879 C C . GLY B 1 143 ? 2.615 2.98 4.301 1 98.75 143 GLY B C 1
ATOM 2880 O O . GLY B 1 143 ? 2.74 3.301 5.484 1 98.75 143 GLY B O 1
ATOM 2881 N N . MET B 1 144 ? 1.945 1.89 3.906 1 98.88 144 MET B N 1
ATOM 2882 C CA . MET B 1 144 ? 1.281 1.028 4.879 1 98.88 144 MET B CA 1
ATOM 2883 C C . MET B 1 144 ? 2.297 0.375 5.812 1 98.88 144 MET B C 1
ATOM 2885 O O . MET B 1 144 ? 2.039 0.218 7.004 1 98.88 144 MET B O 1
ATOM 2889 N N . GLY B 1 145 ? 3.434 -0.034 5.234 1 98.56 145 GLY B N 1
ATOM 2890 C CA . GLY B 1 145 ? 4.496 -0.548 6.082 1 98.56 145 GLY B CA 1
ATOM 2891 C C . GLY B 1 145 ? 4.934 0.434 7.156 1 98.56 145 GLY B C 1
ATOM 2892 O O . GLY B 1 145 ? 5.098 0.059 8.32 1 98.56 145 GLY B O 1
ATOM 2893 N N . MET B 1 146 ? 5.105 1.695 6.805 1 98.56 146 MET B N 1
ATOM 2894 C CA . MET B 1 146 ? 5.484 2.732 7.758 1 98.56 146 MET B CA 1
ATOM 2895 C C . MET B 1 146 ? 4.41 2.906 8.828 1 98.56 146 MET B C 1
ATOM 2897 O O . MET B 1 146 ? 4.723 3.086 10.008 1 98.56 146 MET B O 1
ATOM 2901 N N . ILE B 1 147 ? 3.141 2.883 8.391 1 98.88 147 ILE B N 1
ATOM 2902 C CA . ILE B 1 147 ? 2.021 3.074 9.305 1 98.88 147 ILE B CA 1
ATOM 2903 C C . ILE B 1 147 ? 2.006 1.953 10.344 1 98.88 147 ILE B C 1
ATOM 2905 O O . ILE B 1 147 ? 1.835 2.205 11.539 1 98.88 147 ILE B O 1
ATOM 2909 N N . ILE B 1 148 ? 2.271 0.713 9.914 1 98.88 148 ILE B N 1
ATOM 2910 C CA . ILE B 1 148 ? 2.305 -0.425 10.828 1 98.88 148 ILE B CA 1
ATOM 2911 C C . ILE B 1 148 ? 3.508 -0.303 11.758 1 98.88 148 ILE B C 1
ATOM 2913 O O . ILE B 1 148 ? 3.393 -0.539 12.961 1 98.88 148 ILE B O 1
ATOM 2917 N N . ALA B 1 149 ? 4.66 0.078 11.227 1 98.62 149 ALA B N 1
ATOM 2918 C CA . ALA B 1 149 ? 5.863 0.27 12.039 1 98.62 149 ALA B CA 1
ATOM 2919 C C . ALA B 1 149 ? 5.645 1.346 13.094 1 98.62 149 ALA B C 1
ATOM 2921 O O . ALA B 1 149 ? 6.031 1.172 14.258 1 98.62 149 ALA B O 1
ATOM 2922 N N . ALA B 1 150 ? 5.035 2.441 12.703 1 98.88 150 ALA B N 1
ATOM 2923 C CA . ALA B 1 150 ? 4.75 3.529 13.641 1 98.88 150 ALA B CA 1
ATOM 2924 C C . ALA B 1 150 ? 3.82 3.062 14.758 1 98.88 150 ALA B C 1
ATOM 2926 O O . ALA B 1 150 ? 4.098 3.287 15.938 1 98.88 150 ALA B O 1
ATOM 2927 N N . THR B 1 151 ? 2.732 2.377 14.336 1 98.69 151 THR B N 1
ATOM 2928 C CA . THR B 1 151 ? 1.77 1.875 15.312 1 98.69 151 THR B CA 1
ATOM 2929 C C . THR B 1 151 ? 2.447 0.945 16.312 1 98.69 151 THR B C 1
ATOM 2931 O O . THR B 1 151 ? 2.174 1.013 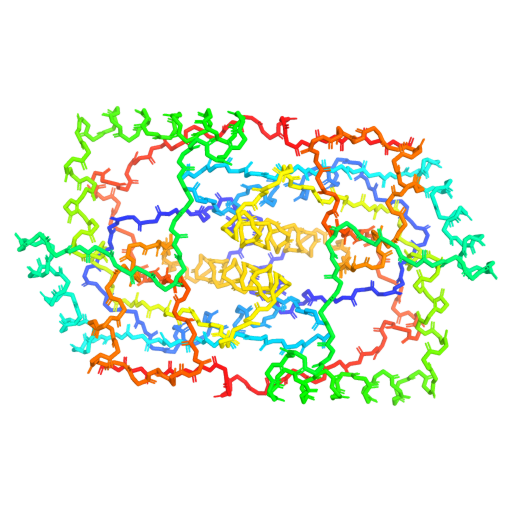17.516 1 98.69 151 THR B O 1
ATOM 2934 N N . ASP B 1 152 ? 3.344 0.116 15.828 1 98.31 152 ASP B N 1
ATOM 2935 C CA . ASP B 1 152 ? 4.09 -0.826 16.656 1 98.31 152 ASP B CA 1
ATOM 2936 C C . ASP B 1 152 ? 4.918 -0.094 17.703 1 98.31 152 ASP B C 1
ATOM 2938 O O . ASP B 1 152 ? 5.105 -0.598 18.812 1 98.31 152 ASP B O 1
ATOM 2942 N N . GLN B 1 153 ? 5.379 1.082 17.406 1 97.88 153 GLN B N 1
ATOM 2943 C CA . GLN B 1 153 ? 6.262 1.848 18.281 1 97.88 153 GLN B CA 1
ATOM 2944 C C . GLN B 1 153 ? 5.465 2.82 19.141 1 97.88 153 GLN B C 1
ATOM 2946 O O . GLN B 1 153 ? 6.043 3.633 19.859 1 97.88 153 GLN B O 1
ATOM 2951 N N . GLY B 1 154 ? 4.18 2.758 19.047 1 97.94 154 GLY B N 1
ATOM 2952 C CA . GLY B 1 154 ? 3.334 3.67 19.797 1 97.94 154 GLY B CA 1
ATOM 2953 C C . GLY B 1 154 ? 3.303 5.07 19.234 1 97.94 154 GLY B C 1
ATOM 2954 O O . GLY B 1 154 ? 2.961 6.027 19.922 1 97.94 154 GLY B O 1
ATOM 2955 N N . ILE B 1 155 ? 3.777 5.238 18.031 1 98.75 155 ILE B N 1
ATOM 2956 C CA . ILE B 1 155 ? 3.748 6.508 17.312 1 98.75 155 ILE B CA 1
ATOM 2957 C C . ILE B 1 155 ? 2.553 6.535 16.359 1 98.75 155 ILE B C 1
ATOM 2959 O O . ILE B 1 155 ? 2.338 5.594 15.594 1 98.75 155 ILE B O 1
ATOM 2963 N N . ALA B 1 156 ? 1.683 7.562 16.453 1 98.62 156 ALA B N 1
ATOM 2964 C CA . ALA B 1 156 ? 0.504 7.715 15.602 1 98.62 156 ALA B CA 1
ATOM 2965 C C . ALA B 1 156 ? 0.888 8.242 14.227 1 98.62 156 ALA B C 1
ATOM 2967 O O . ALA B 1 156 ? 1.996 8.75 14.031 1 98.62 156 ALA B O 1
ATOM 2968 N N . SER B 1 157 ? -0.042 8.07 13.289 1 98.81 157 SER B N 1
ATOM 2969 C CA . SER B 1 157 ? 0.251 8.477 11.914 1 98.81 157 SER B CA 1
ATOM 2970 C C . SER B 1 157 ? -0.996 9.008 11.219 1 98.81 157 SER B C 1
ATOM 2972 O O . SER B 1 157 ? -2.117 8.75 11.664 1 98.81 157 SER B O 1
ATOM 2974 N N . LEU B 1 158 ? -0.794 9.773 10.18 1 98.62 158 LEU B N 1
ATOM 2975 C CA . LEU B 1 158 ? -1.83 10.234 9.266 1 98.62 158 LEU B CA 1
ATOM 2976 C C . LEU B 1 158 ? -1.28 10.375 7.848 1 98.62 158 LEU B C 1
ATOM 2978 O O . LEU B 1 158 ? -0.508 11.289 7.566 1 98.62 158 LEU B O 1
ATOM 2982 N N . PRO B 1 159 ? -1.591 9.414 6.996 1 98.75 159 PRO B N 1
ATOM 2983 C CA . PRO B 1 159 ? -1.406 9.758 5.582 1 98.75 159 PRO B CA 1
ATOM 2984 C C . PRO B 1 159 ? -2.414 10.797 5.09 1 98.75 159 PRO B C 1
ATOM 2986 O O . PRO B 1 159 ? -3.623 10.602 5.238 1 98.75 159 PRO B O 1
ATOM 2989 N N . ALA B 1 160 ? -1.937 11.906 4.516 1 98.31 160 ALA B N 1
ATOM 2990 C CA . ALA B 1 160 ? -2.891 12.93 4.109 1 98.31 160 ALA B CA 1
ATOM 2991 C C . ALA B 1 160 ? -2.395 13.688 2.881 1 98.31 160 ALA B C 1
ATOM 2993 O O . ALA B 1 160 ? -1.218 14.047 2.797 1 98.31 160 ALA B O 1
ATOM 2994 N N . TYR B 1 161 ? -3.291 13.859 2.049 1 97.06 161 TYR B N 1
ATOM 2995 C CA . TYR B 1 161 ? -3.107 14.664 0.85 1 97.06 161 TYR B CA 1
ATOM 2996 C C . TYR B 1 161 ? -2.814 16.125 1.212 1 97.06 161 TYR B C 1
ATOM 2998 O O . TYR B 1 161 ? -2.064 16.797 0.509 1 97.06 161 TYR B O 1
ATOM 3006 N N . ARG B 1 162 ? -3.281 16.609 2.297 1 97.69 162 ARG B N 1
ATOM 3007 C CA . ARG B 1 162 ? -3.156 17.984 2.752 1 97.69 162 ARG B CA 1
ATOM 3008 C C . ARG B 1 162 ? -1.693 18.359 2.953 1 97.69 162 ARG B C 1
ATOM 3010 O O . ARG B 1 162 ? -1.324 19.531 2.812 1 97.69 162 ARG B O 1
ATOM 3017 N N . PHE B 1 163 ? -0.885 17.422 3.207 1 98.75 163 PHE B N 1
ATOM 3018 C CA . PHE B 1 163 ? 0.523 17.688 3.48 1 98.75 163 PHE B CA 1
ATOM 3019 C C . PHE B 1 163 ? 1.25 18.109 2.209 1 98.75 163 PHE B C 1
ATOM 3021 O O . PHE B 1 163 ? 2.381 18.594 2.268 1 98.75 163 PHE B O 1
ATOM 3028 N N . VAL B 1 164 ? 0.578 17.938 1.034 1 98.62 164 VAL B N 1
ATOM 3029 C CA . VAL B 1 164 ? 1.355 18.141 -0.183 1 98.62 164 VAL B CA 1
ATOM 3030 C C . VAL B 1 164 ? 0.596 19.078 -1.129 1 98.62 164 VAL B C 1
ATOM 3032 O O . VAL B 1 164 ? 0.859 19.094 -2.334 1 98.62 164 VAL B O 1
ATOM 3035 N N . ILE B 1 165 ? -0.356 19.891 -0.633 1 98.44 165 ILE B N 1
ATOM 3036 C CA . ILE B 1 165 ? -1.222 20.672 -1.514 1 98.44 165 ILE B CA 1
ATOM 3037 C C . ILE B 1 165 ? -0.498 21.938 -1.966 1 98.44 165 ILE B C 1
ATOM 3039 O O . ILE B 1 165 ? -0.921 22.594 -2.918 1 98.44 165 ILE B O 1
ATOM 3043 N N . TYR B 1 166 ? 0.565 22.344 -1.324 1 98.56 166 TYR B N 1
ATOM 3044 C CA . TYR B 1 166 ? 1.422 23.469 -1.716 1 98.56 166 TYR B CA 1
ATOM 3045 C C . TYR B 1 166 ? 2.859 23 -1.916 1 98.56 166 TYR B C 1
ATOM 3047 O O . TYR B 1 166 ? 3.752 23.375 -1.149 1 98.56 166 TYR B O 1
ATOM 3055 N N . PRO B 1 167 ? 3.131 22.281 -3.064 1 98.38 167 PRO B N 1
ATOM 3056 C CA . PRO B 1 167 ? 4.477 21.734 -3.271 1 98.38 167 PRO B CA 1
ATOM 3057 C C . PRO B 1 167 ? 5.543 22.828 -3.361 1 98.38 167 PRO B C 1
ATOM 3059 O O . PRO B 1 167 ? 6.695 22.594 -2.98 1 98.38 167 PRO B O 1
ATOM 3062 N N . ASP B 1 168 ? 5.195 23.984 -3.857 1 97.94 168 ASP B N 1
ATOM 3063 C CA . ASP B 1 168 ? 6.156 25.078 -3.965 1 97.94 168 ASP B CA 1
ATOM 3064 C C . ASP B 1 168 ? 6.676 25.484 -2.59 1 97.94 168 ASP B C 1
ATOM 3066 O O . ASP B 1 168 ? 7.863 25.766 -2.428 1 97.94 168 ASP B O 1
ATOM 3070 N N . ILE B 1 169 ? 5.805 25.5 -1.58 1 98.5 169 ILE B N 1
ATOM 3071 C CA . ILE B 1 169 ? 6.199 25.828 -0.217 1 98.5 169 ILE B CA 1
ATOM 3072 C C . ILE B 1 169 ? 7.156 24.781 0.32 1 98.5 169 ILE B C 1
ATOM 3074 O O . ILE B 1 169 ? 8.188 25.109 0.906 1 98.5 169 ILE B O 1
ATOM 3078 N N . ILE B 1 170 ? 6.863 23.5 0.128 1 98.69 170 ILE B N 1
ATOM 3079 C CA . ILE B 1 170 ? 7.703 22.406 0.607 1 98.69 170 ILE B CA 1
ATOM 3080 C C . ILE B 1 170 ? 9.086 22.5 -0.035 1 98.69 170 ILE B C 1
ATOM 3082 O O . ILE B 1 170 ? 10.102 22.422 0.655 1 98.69 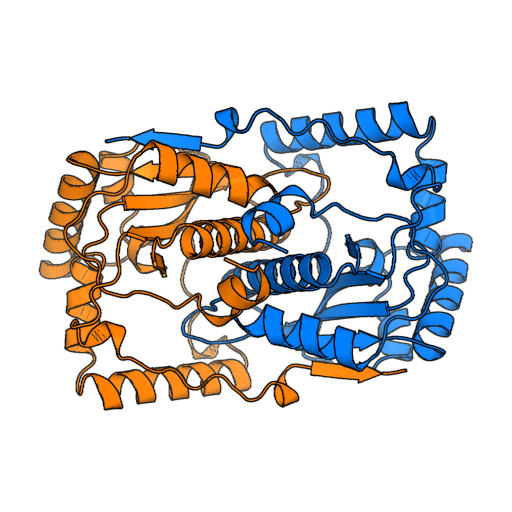170 ILE B O 1
ATOM 3086 N N . ARG B 1 171 ? 9.109 22.719 -1.312 1 97.88 171 ARG B N 1
ATOM 3087 C CA . ARG B 1 171 ? 10.352 22.703 -2.076 1 97.88 171 ARG B CA 1
ATOM 3088 C C . ARG B 1 171 ? 11.227 23.906 -1.716 1 97.88 171 ARG B C 1
ATOM 3090 O O . ARG B 1 171 ? 12.43 23.906 -1.982 1 97.88 171 ARG B O 1
ATOM 3097 N N . GLN B 1 172 ? 10.672 24.953 -1.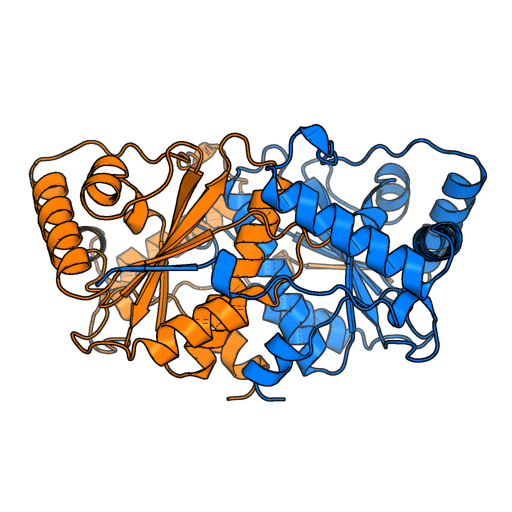107 1 97.56 172 GLN B N 1
ATOM 3098 C CA . GLN B 1 172 ? 11.445 26.094 -0.615 1 97.56 172 GLN B CA 1
ATOM 3099 C C . GLN B 1 172 ? 12.289 25.688 0.596 1 97.56 172 GLN B C 1
ATOM 3101 O O . GLN B 1 172 ? 13.344 26.281 0.845 1 97.56 172 GLN B O 1
ATOM 3106 N N . HIS B 1 173 ? 11.805 24.625 1.318 1 97.62 173 HIS B N 1
ATOM 3107 C CA . HIS B 1 173 ? 12.43 24.328 2.6 1 97.62 173 HIS B CA 1
ATOM 3108 C C . HIS B 1 173 ? 13.117 22.969 2.562 1 97.62 173 HIS B C 1
ATOM 3110 O O . HIS B 1 173 ? 13.961 22.672 3.408 1 97.62 173 HIS B O 1
ATOM 3116 N N . VAL B 1 174 ? 12.703 22.109 1.662 1 96.44 174 VAL B N 1
ATOM 3117 C CA . VAL B 1 174 ? 13.219 20.75 1.541 1 96.44 174 VAL B CA 1
ATOM 3118 C C . VAL B 1 174 ? 13.797 20.547 0.143 1 96.44 174 VAL B C 1
ATOM 3120 O O . VAL B 1 174 ? 13.125 20.797 -0.858 1 96.44 174 VAL B O 1
ATOM 3123 N N . GLU B 1 175 ? 15 20.141 0.05 1 93.06 175 GLU B N 1
ATOM 3124 C CA . GLU B 1 175 ? 15.625 19.875 -1.243 1 93.06 175 GLU B CA 1
ATOM 3125 C C . GLU B 1 175 ? 15.109 18.594 -1.863 1 93.06 175 GLU B C 1
ATOM 3127 O O . GLU B 1 175 ? 15.695 17.516 -1.678 1 93.06 175 GLU B O 1
ATOM 3132 N N . ILE B 1 176 ? 14.125 18.719 -2.658 1 95.25 176 ILE B N 1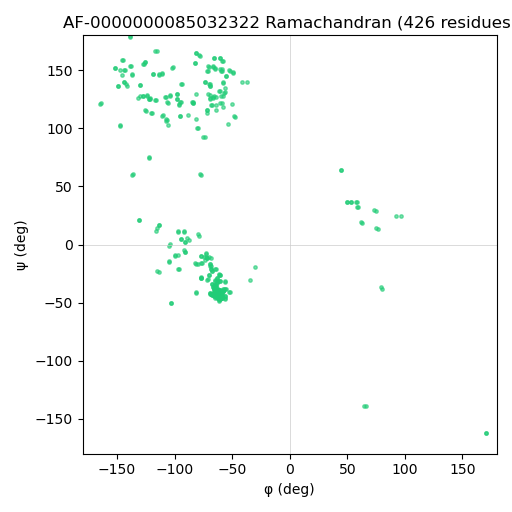
ATOM 3133 C CA . ILE B 1 176 ? 13.586 17.594 -3.424 1 95.25 176 ILE B CA 1
ATOM 3134 C C . ILE B 1 176 ? 13.992 17.734 -4.891 1 95.25 176 ILE B C 1
ATOM 3136 O O . ILE B 1 176 ? 13.734 18.766 -5.52 1 95.25 176 ILE B O 1
ATOM 3140 N N . PRO B 1 177 ? 14.648 16.766 -5.395 1 94.19 177 PRO B N 1
ATOM 3141 C CA . PRO B 1 177 ? 15.062 16.844 -6.797 1 94.19 177 PRO B CA 1
ATOM 3142 C C . PRO B 1 177 ? 13.898 17.156 -7.738 1 94.19 177 PRO B C 1
ATOM 3144 O O . PRO B 1 177 ? 12.773 16.703 -7.508 1 94.19 177 PRO B O 1
ATOM 3147 N N . GLU B 1 178 ? 14.195 17.828 -8.836 1 94 178 GLU B N 1
ATOM 3148 C CA . GLU B 1 178 ? 13.18 18.266 -9.781 1 94 178 GLU B CA 1
ATOM 3149 C C . GLU B 1 178 ? 12.555 17.078 -10.508 1 94 178 GLU B C 1
ATOM 3151 O O . GLU B 1 178 ? 11.422 17.156 -10.984 1 94 178 GLU B O 1
ATOM 3156 N N . ASP B 1 179 ? 13.242 16.016 -10.523 1 94.81 179 ASP B N 1
ATOM 3157 C CA . ASP B 1 179 ? 12.75 14.852 -11.258 1 94.81 179 ASP B CA 1
ATOM 3158 C C . ASP B 1 179 ? 11.922 13.938 -10.352 1 94.81 179 ASP B C 1
ATOM 3160 O O . ASP B 1 179 ? 11.609 12.805 -10.727 1 94.81 179 ASP B O 1
ATOM 3164 N N . GLU B 1 180 ? 11.594 14.43 -9.18 1 95.94 180 GLU B N 1
ATOM 3165 C CA . GLU B 1 180 ? 10.688 13.727 -8.273 1 95.94 180 GLU B CA 1
ATOM 3166 C C . GLU B 1 180 ? 9.359 14.461 -8.141 1 95.94 180 GLU B C 1
ATOM 3168 O O . GLU B 1 180 ? 9.32 15.695 -8.172 1 95.94 180 GLU B O 1
ATOM 3173 N N . VAL B 1 181 ? 8.383 13.664 -7.98 1 97.38 181 VAL B N 1
ATOM 3174 C CA . VAL B 1 181 ? 7.039 14.172 -7.738 1 97.38 181 VAL B CA 1
ATOM 3175 C C . VAL B 1 181 ? 6.652 13.938 -6.277 1 97.38 181 VAL B C 1
ATOM 3177 O O . VAL B 1 181 ? 6.797 12.828 -5.762 1 97.38 181 VAL B O 1
ATOM 3180 N N . LEU B 1 182 ? 6.223 15.039 -5.625 1 98.25 182 LEU B N 1
ATOM 3181 C CA . LEU B 1 182 ? 5.656 14.914 -4.285 1 98.25 182 LEU B CA 1
ATOM 3182 C C . LEU B 1 182 ? 4.273 14.273 -4.336 1 98.25 182 LEU B C 1
ATOM 3184 O O . LEU B 1 182 ? 3.322 14.883 -4.828 1 98.25 182 LEU B O 1
ATOM 3188 N N . VAL B 1 183 ? 4.148 13.117 -3.758 1 98.5 183 VAL B N 1
ATOM 3189 C CA . VAL B 1 183 ? 2.902 12.383 -3.938 1 98.5 183 VAL B CA 1
ATOM 3190 C C . VAL B 1 183 ? 2.043 12.5 -2.68 1 98.5 183 VAL B C 1
ATOM 3192 O O . VAL B 1 183 ? 0.873 12.883 -2.756 1 98.5 183 VAL B O 1
ATOM 3195 N N . LEU B 1 184 ? 2.629 12.219 -1.498 1 98.62 184 LEU B N 1
ATOM 3196 C CA . LEU B 1 184 ? 1.882 12.125 -0.248 1 98.62 184 LEU B CA 1
ATOM 3197 C C . LEU B 1 184 ? 2.764 12.492 0.94 1 98.62 184 LEU B C 1
ATOM 3199 O O . LEU B 1 184 ? 3.992 12.414 0.855 1 98.62 184 LEU B O 1
ATOM 3203 N N . GLY B 1 185 ? 2.158 12.969 1.939 1 98.81 185 GLY B N 1
ATOM 3204 C CA . GLY B 1 185 ? 2.811 13.086 3.234 1 98.81 185 GLY B CA 1
ATOM 3205 C C . GLY B 1 185 ? 2.197 12.188 4.293 1 98.81 185 GLY B C 1
ATOM 3206 O O . GLY B 1 185 ? 0.985 11.961 4.297 1 98.81 185 GLY B O 1
ATOM 3207 N N . ILE B 1 186 ? 3.039 11.711 5.176 1 98.94 186 ILE B N 1
ATOM 3208 C CA . ILE B 1 186 ? 2.578 10.992 6.359 1 98.94 186 ILE B CA 1
ATOM 3209 C C . ILE B 1 186 ? 3.045 11.727 7.617 1 98.94 186 ILE B C 1
ATOM 3211 O O . ILE B 1 186 ? 4.246 11.797 7.895 1 98.94 186 ILE B O 1
ATOM 3215 N N . GLY B 1 187 ? 2.066 12.281 8.359 1 98.94 187 GLY B N 1
ATOM 3216 C CA . GLY B 1 187 ? 2.385 12.844 9.664 1 98.94 187 GLY B CA 1
ATOM 3217 C C . GLY B 1 187 ? 2.664 11.781 10.719 1 98.94 187 GLY B C 1
ATOM 3218 O O . GLY B 1 187 ? 2.008 10.742 10.742 1 98.94 187 GLY B O 1
ATOM 3219 N N . LEU B 1 188 ? 3.637 12 11.547 1 98.94 188 LEU B N 1
ATOM 3220 C CA . LEU B 1 188 ? 4.008 11.102 12.633 1 98.94 188 LEU B CA 1
ATOM 3221 C C . LEU B 1 188 ? 4.129 11.867 13.945 1 98.94 188 LEU B C 1
ATOM 3223 O O . LEU B 1 188 ? 4.648 12.984 13.977 1 98.94 188 LEU B O 1
ATOM 3227 N N . GLY B 1 189 ? 3.633 11.312 14.977 1 98.88 189 GLY B N 1
ATOM 3228 C CA . GLY B 1 189 ? 3.67 11.898 16.312 1 98.88 189 GLY B CA 1
ATOM 3229 C C . GLY B 1 189 ? 2.811 11.156 17.312 1 98.88 189 GLY B C 1
ATOM 3230 O O . GLY B 1 189 ? 2.514 9.969 17.125 1 98.88 189 GLY B O 1
ATOM 3231 N N . TYR B 1 190 ? 2.506 11.797 18.391 1 98.81 190 TYR B N 1
ATOM 3232 C CA . TYR B 1 190 ? 1.679 11.211 19.438 1 98.81 190 TYR B CA 1
ATOM 3233 C C . TYR B 1 190 ? 0.266 11.781 19.406 1 98.81 190 TYR B C 1
ATOM 3235 O O . TYR B 1 190 ? 0.081 13 19.344 1 98.81 190 TYR B O 1
ATOM 3243 N N . ARG B 1 191 ? -0.711 10.875 19.375 1 98.44 191 ARG B N 1
ATOM 3244 C CA . ARG B 1 191 ? -2.115 11.234 19.219 1 98.44 191 ARG B CA 1
ATOM 3245 C C . ARG B 1 191 ? -2.617 12.047 20.406 1 98.44 191 ARG B C 1
ATOM 3247 O O . ARG B 1 191 ? -2.387 11.672 21.562 1 98.44 191 ARG B O 1
ATOM 3254 N N . ASP B 1 192 ? -3.221 13.211 20.203 1 98.44 192 ASP B N 1
ATOM 3255 C CA . ASP B 1 192 ? -3.996 13.914 21.219 1 98.44 192 ASP B CA 1
ATOM 3256 C C . ASP B 1 192 ? -5.398 13.328 21.344 1 98.44 192 ASP B C 1
ATOM 3258 O O . ASP B 1 192 ? -6.293 13.656 20.562 1 98.44 192 ASP B O 1
ATOM 3262 N N . SER B 1 193 ? -5.621 12.508 22.328 1 95.31 193 SER B N 1
ATOM 3263 C CA . SER B 1 193 ? -6.867 11.766 22.484 1 95.31 193 SER B CA 1
ATOM 3264 C C . SER B 1 193 ? -8.023 12.695 22.828 1 95.31 193 SER B C 1
ATOM 3266 O O . SER B 1 193 ? -9.195 12.312 22.734 1 95.31 193 SER B O 1
ATOM 3268 N N . TYR B 1 194 ? -7.688 13.961 23.172 1 96 194 TYR B N 1
ATOM 3269 C CA . TYR B 1 194 ? -8.734 14.883 23.594 1 96 194 TYR B CA 1
ATOM 3270 C C . TYR B 1 194 ? -9.141 15.805 22.453 1 96 194 TYR B C 1
ATOM 3272 O O . TYR B 1 194 ? -10.148 16.516 22.547 1 96 194 TYR B O 1
ATOM 3280 N N . ALA B 1 195 ? -8.391 15.789 21.375 1 96.5 195 ALA B N 1
ATOM 3281 C CA . ALA B 1 195 ? -8.75 16.609 20.234 1 96.5 195 ALA B CA 1
ATOM 3282 C C . ALA B 1 195 ? -10.023 16.094 19.562 1 96.5 195 ALA B C 1
ATOM 3284 O O . ALA B 1 195 ? -10.109 14.922 19.203 1 96.5 195 ALA B O 1
ATOM 3285 N N . PRO B 1 196 ? -11.016 16.938 19.328 1 94.5 196 PRO B N 1
ATOM 3286 C CA . PRO B 1 196 ? -12.273 16.484 18.734 1 94.5 196 PRO B CA 1
ATOM 3287 C C . PRO B 1 196 ? -12.078 15.797 17.375 1 94.5 196 PRO B C 1
ATOM 3289 O O . PRO B 1 196 ? -12.758 14.812 17.078 1 94.5 196 PRO B O 1
ATOM 3292 N N . VAL B 1 197 ? -11.211 16.25 16.578 1 95.75 197 VAL B N 1
ATOM 3293 C CA . VAL B 1 197 ? -10.992 15.703 15.234 1 95.75 197 VAL B CA 1
ATOM 3294 C C . VAL B 1 197 ? -10.492 14.266 15.328 1 95.75 197 VAL B C 1
ATOM 3296 O O . VAL B 1 197 ? -10.578 13.508 14.367 1 95.75 197 VAL B O 1
ATOM 3299 N N . ASN B 1 198 ? -9.93 13.867 16.469 1 96.31 198 ASN B N 1
ATOM 3300 C CA . ASN B 1 198 ? -9.445 12.5 16.641 1 96.31 198 ASN B CA 1
ATOM 3301 C C . ASN B 1 198 ? -10.547 11.586 17.172 1 96.31 198 ASN B C 1
ATOM 3303 O O . ASN B 1 198 ? -10.32 10.383 17.344 1 96.31 198 ASN B O 1
ATOM 3307 N N . ARG B 1 199 ? -11.734 12.094 17.281 1 92 199 ARG B N 1
ATOM 3308 C CA . ARG B 1 199 ? -12.844 11.297 17.797 1 92 199 ARG B CA 1
ATOM 3309 C C . ARG B 1 199 ? -13.766 10.867 16.656 1 92 199 ARG B C 1
ATOM 3311 O O . ARG B 1 199 ? -14.781 10.203 16.891 1 92 199 ARG B O 1
ATOM 3318 N N . ILE B 1 200 ? -13.359 11.328 15.531 1 87.44 200 ILE B N 1
ATOM 3319 C CA . ILE B 1 200 ? -14.133 10.93 14.359 1 87.44 200 ILE B CA 1
ATOM 3320 C C . ILE B 1 200 ? -14.109 9.414 14.219 1 87.44 200 ILE B C 1
ATOM 3322 O O . ILE B 1 200 ? -13.055 8.781 14.32 1 87.44 200 ILE B O 1
ATOM 3326 N N . ILE B 1 201 ? -15.281 8.859 14.219 1 70.38 201 ILE B N 1
ATOM 3327 C CA . ILE B 1 201 ? -15.383 7.43 13.953 1 70.38 201 ILE B CA 1
ATOM 3328 C C . ILE B 1 201 ? -15.977 7.203 12.562 1 70.38 201 ILE B C 1
ATOM 3330 O O . ILE B 1 201 ? -17.062 7.711 12.25 1 70.38 201 ILE B O 1
ATOM 3334 N N . ALA B 1 202 ? -15.086 6.793 11.672 1 64.12 202 ALA B N 1
ATOM 3335 C CA . ALA B 1 202 ? -15.641 6.414 10.375 1 64.12 202 ALA B CA 1
ATOM 3336 C C . ALA B 1 202 ? -16.047 4.941 10.359 1 64.12 202 ALA B C 1
ATOM 3338 O O . ALA B 1 202 ? -15.266 4.074 10.781 1 64.12 202 ALA B O 1
ATOM 3339 N N . ALA B 1 203 ? -17.422 4.703 10.297 1 61.19 203 ALA B N 1
ATOM 3340 C CA . ALA B 1 203 ? -17.859 3.316 10.156 1 61.19 203 ALA B CA 1
ATOM 3341 C C . ALA B 1 203 ? -17.266 2.684 8.898 1 61.19 203 ALA B C 1
ATOM 3343 O O . ALA B 1 203 ? -17.109 3.35 7.871 1 61.19 203 ALA B O 1
ATOM 3344 N N . ARG B 1 204 ? -16.469 1.654 8.984 1 61.59 204 ARG B N 1
ATOM 3345 C CA . ARG B 1 204 ? -16 0.908 7.82 1 61.59 204 ARG B CA 1
ATOM 3346 C C . ARG B 1 204 ? -17.047 -0.102 7.363 1 61.59 204 ARG B C 1
ATOM 3348 O O . ARG B 1 204 ? -17.828 -0.6 8.18 1 61.59 204 ARG B O 1
ATOM 3355 N N . GLU B 1 205 ? -17.297 -0.01 6.043 1 59.38 205 GLU B N 1
ATOM 3356 C CA . GLU B 1 205 ? -18.203 -0.983 5.449 1 59.38 205 GLU B CA 1
ATOM 3357 C C . GLU B 1 205 ? -17.953 -2.385 5.996 1 59.38 205 GLU B C 1
ATOM 3359 O O . GLU B 1 205 ? -16.797 -2.766 6.227 1 59.38 205 GLU B O 1
ATOM 3364 N N . PRO B 1 206 ? -19.047 -3.023 6.211 1 57.5 206 PRO B N 1
ATOM 3365 C CA . PRO B 1 206 ? -18.891 -4.438 6.559 1 57.5 206 PRO B CA 1
ATOM 3366 C C . PRO B 1 206 ? -18.109 -5.223 5.512 1 57.5 206 PRO B C 1
ATOM 3368 O O . PRO B 1 206 ? -18.188 -4.926 4.32 1 57.5 206 PRO B O 1
ATOM 3371 N N . LEU B 1 207 ? -17.125 -6.09 5.887 1 63.28 207 LEU B N 1
ATOM 3372 C CA . LEU B 1 207 ? -16.219 -7.031 5.223 1 63.28 207 LEU B CA 1
ATOM 3373 C C . LEU B 1 207 ? -16.906 -7.68 4.02 1 63.28 207 LEU B C 1
ATOM 3375 O O . LEU B 1 207 ? -16.297 -7.824 2.959 1 63.28 207 LEU B O 1
ATOM 3379 N N . THR B 1 208 ? -18.188 -7.789 4.215 1 66.19 208 THR B N 1
ATOM 3380 C CA . THR B 1 208 ? -18.906 -8.664 3.293 1 66.19 208 THR B CA 1
ATOM 3381 C C . THR B 1 208 ? -19.047 -8.008 1.924 1 66.19 208 THR B C 1
ATOM 3383 O O . THR B 1 208 ? -19.172 -8.695 0.908 1 66.19 208 THR B O 1
ATOM 3386 N N . GLU B 1 209 ? -18.781 -6.777 1.871 1 79.38 209 GLU B N 1
ATOM 3387 C CA . GLU B 1 209 ? -19.062 -6.141 0.587 1 79.38 209 GLU B CA 1
ATOM 3388 C C . GLU B 1 209 ? -17.797 -6.043 -0.261 1 79.38 209 GLU B C 1
ATOM 3390 O O . GLU B 1 209 ? -17.875 -5.867 -1.479 1 79.38 209 GLU B O 1
ATOM 3395 N N . LEU B 1 210 ? -16.703 -6.363 0.373 1 86.69 210 LEU B N 1
ATOM 3396 C CA . LEU B 1 210 ? -15.461 -6.121 -0.362 1 86.69 210 LEU B CA 1
ATOM 3397 C C . LEU B 1 210 ? -14.727 -7.43 -0.632 1 86.69 210 LEU B C 1
ATOM 3399 O O . LEU B 1 210 ? -13.586 -7.418 -1.109 1 86.69 210 LEU B O 1
ATOM 3403 N N . LEU B 1 211 ? -15.414 -8.547 -0.384 1 91.06 211 LEU B N 1
ATOM 3404 C CA . LEU B 1 211 ? -14.719 -9.805 -0.607 1 91.06 211 LEU B CA 1
ATOM 3405 C C . LEU B 1 211 ? -15.664 -10.852 -1.197 1 91.06 211 LEU B C 1
ATOM 3407 O O . LEU B 1 211 ? -16.844 -10.914 -0.82 1 91.06 211 LEU B O 1
ATOM 3411 N N . ASP B 1 212 ? -15.18 -11.57 -2.141 1 90.69 212 ASP B N 1
ATOM 3412 C CA . ASP B 1 212 ? -15.82 -12.781 -2.656 1 90.69 212 ASP B CA 1
ATOM 3413 C C . ASP B 1 212 ? -14.922 -14 -2.463 1 90.69 212 ASP B C 1
ATOM 3415 O O . ASP B 1 212 ? -13.695 -13.883 -2.447 1 90.69 212 ASP B O 1
ATOM 3419 N N . TYR B 1 213 ? -15.57 -15.156 -2.23 1 93.19 213 TYR B N 1
ATOM 3420 C CA . TYR B 1 213 ? -14.852 -16.406 -2.072 1 93.19 213 TYR B CA 1
ATOM 3421 C C . TYR B 1 213 ? -15.352 -17.453 -3.057 1 93.19 213 TYR B C 1
ATOM 3423 O O . TYR B 1 213 ? -16.562 -17.625 -3.236 1 93.19 213 TYR B O 1
ATOM 3431 N N . LYS B 1 214 ? -14.398 -18.031 -3.746 1 92.38 214 LYS B N 1
ATOM 3432 C CA . LYS B 1 214 ? -14.727 -19.078 -4.699 1 92.38 214 LYS B CA 1
ATOM 3433 C C . LYS B 1 214 ? -13.82 -20.297 -4.508 1 92.38 214 LYS B C 1
ATOM 3435 O O . LYS B 1 214 ? -12.594 -20.156 -4.5 1 92.38 214 LYS B O 1
ATOM 3440 N N . GLU B 1 215 ? -14.352 -21.5 -4.328 1 92.75 215 GLU B N 1
ATOM 3441 C CA . GLU B 1 215 ? -13.602 -22.734 -4.16 1 92.75 215 GLU B CA 1
ATOM 3442 C C . GLU B 1 215 ? -13.656 -23.594 -5.426 1 92.75 215 GLU B C 1
ATOM 3444 O O . GLU B 1 215 ? -14.703 -23.688 -6.07 1 92.75 215 GLU B O 1
#

Organism: Limosilactobacillus fermentum (strain NBRC 3956 / LMG 18251) (NCBI:txid334390)

Nearest PDB structures (foldseek):
  7dp0-assembly1_B  TM=8.966E-01  e=1.163E-18  Sphingopyxis sp.
  7dp2-assembly1_B  TM=8.881E-01  e=7.108E-18  Sphingopyxis sp.
  7dp1-assembly1_A  TM=8.774E-01  e=2.033E-17  Sphingopyxis sp.
  7dp2-assembly1_A  TM=8.737E-01  e=1.275E-17  Sphingopyxis sp.
  7dp1-assembly1_B  TM=8.758E-01  e=3.646E-17  Sphingopyxis sp.

Solvent-accessible surface area (backbone atoms only — not comparable to full-atom values): 22060 Å² total; per-residue (Å²): 84,42,27,68,52,25,41,70,63,49,57,77,43,47,32,31,33,98,45,82,66,57,68,68,57,53,50,48,21,53,53,45,6,64,48,39,72,35,76,66,53,21,65,60,52,38,36,39,38,33,20,59,64,48,40,49,52,44,41,52,52,44,33,50,37,55,75,70,63,57,79,74,60,38,77,60,71,84,76,59,70,86,65,46,54,72,66,23,44,50,35,31,49,50,33,50,50,26,43,34,70,65,60,70,39,66,60,61,55,50,52,32,53,42,48,56,22,46,41,41,25,36,36,38,34,30,33,43,65,69,58,49,72,66,47,37,22,29,47,15,11,28,51,39,30,24,48,39,37,25,37,38,72,69,29,36,34,24,79,34,64,75,69,32,28,53,48,71,59,47,54,75,72,40,96,65,61,87,58,45,36,60,64,38,20,33,31,35,24,37,64,31,88,81,41,70,69,50,62,49,54,62,81,72,74,69,68,67,78,41,52,47,80,47,85,84,42,27,66,53,25,41,70,63,48,59,74,43,47,32,31,34,98,43,81,64,59,66,68,57,54,52,49,20,53,51,46,5,64,48,38,73,36,74,67,53,20,64,61,51,38,36,40,37,33,21,59,64,46,38,49,53,45,41,52,50,44,35,51,37,54,74,68,63,56,78,74,59,39,78,58,73,84,76,60,68,87,65,47,54,73,67,22,44,50,33,31,50,53,34,51,51,27,41,35,71,66,60,69,39,66,61,62,55,50,53,31,53,43,48,58,23,45,41,40,25,36,36,38,32,29,33,42,67,71,60,48,72,64,46,36,22,28,47,16,12,30,51,38,31,25,46,38,37,25,36,41,70,69,29,37,33,24,81,36,62,75,70,33,29,54,47,70,60,48,55,75,73,41,94,64,60,86,59,44,36,60,64,39,20,33,32,35,23,37,64,32,87,79,41,70,68,50,63,49,58,64,83,70,78,67,66,72,78,40,50,47,80,45,84

Foldseek 3Di:
DDLVCLVVVADAFLAFDPDADDPVLVVVLLVQLLPFDADVSPSQKDKDKDADPLVVQLLVVLLVCVVVVNAFDALDDDDDLVPDDPVVNVLVVLLVVLQCVQVVDCVLSVVSLSSVNSFRMKIWMKGFAVDDPRVVVSVVSSVVSSSSSCSVVQKHKHKDPSSGRCVVSSVVRDPDDPRIHGDIMMGIHHHDPPRSSRVRDRPDPDPVVPDDDDD/DDLVCLVVVADAFLAFDLDADDPVLLVVLLVQLLPFDADVSPSQKDKDKDADPLVVQLLVVLLVCVVVPNAFDALDDDDDLVPDDPVVNVLVVLLVVLQCVQVVDCVLSVVSLSSVNSFRMKIWMKGFQVDDPRSVVSVVSSVVSSSSSCSVVQKHKHKDPSSGRCVVSSVVRDPDDPRIHGDIMMGIHHHDPPRSSRVRDRDDPDPVVPDDDDD

Secondary structure (DSSP, 8-state):
-BHHHHHHH--B-SSB-S-PPPHHHHHHHHHHHTTS--GGG----EEEEEEHHHHHHHHHHHHHHHHTTPPP--SSPPPPGGGS-HHHHHHHHHHHHHHHHHHSSHHHHHHHHHTGGG-SEEEEEEEETT--HHHHHHHHHHHHHHHHHHHHTT-EEEEEGGGGS-HHHHHHHS---TTEEEEEEEEEE-B-TT-GGGG-------GGGGEEEE-/-BHHHHHHH--B-SSB-S-PPPHHHHHHHHHHHTTS--GGG----EEEEEEHHHHHHHHHHHHHHHHTTPPP--SSPPPPGGGS-HHHHHHHHHHHHHHHHHHSSHHHHHHHHHTGGG-SEEEEEEEETT--HHHHHHHHHHHHHHHHHHHHTT-EEEEEGGGGS-HHHHHHHS---TTEEEEEEEEEE-B-TT-GGGG-------GGGSEEEE-

pLDDT: mean 94.96, std 7.25, range [54.75, 98.94]

Sequence (430 aa):
MEAHQALERRRSTRWFLDRPVDPDDLKTIVVQGLHAPSWVNSQPYHAHIVTGETLQRIKDDYLEASRNGKESKPELPPTPLEDWSPLAQQNMTHWREGVEHTLGDMKVMEEAASHLYNAPAIVYLTLPKNFSPWSLYDLGGFGMGMIIAATDQGIASLPAYRFVIYPDIIRQHVEIPEDEVLVLGIGLGYRDSYAPVNRIIAAREPLTELLDYKEMEAHQALERRRSTRWFLDRPVDPDDLKTIVVQGLHAPSWVNSQPYHAHIVTGETLQRIKDDYLEASRNGKESKPELPPTPLEDWSPLAQQNMTHWREGVEHTLGDMKVMEEAASHLYNAPAIVYLTLPKNFSPWSLYDLGGFGMGMIIAATDQGIASLPAYRFVIYPDIIRQHVEIPEDEVLVLGIGLGYRDSYAPVNRIIAAREPLTELLDYKE

InterPro domains:
  IPR000415 Nitroreductase-like [G3DSA:3.40.109.10] (1-214)
  IPR000415 Nitroreductase-like [SSF55469] (1-211)
  IPR029479 Nitroreductase [PF00881] (8-190)
  IPR050627 Nitroreductase/BluB [PTHR23026] (4-209)

Radius of gyration: 21.19 Å; Cα contacts (8 Å, |Δi|>4): 866; chains: 2; bounding box: 45×62×50 Å